Protein AF-A0A1J8QBR2-F1 (afdb_monomer)

InterPro domains:
  IPR029069 HotDog domain superfamily [SSF54637] (73-112)
  IPR029069 HotDog domain superfamily [SSF54637] (295-327)
  IPR039298 Acyl-coenzyme A thioesterase 13 [PTHR21660] (35-111)

Radius of gyration: 22.15 Å; Cα contacts (8 Å, |Δi|>4): 489; chains: 1; bounding box: 52×57×55 Å

pLDDT: mean 73.15, std 17.95, range [28.06, 96.5]

Foldseek 3Di:
DPPPPPPPLVQAAEDDDPVLSCLLVVLLVCQLPVQQDDDPPDRDDDPSNVFSVQWDWRYWYFAQDPVHNVHTDTDTDIDGDDDPSQADPVRHGDPVSVVSVVVSVVVSDDQDDQDPDDLVQEAEDDDPVLSSVLVSLLVCQLPVQVPDDPPPPPSVPSNLFSVQKDWRYWYFAQDPVGNVDTATDTDIDGDDDPVQADPVRHGDPVSVVVVVLSVLVSRPDFDDQDPDDLVQEAEDDDPSLSSSLCCRQLVSLQVVPPPDPPNDDPQDLSSVFSNQKDWRYWYWAQDPVHSQKTKTKIKIKGQAAPSQDDPVQFGDPVSVVSVVSSVVVSSVSDPDPQKADDWDWDWDWDTGHHRDMTITMIMIMIHGD

Nearest PDB structures (foldseek):
  2cy9-assembly1_B  TM=5.108E-01  e=7.670E-04  Mus musculus
  1psu-assembly1_A  TM=5.191E-01  e=5.523E-02  Escherichia coli
  3fz2-assembly3_E  TM=3.568E-01  e=1.765E-02  Lambdavirus lambda
  3fzb-assembly1_H  TM=3.438E-01  e=1.328E-02  Lambdavirus lambda
  2pim-assembly1_A  TM=3.613E-01  e=5.523E-02  Cupriavidus pinatubonensis JMP134

Mean predicted aligned error: 16.35 Å

Structure (mmCIF, N/CA/C/O backbone):
data_AF-A0A1J8QBR2-F1
#
_entry.id   AF-A0A1J8QBR2-F1
#
loop_
_atom_site.group_PDB
_atom_site.id
_atom_site.type_symbol
_atom_site.label_atom_id
_atom_site.label_alt_id
_atom_site.label_comp_id
_atom_site.label_asym_id
_atom_site.label_entity_id
_atom_site.label_seq_id
_atom_site.pdbx_PDB_ins_code
_atom_site.Cartn_x
_atom_site.Cartn_y
_atom_site.Cartn_z
_atom_site.occupancy
_atom_site.B_iso_or_equiv
_atom_site.auth_seq_id
_atom_site.auth_comp_id
_atom_site.auth_asym_id
_atom_site.auth_atom_id
_atom_site.pdbx_PDB_model_num
ATOM 1 N N . MET A 1 1 ? 3.826 -29.461 7.092 1.00 32.88 1 MET A N 1
ATOM 2 C CA . MET A 1 1 ? 4.451 -28.179 7.469 1.00 32.88 1 MET A CA 1
ATOM 3 C C . MET A 1 1 ? 5.950 -28.396 7.431 1.00 32.88 1 MET A C 1
ATOM 5 O O . MET A 1 1 ? 6.353 -29.436 7.942 1.00 32.88 1 MET A O 1
ATOM 9 N N . PRO A 1 2 ? 6.755 -27.530 6.790 1.00 39.00 2 PRO A N 1
ATOM 10 C CA . PRO A 1 2 ? 8.196 -27.577 7.015 1.00 39.00 2 PRO A CA 1
ATOM 11 C C . PRO A 1 2 ? 8.417 -27.474 8.527 1.00 39.00 2 PRO A C 1
ATOM 13 O O . PRO A 1 2 ? 7.737 -26.680 9.179 1.00 39.00 2 PRO A O 1
ATOM 16 N N . GLU A 1 3 ? 9.270 -28.331 9.087 1.00 41.94 3 GLU A N 1
ATOM 17 C CA . GLU A 1 3 ? 9.716 -28.191 10.472 1.00 41.94 3 GLU A CA 1
ATOM 18 C C . GLU A 1 3 ? 10.309 -26.789 10.573 1.00 41.94 3 GLU A C 1
ATOM 20 O O . GLU A 1 3 ? 11.353 -26.511 9.982 1.00 41.94 3 GLU A O 1
ATOM 25 N N . GLY A 1 4 ? 9.549 -25.866 11.168 1.00 49.81 4 GLY A N 1
ATOM 26 C CA . GLY A 1 4 ? 9.952 -24.477 11.289 1.00 49.81 4 GLY A CA 1
ATOM 27 C C . GLY A 1 4 ? 11.261 -24.484 12.043 1.00 49.81 4 GLY A C 1
ATOM 28 O O . GLY A 1 4 ? 11.266 -24.826 13.222 1.00 49.81 4 GLY A O 1
ATOM 29 N N . GLY A 1 5 ? 12.359 -24.197 11.340 1.00 59.16 5 GLY A N 1
ATOM 30 C CA . GLY A 1 5 ? 13.654 -24.025 11.971 1.00 59.16 5 GLY A CA 1
ATOM 31 C C . GLY A 1 5 ? 13.453 -22.975 13.044 1.00 59.16 5 GLY A C 1
ATOM 32 O O . GLY A 1 5 ? 13.165 -21.824 12.707 1.00 59.16 5 GLY A O 1
ATOM 33 N N . ASP A 1 6 ? 13.479 -23.418 14.301 1.00 69.50 6 ASP A N 1
ATOM 34 C CA . ASP A 1 6 ? 13.233 -22.589 15.470 1.00 69.50 6 ASP A CA 1
ATOM 35 C C . ASP A 1 6 ? 14.294 -21.499 15.427 1.00 69.50 6 ASP A C 1
ATOM 37 O O . ASP A 1 6 ? 15.473 -21.729 15.706 1.00 69.50 6 ASP A O 1
ATOM 41 N N . THR A 1 7 ? 13.916 -20.358 14.855 1.00 79.50 7 THR A N 1
ATOM 42 C CA . THR A 1 7 ? 14.866 -19.296 14.582 1.00 79.50 7 THR A CA 1
ATOM 43 C C . THR A 1 7 ? 15.175 -18.718 15.939 1.00 79.50 7 THR A C 1
ATOM 45 O O . THR A 1 7 ? 14.329 -18.074 16.559 1.00 79.50 7 THR A O 1
ATOM 48 N N . ASP A 1 8 ? 16.367 -19.050 16.416 1.00 90.00 8 ASP A N 1
ATOM 49 C CA . ASP A 1 8 ? 16.813 -18.748 17.757 1.00 90.00 8 ASP A CA 1
ATOM 50 C C . ASP A 1 8 ? 16.782 -17.233 17.984 1.00 90.00 8 ASP A C 1
ATOM 52 O O . ASP A 1 8 ? 17.648 -16.487 17.527 1.00 90.00 8 ASP A O 1
ATOM 56 N N . ILE A 1 9 ? 15.758 -16.773 18.705 1.00 93.25 9 ILE A N 1
ATOM 57 C CA . ILE A 1 9 ? 15.576 -15.361 19.049 1.00 93.25 9 ILE A CA 1
ATOM 58 C C . ILE A 1 9 ? 16.726 -14.808 19.894 1.00 93.25 9 ILE A C 1
ATOM 60 O O . ILE A 1 9 ? 16.825 -13.590 20.035 1.00 93.25 9 ILE A O 1
ATOM 64 N N . SER A 1 10 ? 17.592 -15.665 20.452 1.00 93.44 10 SER A N 1
ATOM 65 C CA . SER A 1 10 ? 18.806 -15.219 21.136 1.00 93.44 10 SER A CA 1
ATOM 66 C C . SER A 1 10 ? 19.810 -14.564 20.180 1.00 93.44 10 SER A C 1
ATOM 68 O O . SER A 1 10 ? 20.647 -13.788 20.631 1.00 93.44 10 SER A O 1
ATOM 70 N N . GLN A 1 11 ? 19.676 -14.803 18.869 1.00 94.38 11 GLN A N 1
ATOM 71 C CA . GLN A 1 11 ? 20.466 -14.158 17.815 1.00 94.38 11 GLN A CA 1
ATOM 72 C C . GLN A 1 11 ? 19.926 -12.777 17.408 1.00 94.38 11 GLN A C 1
ATOM 74 O O . GLN A 1 11 ? 20.578 -12.073 16.642 1.00 94.38 11 GLN A O 1
ATOM 79 N N . VAL A 1 12 ? 18.734 -12.388 17.879 1.00 94.94 12 VAL A N 1
ATOM 80 C CA . VAL A 1 12 ? 18.154 -11.066 17.615 1.00 94.94 12 VAL A CA 1
ATOM 81 C C . VAL A 1 12 ? 18.583 -10.124 18.734 1.00 94.94 12 VAL A C 1
ATOM 83 O O . VAL A 1 12 ? 18.154 -10.267 19.884 1.00 94.94 12 VAL A O 1
ATOM 86 N N . GLU A 1 13 ? 19.415 -9.143 18.406 1.00 95.75 13 GLU A N 1
ATOM 87 C CA . GLU A 1 13 ? 19.892 -8.127 19.339 1.00 95.75 13 GLU A CA 1
ATOM 88 C C . GLU A 1 13 ? 18.762 -7.188 19.798 1.00 95.75 13 GLU A C 1
ATOM 90 O O . GLU A 1 13 ? 17.600 -7.284 19.387 1.00 95.75 13 GLU A O 1
ATOM 95 N N . GLY A 1 14 ? 19.099 -6.281 20.710 1.00 95.75 14 GLY A N 1
ATOM 96 C CA . GLY A 1 14 ? 18.196 -5.253 21.211 1.00 95.75 14 GLY A CA 1
ATOM 97 C C . GLY A 1 14 ? 17.541 -5.585 22.547 1.00 95.75 14 GLY A C 1
ATOM 98 O O . GLY A 1 14 ? 17.548 -6.724 23.024 1.00 95.75 14 GLY A O 1
ATOM 99 N N . ASN A 1 15 ? 17.005 -4.548 23.181 1.00 95.06 15 ASN A N 1
ATOM 100 C CA . ASN A 1 15 ? 16.540 -4.562 24.571 1.00 95.06 15 ASN A CA 1
ATOM 101 C C . ASN A 1 15 ? 15.042 -4.889 24.734 1.00 95.06 15 ASN A C 1
ATOM 103 O O . ASN A 1 15 ? 14.514 -4.781 25.841 1.00 95.06 15 ASN A O 1
ATOM 107 N N . THR A 1 16 ? 14.347 -5.278 23.662 1.00 93.94 16 THR A N 1
ATOM 108 C CA . THR A 1 16 ? 12.939 -5.697 23.751 1.00 93.94 16 THR A CA 1
ATOM 109 C C . THR A 1 16 ? 12.768 -7.087 24.344 1.00 93.94 16 THR A C 1
ATOM 111 O O . THR A 1 16 ? 13.697 -7.900 24.372 1.00 93.94 16 THR A O 1
ATOM 114 N N . SER A 1 17 ? 11.551 -7.372 24.819 1.00 95.00 17 SER A N 1
ATOM 115 C CA . SER A 1 17 ? 11.234 -8.687 25.361 1.00 95.00 17 SER A CA 1
ATOM 116 C C . SER A 1 17 ? 11.287 -9.775 24.275 1.00 95.00 17 SER A C 1
ATOM 118 O O . SER A 1 17 ? 11.009 -9.507 23.099 1.00 95.00 17 SER A O 1
ATOM 120 N N . PRO A 1 18 ? 11.586 -11.030 24.655 1.00 94.38 18 PRO A N 1
ATOM 121 C CA . PRO A 1 18 ? 11.501 -12.181 23.759 1.00 94.38 18 PRO A CA 1
ATOM 122 C C . PRO A 1 18 ? 10.166 -12.285 23.009 1.00 94.38 18 PRO A C 1
ATOM 124 O O . PRO A 1 18 ? 10.138 -12.693 21.853 1.00 94.38 18 PRO A O 1
ATOM 127 N N . GLU A 1 19 ? 9.053 -11.908 23.638 1.00 90.62 19 GLU A N 1
ATOM 128 C CA . GLU A 1 19 ? 7.712 -11.952 23.045 1.00 90.62 19 GLU A CA 1
ATOM 129 C C . GLU A 1 19 ? 7.585 -10.987 21.863 1.00 90.62 19 GLU A C 1
ATOM 131 O O . GLU A 1 19 ? 7.072 -11.377 20.815 1.00 90.62 19 GLU A O 1
ATOM 136 N N . ILE A 1 20 ? 8.104 -9.761 21.999 1.00 88.12 20 ILE A N 1
ATOM 137 C CA . ILE A 1 20 ? 8.111 -8.764 20.921 1.00 88.12 20 ILE A CA 1
ATOM 138 C C . ILE A 1 20 ? 9.011 -9.243 19.778 1.00 88.12 20 ILE A C 1
ATOM 140 O O . ILE A 1 20 ? 8.590 -9.228 18.621 1.00 88.12 20 ILE A O 1
ATOM 144 N N . LYS A 1 21 ? 10.209 -9.757 20.093 1.00 93.56 21 LYS A N 1
ATOM 145 C CA . LYS A 1 21 ? 11.124 -10.334 19.092 1.00 93.56 21 LYS A CA 1
ATOM 146 C C . LYS A 1 21 ? 10.460 -11.466 18.306 1.00 93.56 21 LYS A C 1
ATOM 148 O O . LYS A 1 21 ? 10.504 -11.459 17.079 1.00 93.56 21 LYS A O 1
ATOM 153 N N . ARG A 1 22 ? 9.776 -12.393 18.991 1.00 90.50 22 ARG A N 1
ATOM 154 C CA . ARG A 1 22 ? 9.012 -13.484 18.353 1.00 90.50 22 ARG A CA 1
ATOM 155 C C . ARG A 1 22 ? 7.870 -12.965 17.487 1.00 90.50 22 ARG A C 1
ATOM 157 O O . ARG A 1 22 ? 7.631 -13.531 16.428 1.00 90.50 22 ARG A O 1
ATOM 164 N N . ALA A 1 23 ? 7.167 -11.915 17.908 1.00 85.94 23 ALA A N 1
ATOM 165 C CA . ALA A 1 23 ? 6.072 -11.344 17.127 1.00 85.94 23 ALA A CA 1
ATOM 166 C C . ALA A 1 23 ? 6.569 -10.737 15.802 1.00 85.94 23 ALA A C 1
ATOM 168 O O . ALA A 1 23 ? 6.000 -11.022 14.747 1.00 85.94 23 ALA A O 1
ATOM 169 N N . VAL A 1 24 ? 7.657 -9.958 15.844 1.00 86.50 24 VAL A N 1
ATOM 170 C CA . VAL A 1 24 ? 8.281 -9.374 14.643 1.00 86.50 24 VAL A CA 1
ATOM 171 C C . VAL A 1 24 ? 8.834 -10.477 13.738 1.00 86.50 24 VAL A C 1
ATOM 173 O O . VAL A 1 24 ? 8.546 -10.510 12.541 1.00 86.50 24 VAL A O 1
ATOM 176 N N . LEU A 1 25 ? 9.567 -11.431 14.315 1.00 89.44 25 LEU A N 1
ATOM 177 C CA . LEU A 1 25 ? 10.156 -12.547 13.582 1.00 89.44 25 LEU A CA 1
ATOM 178 C C . LEU A 1 25 ? 9.098 -13.448 12.939 1.00 89.44 25 LEU A C 1
ATOM 180 O O . LEU A 1 25 ? 9.218 -13.808 11.770 1.00 89.44 25 LEU A O 1
ATOM 184 N N . GLY A 1 26 ? 8.029 -13.761 13.672 1.00 87.06 26 GLY A N 1
ATOM 185 C CA . GLY A 1 26 ? 6.912 -14.558 13.179 1.00 87.06 26 GLY A CA 1
ATOM 186 C C . GLY A 1 26 ? 6.223 -13.911 11.980 1.00 87.06 26 GLY A C 1
ATOM 187 O O . GLY A 1 26 ? 5.746 -14.620 11.098 1.00 87.06 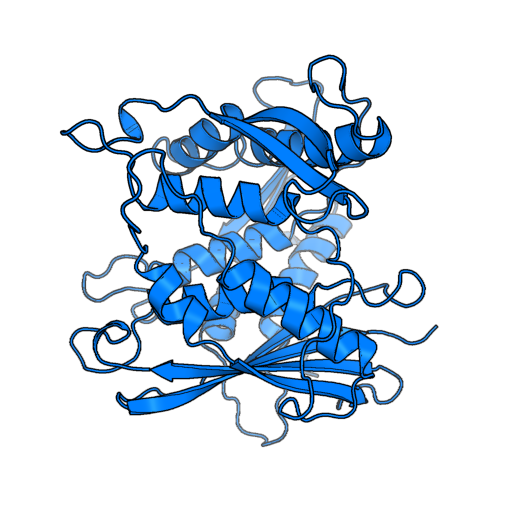26 GLY A O 1
ATOM 188 N N . ARG A 1 27 ? 6.224 -12.575 11.885 1.00 82.81 27 ARG A N 1
ATOM 189 C CA . ARG A 1 27 ? 5.696 -11.867 10.715 1.00 82.81 27 ARG A CA 1
ATOM 190 C C . ARG A 1 27 ? 6.592 -12.027 9.488 1.00 82.81 27 ARG A C 1
ATOM 192 O O . ARG A 1 27 ? 6.078 -12.322 8.416 1.00 82.81 27 ARG A O 1
ATOM 199 N N . VAL A 1 28 ? 7.909 -11.924 9.647 1.00 83.06 28 VAL A N 1
ATOM 200 C CA . VAL A 1 28 ? 8.873 -12.145 8.550 1.00 83.06 28 VAL A CA 1
ATOM 201 C C . VAL A 1 28 ? 8.853 -13.592 8.071 1.00 83.06 28 VAL A C 1
ATOM 203 O O . VAL A 1 28 ? 8.801 -13.856 6.872 1.00 83.06 28 VAL A O 1
ATOM 206 N N . GLN A 1 29 ? 8.803 -14.543 9.002 1.00 85.50 29 GLN A N 1
ATOM 207 C CA . GLN A 1 29 ? 8.654 -15.961 8.677 1.00 85.50 29 GLN A CA 1
ATOM 208 C C . GLN A 1 29 ? 7.323 -16.248 7.986 1.00 85.50 29 GLN A C 1
ATOM 210 O O . GLN A 1 29 ? 7.285 -17.021 7.032 1.00 85.50 29 GLN A O 1
ATOM 215 N N . TYR A 1 30 ? 6.238 -15.616 8.439 1.00 80.81 30 TYR A N 1
ATOM 216 C CA . TYR A 1 30 ? 4.942 -15.718 7.783 1.00 80.81 30 TYR A CA 1
ATOM 217 C C . TYR A 1 30 ? 5.033 -15.253 6.330 1.00 80.81 30 TYR A C 1
ATOM 219 O O . TYR A 1 30 ? 4.592 -15.987 5.455 1.00 80.81 30 TYR A O 1
ATOM 227 N N . LEU A 1 31 ? 5.661 -14.105 6.060 1.00 75.00 31 LEU A N 1
ATOM 228 C CA . LEU A 1 31 ? 5.858 -13.581 4.705 1.00 75.00 31 LEU A CA 1
ATOM 229 C C . LEU A 1 31 ? 6.682 -14.537 3.834 1.00 75.00 31 LEU A C 1
ATOM 231 O O . LEU A 1 31 ? 6.249 -14.896 2.741 1.00 75.00 31 LEU A O 1
ATOM 235 N N . ALA A 1 32 ? 7.802 -15.043 4.354 1.00 80.00 32 ALA A N 1
ATOM 236 C CA . ALA A 1 32 ? 8.630 -16.023 3.653 1.00 80.00 32 ALA A CA 1
ATOM 237 C C . ALA A 1 32 ? 7.885 -17.348 3.373 1.00 80.00 32 ALA A C 1
ATOM 239 O O . ALA A 1 32 ? 8.098 -17.981 2.338 1.00 80.00 32 ALA A O 1
ATOM 240 N N . ALA A 1 33 ? 6.996 -17.773 4.277 1.00 77.88 33 ALA A N 1
ATOM 241 C CA . ALA A 1 33 ? 6.244 -19.021 4.162 1.00 77.88 33 ALA A CA 1
ATOM 242 C C . ALA A 1 33 ? 4.973 -18.907 3.302 1.00 77.88 33 ALA A C 1
ATOM 244 O O . ALA A 1 33 ? 4.510 -19.918 2.763 1.00 77.88 33 ALA A O 1
ATOM 245 N N . ARG A 1 34 ? 4.408 -17.700 3.155 1.00 68.50 34 ARG A N 1
ATOM 246 C CA . ARG A 1 34 ? 3.064 -17.441 2.604 1.00 68.50 34 ARG A CA 1
ATOM 247 C C . ARG A 1 34 ? 2.846 -17.921 1.168 1.00 68.50 34 ARG A C 1
ATOM 249 O O . ARG A 1 34 ? 1.709 -18.023 0.723 1.00 68.50 34 ARG A O 1
ATOM 256 N N . HIS A 1 35 ? 3.910 -18.251 0.449 1.00 59.31 35 HIS A N 1
ATOM 257 C CA . HIS A 1 35 ? 3.844 -18.553 -0.979 1.00 59.31 35 HIS A CA 1
ATOM 258 C C . HIS A 1 35 ? 4.582 -19.841 -1.377 1.00 59.31 35 HIS A C 1
ATOM 260 O O . HIS A 1 35 ? 4.728 -20.120 -2.563 1.00 59.31 35 HIS A O 1
ATOM 266 N N . VAL A 1 36 ? 5.017 -20.656 -0.407 1.00 53.38 36 VAL A N 1
ATOM 267 C CA . VAL A 1 36 ? 5.579 -22.000 -0.668 1.00 53.38 36 VAL A CA 1
ATOM 268 C C . VAL A 1 36 ? 4.470 -23.041 -0.906 1.00 53.38 36 VAL A C 1
ATOM 270 O O . VAL A 1 36 ? 4.734 -24.159 -1.338 1.00 53.38 36 VAL A O 1
ATOM 273 N N . THR A 1 37 ? 3.206 -22.686 -0.676 1.00 44.75 37 THR A N 1
ATOM 274 C CA . THR A 1 37 ? 2.057 -23.588 -0.822 1.00 44.75 37 THR A CA 1
ATOM 275 C C . THR A 1 37 ? 1.153 -23.145 -1.973 1.00 44.75 37 THR A C 1
ATOM 277 O O . THR A 1 37 ? 0.156 -22.464 -1.778 1.00 44.75 37 THR A O 1
ATOM 280 N N . GLN A 1 38 ? 1.499 -23.544 -3.202 1.00 45.38 38 GLN A N 1
ATOM 281 C CA . GLN A 1 38 ? 0.542 -23.642 -4.311 1.00 45.38 38 GLN A CA 1
ATOM 282 C C . GLN A 1 38 ? 0.425 -25.100 -4.783 1.00 45.38 38 GLN A C 1
ATOM 284 O O . GLN A 1 38 ? 1.361 -25.894 -4.696 1.00 45.38 38 GLN A O 1
ATOM 289 N N . SER A 1 39 ? -0.779 -25.449 -5.230 1.00 41.72 39 SER A N 1
ATOM 290 C CA . SER A 1 39 ? -1.382 -26.785 -5.347 1.00 41.72 39 SER A CA 1
ATOM 291 C C . SER A 1 39 ? -0.824 -27.730 -6.422 1.00 41.72 39 SER A C 1
ATOM 293 O O . SER A 1 39 ? -1.393 -28.799 -6.632 1.00 41.72 39 SER A O 1
ATOM 295 N N . THR A 1 40 ? 0.275 -27.394 -7.096 1.00 50.59 40 THR A N 1
ATOM 296 C CA . THR A 1 40 ? 0.848 -28.236 -8.165 1.00 50.59 40 THR A CA 1
ATOM 297 C C . THR A 1 40 ? 2.014 -29.113 -7.710 1.00 50.59 40 THR A C 1
ATOM 299 O O . THR A 1 40 ? 2.503 -29.921 -8.493 1.00 50.59 40 THR A O 1
ATOM 302 N N . GLY A 1 41 ? 2.471 -28.989 -6.458 1.00 54.53 41 GLY A N 1
ATOM 303 C CA . GLY A 1 41 ? 3.641 -29.725 -5.959 1.00 54.53 41 GLY A CA 1
ATOM 304 C C . GLY A 1 41 ? 4.984 -29.222 -6.509 1.00 54.53 41 GLY A C 1
ATOM 305 O O . GLY A 1 41 ? 6.029 -29.705 -6.078 1.00 54.53 41 GLY A O 1
ATOM 306 N N . GLU A 1 42 ? 4.976 -28.226 -7.399 1.00 52.50 42 GLU A N 1
ATOM 307 C CA . GLU A 1 42 ? 6.175 -27.529 -7.866 1.00 52.50 42 GLU A CA 1
ATOM 308 C C . GLU A 1 42 ? 6.386 -26.245 -7.053 1.00 52.50 42 GLU A C 1
ATOM 310 O O . GLU A 1 42 ? 5.530 -25.361 -7.002 1.00 52.50 42 GLU A O 1
ATOM 315 N N . GLN A 1 43 ? 7.545 -26.138 -6.398 1.00 52.41 43 GLN A N 1
ATOM 316 C CA . GLN A 1 43 ? 7.951 -24.946 -5.653 1.00 52.41 43 GLN A CA 1
ATOM 317 C C . GLN A 1 43 ? 8.349 -23.818 -6.619 1.00 52.41 43 GLN A C 1
ATOM 319 O O . GLN A 1 43 ? 9.528 -23.627 -6.911 1.00 52.41 43 GLN A O 1
ATOM 324 N N . PHE A 1 44 ? 7.385 -23.027 -7.089 1.00 48.75 44 PHE A N 1
ATOM 325 C CA . PHE A 1 44 ? 7.682 -21.730 -7.700 1.00 48.75 44 PHE A CA 1
ATOM 326 C C . PHE A 1 44 ? 7.672 -20.644 -6.624 1.00 48.75 44 PHE A C 1
ATOM 328 O O . PHE A 1 44 ? 6.636 -20.066 -6.304 1.00 48.75 44 PHE A O 1
ATOM 335 N N . GLY A 1 45 ? 8.841 -20.362 -6.045 1.00 62.94 45 GLY A N 1
ATOM 336 C CA . GLY A 1 45 ? 9.008 -19.170 -5.217 1.00 62.94 45 GLY A CA 1
ATOM 337 C C . GLY A 1 45 ? 8.901 -17.912 -6.083 1.00 62.94 45 GLY A C 1
ATOM 338 O O . GLY A 1 45 ? 9.618 -17.796 -7.079 1.00 62.94 45 GLY A O 1
ATOM 339 N N . THR A 1 46 ? 8.028 -16.970 -5.717 1.00 77.06 46 THR A N 1
ATOM 340 C CA . THR A 1 46 ? 8.014 -15.635 -6.329 1.00 77.06 46 THR A CA 1
ATOM 341 C C . THR A 1 46 ? 9.333 -14.915 -6.030 1.00 77.06 46 THR A C 1
ATOM 343 O O . THR A 1 46 ? 10.080 -15.287 -5.118 1.00 77.06 46 THR A O 1
ATOM 346 N N . PHE A 1 47 ? 9.637 -13.874 -6.808 1.00 77.62 47 PHE A N 1
ATOM 347 C CA . PHE A 1 47 ? 10.788 -13.004 -6.549 1.00 77.62 47 PHE A CA 1
ATOM 348 C C . PHE A 1 47 ? 10.765 -12.448 -5.115 1.00 77.62 47 PHE A C 1
ATOM 350 O O . PHE A 1 47 ? 11.782 -12.465 -4.425 1.00 77.62 47 PHE A O 1
ATOM 357 N N . GLU A 1 48 ? 9.578 -12.070 -4.643 1.00 76.81 48 GLU A N 1
ATOM 358 C CA . GLU A 1 48 ? 9.337 -11.582 -3.285 1.00 76.81 48 GLU A CA 1
ATOM 359 C C . GLU A 1 48 ? 9.710 -12.630 -2.233 1.00 76.81 48 GLU A C 1
ATOM 361 O O . GLU A 1 48 ? 10.453 -12.320 -1.309 1.00 76.81 48 GLU A O 1
ATOM 366 N N . ASN A 1 49 ? 9.329 -13.900 -2.414 1.00 79.44 49 ASN A N 1
ATOM 367 C CA . ASN A 1 49 ? 9.688 -14.969 -1.471 1.00 79.44 49 ASN A CA 1
ATOM 368 C C . ASN A 1 49 ? 11.187 -15.172 -1.367 1.00 79.44 49 ASN A C 1
ATOM 370 O O . ASN A 1 49 ? 11.717 -15.390 -0.280 1.00 79.44 49 ASN A O 1
ATOM 374 N N . LYS A 1 50 ? 11.871 -15.144 -2.515 1.00 82.38 50 LYS A N 1
ATOM 375 C CA . LYS A 1 50 ? 13.321 -15.295 -2.542 1.00 82.38 50 LYS A CA 1
ATOM 376 C C . LYS A 1 50 ? 13.969 -14.187 -1.723 1.00 82.38 50 LYS A C 1
ATOM 378 O O . LYS A 1 50 ? 14.887 -14.477 -0.966 1.00 82.38 50 LYS A O 1
ATOM 383 N N . ILE A 1 51 ? 13.465 -12.958 -1.805 1.00 84.31 51 ILE A N 1
ATOM 384 C CA . ILE A 1 51 ? 13.996 -11.842 -1.022 1.00 84.31 51 ILE A CA 1
ATOM 385 C C . ILE A 1 51 ? 13.576 -11.939 0.450 1.00 84.31 51 ILE A C 1
ATOM 387 O O . ILE A 1 51 ? 14.433 -11.835 1.321 1.00 84.31 51 ILE A O 1
ATOM 391 N N . ALA A 1 52 ? 12.303 -12.205 0.745 1.00 84.56 52 ALA A N 1
ATOM 392 C CA . ALA A 1 52 ? 11.794 -12.354 2.108 1.00 84.56 52 ALA A CA 1
ATOM 393 C C . ALA A 1 52 ? 12.514 -13.479 2.869 1.00 84.56 52 ALA A C 1
ATOM 395 O O . ALA A 1 52 ? 12.875 -13.311 4.028 1.00 84.56 52 ALA A O 1
ATOM 396 N N . SER A 1 53 ? 12.826 -14.595 2.202 1.00 86.19 53 SER A N 1
ATOM 397 C CA . SER A 1 53 ? 13.615 -15.695 2.778 1.00 86.19 53 SER A CA 1
ATOM 398 C C . SER A 1 53 ? 15.072 -15.328 3.093 1.00 86.19 53 SER A C 1
ATOM 400 O O . SER A 1 53 ? 15.743 -16.059 3.819 1.00 86.19 53 SER A O 1
ATOM 402 N N . ARG A 1 54 ? 15.568 -14.211 2.546 1.00 88.94 54 ARG A N 1
ATOM 403 C CA . ARG A 1 54 ? 16.915 -13.675 2.791 1.00 88.94 54 ARG A CA 1
ATOM 404 C C . ARG A 1 54 ? 16.918 -12.562 3.836 1.00 88.94 54 ARG A C 1
ATOM 406 O O . ARG A 1 54 ? 18.002 -12.126 4.219 1.00 88.94 54 ARG A O 1
ATOM 413 N N . LEU A 1 55 ? 15.747 -12.099 4.284 1.00 89.56 55 LEU A N 1
ATOM 414 C CA . LEU A 1 55 ? 15.647 -11.138 5.375 1.00 89.56 55 LEU A CA 1
ATOM 415 C C . LEU A 1 55 ? 16.027 -11.822 6.686 1.00 89.56 55 LEU A C 1
ATOM 417 O O . LEU A 1 55 ? 15.417 -12.807 7.100 1.00 89.56 55 LEU A O 1
ATOM 421 N N . ARG A 1 56 ? 17.014 -11.257 7.373 1.00 90.69 56 ARG A N 1
ATOM 422 C CA . ARG A 1 56 ? 17.405 -11.651 8.720 1.00 90.69 56 ARG A CA 1
ATOM 423 C C . ARG A 1 56 ? 17.066 -10.524 9.677 1.00 90.69 56 ARG A C 1
ATOM 425 O O . ARG A 1 56 ? 17.642 -9.448 9.582 1.00 90.69 56 ARG A O 1
ATOM 432 N N . LEU A 1 57 ? 16.154 -10.773 10.612 1.00 92.50 57 LEU A N 1
ATOM 433 C CA . LEU A 1 57 ? 15.926 -9.858 11.727 1.00 92.50 57 LEU A CA 1
ATOM 434 C C . LEU A 1 57 ? 17.157 -9.889 12.639 1.00 92.50 57 LEU A C 1
ATOM 436 O O . LEU A 1 57 ? 17.451 -10.938 13.208 1.00 92.50 57 LEU A O 1
ATOM 440 N N . THR A 1 58 ? 17.879 -8.778 12.757 1.00 94.50 58 THR A N 1
ATOM 441 C CA . THR A 1 58 ? 19.108 -8.706 13.563 1.00 94.50 58 THR A CA 1
ATOM 442 C C . THR A 1 58 ? 18.953 -7.891 14.831 1.00 94.50 58 THR A C 1
ATOM 444 O O . THR A 1 58 ? 19.651 -8.170 15.797 1.00 94.50 58 THR A O 1
ATOM 447 N N . GLU A 1 59 ? 18.012 -6.950 14.887 1.00 92.31 59 GLU A N 1
ATOM 448 C CA . GLU A 1 59 ? 17.794 -6.126 16.077 1.00 92.31 59 GLU A CA 1
ATOM 449 C C . GLU A 1 59 ? 16.310 -5.797 16.259 1.00 92.31 59 GLU A C 1
ATOM 451 O O . GLU A 1 59 ? 15.624 -5.431 15.303 1.00 92.31 59 GLU A O 1
ATOM 456 N N . VAL A 1 60 ? 15.833 -5.876 17.505 1.00 91.25 60 VAL A N 1
ATOM 457 C CA . VAL A 1 60 ? 14.583 -5.239 17.941 1.00 91.25 60 VAL A CA 1
ATOM 458 C C . VAL A 1 60 ? 14.821 -4.544 19.280 1.00 91.25 60 VAL A C 1
ATOM 460 O O . VAL A 1 60 ? 14.965 -5.195 20.322 1.00 91.25 60 VAL A O 1
ATOM 463 N N . SER A 1 61 ? 14.817 -3.216 19.263 1.00 90.38 61 SER A N 1
ATOM 464 C CA . SER A 1 61 ? 15.097 -2.355 20.415 1.00 90.38 61 SER A CA 1
ATOM 465 C C . SER A 1 61 ? 13.962 -1.355 20.655 1.00 90.38 61 SER A C 1
ATOM 467 O O . SER A 1 61 ? 13.317 -0.909 19.715 1.00 90.38 61 SER A O 1
ATOM 469 N N . MET A 1 62 ? 13.736 -0.977 21.912 1.00 89.69 62 MET A N 1
ATOM 470 C CA . MET A 1 62 ? 13.032 0.243 22.309 1.00 89.69 62 MET A CA 1
ATOM 471 C C . MET A 1 62 ? 14.079 1.217 22.849 1.00 89.69 62 MET A C 1
ATOM 473 O O . MET A 1 62 ? 14.663 0.985 23.910 1.00 89.69 62 MET A O 1
ATOM 477 N N . LEU A 1 63 ? 14.358 2.279 22.108 1.00 86.81 63 LEU A N 1
ATOM 478 C CA . LEU A 1 63 ? 15.379 3.271 22.442 1.00 86.81 63 LEU A CA 1
ATOM 479 C C . LEU A 1 63 ? 14.707 4.576 22.882 1.00 86.81 63 LEU A C 1
ATOM 481 O O . LEU A 1 63 ? 13.606 4.853 22.424 1.00 86.81 63 LEU A O 1
ATOM 485 N N . PRO A 1 64 ? 15.306 5.394 23.760 1.00 85.38 64 PRO A N 1
ATOM 486 C CA . PRO A 1 64 ? 14.850 6.768 23.955 1.00 85.38 64 PRO A CA 1
ATOM 487 C C . PRO A 1 64 ? 14.955 7.560 22.647 1.00 85.38 64 PRO A C 1
ATOM 489 O O . PRO A 1 64 ? 15.980 7.464 21.967 1.00 85.38 64 PRO A O 1
ATOM 492 N N . LYS A 1 65 ? 13.938 8.358 22.303 1.00 80.12 65 LYS A N 1
ATOM 493 C CA . LYS A 1 65 ? 14.009 9.241 21.128 1.00 80.12 65 LYS A CA 1
ATOM 494 C C . LYS A 1 65 ? 15.107 10.281 21.343 1.00 80.12 65 LYS A C 1
ATOM 496 O O . LYS A 1 65 ? 15.177 10.894 22.406 1.00 80.12 65 LYS A O 1
ATOM 501 N N . ALA A 1 66 ? 15.934 10.521 20.324 1.00 81.00 66 ALA A N 1
ATOM 502 C CA . ALA A 1 66 ? 17.069 11.445 20.433 1.00 81.00 66 ALA A CA 1
ATOM 503 C C . ALA A 1 66 ? 16.651 12.885 20.797 1.00 81.00 66 ALA A C 1
ATOM 505 O O . ALA A 1 66 ? 17.351 13.557 21.551 1.00 81.00 66 ALA A O 1
ATOM 506 N N . GLU A 1 67 ? 15.507 13.342 20.280 1.00 76.62 67 GLU A N 1
ATOM 507 C CA . GLU A 1 67 ? 14.978 14.696 20.512 1.00 76.62 67 GLU A CA 1
ATOM 508 C C . GLU A 1 67 ? 14.014 14.781 21.710 1.00 76.62 67 GLU A C 1
ATOM 510 O O . GLU A 1 67 ? 13.818 15.861 22.261 1.00 76.62 67 GLU A O 1
ATOM 515 N N . GLU A 1 68 ? 13.437 13.652 22.136 1.00 81.38 68 GLU A N 1
ATOM 516 C CA . GLU A 1 68 ? 12.417 13.560 23.196 1.00 81.38 68 GLU A CA 1
ATOM 517 C C . GLU A 1 68 ? 12.726 12.354 24.112 1.00 81.38 68 GLU A C 1
ATOM 519 O O . GLU A 1 68 ? 12.060 11.319 24.005 1.00 81.38 68 GLU A O 1
ATOM 524 N N . PRO A 1 69 ? 13.759 12.419 24.979 1.00 88.06 69 PRO A N 1
ATOM 525 C CA . PRO A 1 69 ? 14.281 11.249 25.699 1.00 88.06 69 PRO A CA 1
ATOM 526 C C . PRO A 1 69 ? 13.281 10.552 26.633 1.00 88.06 69 PRO A C 1
ATOM 528 O O . PRO A 1 69 ? 13.487 9.405 27.025 1.00 88.06 69 PRO A O 1
ATOM 531 N N . GLU A 1 70 ? 12.201 11.232 27.013 1.00 87.81 70 GLU A N 1
ATOM 532 C CA . GLU A 1 70 ? 11.080 10.676 27.770 1.00 87.81 70 GLU A CA 1
ATOM 533 C C . GLU A 1 70 ? 10.161 9.763 26.940 1.00 87.81 70 GLU A C 1
ATOM 535 O O . GLU A 1 70 ? 9.352 9.025 27.504 1.00 87.81 70 GLU A O 1
ATOM 540 N N . LYS A 1 71 ? 10.285 9.788 25.609 1.00 81.00 71 LYS A N 1
ATOM 541 C CA . LYS A 1 71 ? 9.562 8.919 24.678 1.00 81.00 71 LYS A CA 1
ATOM 542 C C . LYS A 1 71 ? 10.468 7.790 24.200 1.00 81.00 71 LYS A C 1
ATOM 544 O O . LYS A 1 71 ? 11.673 7.964 24.041 1.00 81.00 71 LYS A O 1
ATOM 549 N N . LEU A 1 72 ? 9.871 6.631 23.925 1.00 83.44 72 LEU A N 1
ATOM 550 C CA . LEU A 1 72 ? 10.573 5.489 23.344 1.00 83.44 72 LEU A CA 1
ATOM 551 C C . LEU A 1 72 ? 10.254 5.359 21.846 1.00 83.44 72 LEU A C 1
ATOM 553 O O . LEU A 1 72 ? 9.107 5.527 21.435 1.00 83.44 72 LEU A O 1
ATOM 557 N N . GLU A 1 73 ? 11.253 5.014 21.042 1.00 80.56 73 GLU A N 1
ATOM 558 C CA . GLU A 1 73 ? 11.149 4.610 19.642 1.00 80.56 73 GLU A CA 1
ATOM 559 C C . GLU A 1 73 ? 11.470 3.124 19.487 1.00 80.56 73 GLU A C 1
ATOM 561 O O . GLU A 1 73 ? 12.450 2.614 20.031 1.00 80.56 73 GLU A O 1
ATOM 566 N N . GLY A 1 74 ? 10.635 2.421 18.724 1.00 83.38 74 GLY A N 1
ATOM 567 C CA . GLY A 1 74 ? 10.939 1.068 18.283 1.00 83.38 74 GLY A CA 1
ATOM 568 C C . GLY A 1 74 ? 11.942 1.109 17.135 1.00 83.38 74 GLY A C 1
ATOM 569 O O . GLY A 1 74 ? 11.679 1.725 16.104 1.00 83.38 74 GLY A O 1
ATOM 570 N N . ARG A 1 75 ? 13.073 0.428 17.292 1.00 87.00 75 ARG A N 1
ATOM 571 C CA . ARG A 1 75 ? 14.054 0.185 16.237 1.00 87.00 75 ARG A CA 1
ATOM 572 C C . ARG A 1 75 ? 14.015 -1.288 15.866 1.00 87.00 75 ARG A C 1
ATOM 574 O O . ARG A 1 75 ? 14.289 -2.148 16.697 1.00 87.00 75 ARG A O 1
ATOM 581 N N . VAL A 1 76 ? 13.696 -1.563 14.609 1.00 86.12 76 VAL A N 1
ATOM 582 C CA . VAL A 1 76 ? 13.748 -2.900 14.014 1.00 86.12 76 VAL A CA 1
ATOM 583 C C . VAL A 1 76 ? 14.799 -2.858 12.912 1.00 86.12 76 VAL A C 1
ATOM 585 O O . VAL A 1 76 ? 14.783 -1.937 12.095 1.00 86.12 76 VAL A O 1
ATOM 588 N N . VAL A 1 77 ? 15.730 -3.809 12.897 1.00 88.06 77 VAL A N 1
ATOM 589 C CA . VAL A 1 77 ? 16.773 -3.894 11.867 1.00 88.06 77 VAL A CA 1
ATOM 590 C C . VAL A 1 77 ? 16.673 -5.237 11.170 1.00 88.06 77 VAL A C 1
ATOM 592 O O . VAL A 1 77 ? 16.748 -6.290 11.806 1.00 88.06 77 VAL A O 1
ATOM 595 N N . PHE A 1 78 ? 16.521 -5.176 9.850 1.00 89.50 78 PHE A N 1
ATOM 596 C CA . PHE A 1 78 ? 16.669 -6.324 8.973 1.00 89.50 78 PHE A CA 1
ATOM 597 C C . PHE A 1 78 ? 17.967 -6.200 8.192 1.00 89.50 78 PHE A C 1
ATOM 599 O O . PHE A 1 78 ? 18.284 -5.147 7.641 1.00 89.50 78 PHE A O 1
ATOM 606 N N . GLU A 1 79 ? 18.691 -7.303 8.103 1.00 90.62 79 GLU A N 1
ATOM 607 C CA . GLU A 1 79 ? 19.790 -7.467 7.171 1.00 90.62 79 GLU A CA 1
ATOM 608 C C . GLU A 1 79 ? 19.344 -8.322 5.995 1.00 90.62 79 GLU A C 1
ATOM 610 O O . GLU A 1 79 ? 18.611 -9.2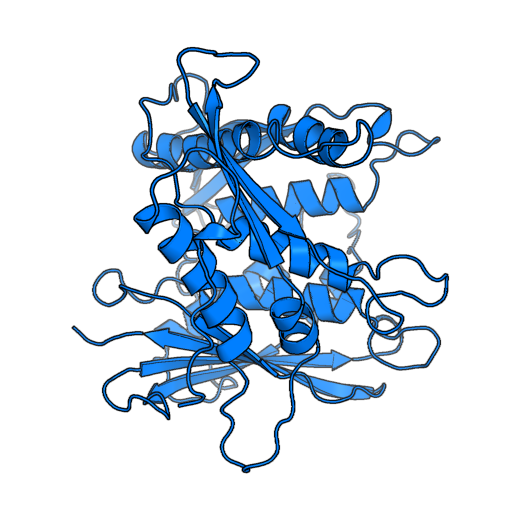98 6.152 1.00 90.62 79 GLU A O 1
ATOM 615 N N . VAL A 1 80 ? 19.820 -7.970 4.806 1.00 89.94 80 VAL A N 1
ATOM 616 C CA . VAL A 1 80 ? 19.588 -8.747 3.595 1.00 89.94 80 VAL A CA 1
ATOM 617 C C . VAL A 1 80 ? 20.867 -8.804 2.781 1.00 89.94 80 VAL A C 1
ATOM 619 O O . VAL A 1 80 ? 21.518 -7.788 2.539 1.00 89.94 80 VAL A O 1
ATOM 622 N N . ILE A 1 81 ? 21.240 -10.008 2.357 1.00 87.50 81 ILE A N 1
ATOM 623 C CA . ILE A 1 81 ? 22.354 -10.194 1.429 1.00 87.50 81 ILE A CA 1
ATOM 624 C C . ILE A 1 81 ? 21.793 -10.032 0.018 1.00 87.50 81 ILE A C 1
ATOM 626 O O . ILE A 1 81 ? 21.099 -10.914 -0.489 1.00 87.50 81 ILE A O 1
ATOM 630 N N . ALA A 1 82 ? 22.076 -8.884 -0.598 1.00 86.81 82 ALA A N 1
ATOM 631 C CA . ALA A 1 82 ? 21.725 -8.637 -1.988 1.00 86.81 82 ALA A CA 1
ATOM 632 C C . ALA A 1 82 ? 22.674 -9.400 -2.921 1.00 86.81 82 ALA A C 1
ATOM 634 O O . ALA A 1 82 ? 23.895 -9.312 -2.789 1.00 86.81 82 ALA A O 1
ATOM 635 N N . ASP A 1 83 ? 22.111 -10.129 -3.880 1.00 88.56 83 ASP A N 1
ATOM 636 C CA . ASP A 1 83 ? 22.853 -10.797 -4.947 1.00 88.56 83 ASP A CA 1
ATOM 637 C C . ASP A 1 83 ? 22.462 -10.244 -6.327 1.00 88.56 83 ASP A C 1
ATOM 639 O O . ASP A 1 83 ? 21.727 -9.259 -6.449 1.00 88.56 83 ASP A O 1
ATOM 643 N N . GLY A 1 84 ? 22.967 -10.878 -7.387 1.00 89.50 84 GLY A N 1
ATOM 644 C CA . GLY A 1 84 ? 22.699 -10.462 -8.762 1.00 89.50 84 GLY A CA 1
ATOM 645 C C . GLY A 1 84 ? 21.219 -10.493 -9.160 1.00 89.50 84 GLY A C 1
ATOM 646 O O . GLY A 1 84 ? 20.850 -9.767 -10.077 1.00 89.50 84 GLY A O 1
ATOM 647 N N . GLU A 1 85 ? 20.363 -11.271 -8.482 1.00 85.88 85 GLU A N 1
ATOM 648 C CA . GLU A 1 85 ? 18.915 -11.273 -8.751 1.00 85.88 85 GLU A CA 1
ATOM 649 C C . GLU A 1 85 ? 18.245 -10.001 -8.209 1.00 85.88 85 GLU A C 1
ATOM 651 O O . GLU A 1 85 ? 17.245 -9.538 -8.751 1.00 85.88 85 GLU A O 1
ATOM 656 N N . MET A 1 86 ? 18.808 -9.416 -7.150 1.00 86.19 86 MET A N 1
ATOM 657 C CA . MET A 1 86 ? 18.304 -8.200 -6.510 1.00 86.19 86 MET A CA 1
ATOM 658 C C . MET A 1 86 ? 18.864 -6.920 -7.141 1.00 86.19 86 MET A C 1
ATOM 660 O O . MET A 1 86 ? 18.360 -5.831 -6.852 1.00 86.19 86 MET A O 1
ATOM 664 N N . ALA A 1 87 ? 19.886 -7.037 -7.989 1.00 86.06 87 ALA A N 1
ATOM 665 C CA . ALA A 1 87 ? 20.532 -5.924 -8.664 1.00 86.06 87 ALA A CA 1
ATOM 666 C C . ALA A 1 87 ? 19.897 -5.615 -10.031 1.00 86.06 87 ALA A C 1
ATOM 668 O O . ALA A 1 87 ? 19.382 -6.479 -10.737 1.00 86.06 87 ALA A O 1
ATOM 669 N N . ASN A 1 88 ? 19.952 -4.352 -10.441 1.00 78.81 88 ASN A N 1
ATOM 670 C CA . ASN A 1 88 ? 19.649 -3.937 -11.803 1.00 78.81 88 ASN A CA 1
ATOM 671 C C . ASN A 1 88 ? 20.866 -4.160 -12.729 1.00 78.81 88 ASN A C 1
ATOM 673 O O . ASN A 1 88 ? 21.930 -4.623 -12.318 1.00 78.81 88 ASN A O 1
ATOM 677 N N . ARG A 1 89 ? 20.737 -3.771 -14.004 1.00 76.38 89 ARG A N 1
ATOM 678 C CA . ARG A 1 89 ? 21.803 -3.947 -15.010 1.00 76.38 89 ARG A CA 1
ATOM 679 C C . ARG A 1 89 ? 23.100 -3.184 -14.719 1.00 76.38 89 ARG A C 1
ATOM 681 O O . ARG A 1 89 ? 24.117 -3.523 -15.312 1.00 76.38 89 ARG A O 1
ATOM 688 N N . VAL A 1 90 ? 23.071 -2.167 -13.857 1.00 84.62 90 VAL A N 1
ATOM 689 C CA . VAL A 1 90 ? 24.270 -1.415 -13.446 1.00 84.62 90 VAL A CA 1
ATOM 690 C C . VAL A 1 90 ? 24.869 -1.942 -12.138 1.00 84.62 90 VAL A C 1
ATOM 692 O O . VAL A 1 90 ? 25.818 -1.360 -11.625 1.00 84.62 90 VAL A O 1
ATOM 695 N N . GLY A 1 91 ? 24.341 -3.050 -11.606 1.00 83.31 91 GLY A N 1
ATOM 696 C CA . GLY A 1 91 ? 24.845 -3.694 -10.395 1.00 83.31 91 GLY A CA 1
ATOM 697 C C . GLY A 1 91 ? 24.415 -3.017 -9.092 1.00 83.31 91 GLY A C 1
ATOM 698 O O . GLY A 1 91 ? 24.931 -3.374 -8.038 1.00 83.31 91 GLY A O 1
ATOM 699 N N . THR A 1 92 ? 23.486 -2.055 -9.132 1.00 83.06 92 THR A N 1
ATOM 700 C CA . THR A 1 92 ? 22.903 -1.453 -7.921 1.00 83.06 92 THR A CA 1
ATOM 701 C C . THR A 1 92 ? 21.582 -2.127 -7.571 1.00 83.06 92 THR A C 1
ATOM 703 O O . THR A 1 92 ? 20.982 -2.774 -8.426 1.00 83.06 92 THR A O 1
ATOM 706 N N . LEU A 1 93 ? 21.111 -1.997 -6.325 1.00 79.50 93 LEU A N 1
ATOM 707 C CA . LEU A 1 93 ? 19.839 -2.589 -5.904 1.00 79.50 93 LEU A CA 1
ATOM 708 C C . LEU A 1 93 ? 18.707 -2.126 -6.836 1.00 79.50 93 LEU A C 1
ATOM 710 O O . LEU A 1 93 ? 18.531 -0.931 -7.085 1.00 79.50 93 LEU A O 1
ATOM 714 N N . HIS A 1 94 ? 17.962 -3.074 -7.395 1.00 83.06 94 HIS A N 1
ATOM 715 C CA . HIS A 1 94 ? 16.835 -2.771 -8.263 1.00 83.06 94 HIS A CA 1
ATOM 716 C C . HIS A 1 94 ? 15.760 -2.010 -7.474 1.00 83.06 94 HIS A C 1
ATOM 718 O O . HIS A 1 94 ? 15.433 -2.382 -6.349 1.00 83.06 94 HIS A O 1
ATOM 724 N N . GLY A 1 95 ? 15.188 -0.954 -8.063 1.00 72.38 95 GLY A N 1
ATOM 725 C CA . GLY A 1 95 ? 14.228 -0.084 -7.370 1.00 72.38 95 GLY A CA 1
ATOM 726 C C . GLY A 1 95 ? 13.009 -0.834 -6.826 1.00 72.38 95 GLY A C 1
ATOM 727 O O . GLY A 1 95 ? 12.595 -0.573 -5.704 1.00 72.38 95 GLY A O 1
ATOM 728 N N . GLY A 1 96 ? 12.502 -1.834 -7.560 1.00 73.12 96 GLY A N 1
ATOM 729 C CA . GLY A 1 96 ? 11.413 -2.690 -7.071 1.00 73.12 96 GLY A CA 1
ATOM 730 C C . GLY A 1 96 ? 11.806 -3.527 -5.849 1.00 73.12 96 GLY A C 1
ATOM 731 O O . GLY A 1 96 ? 10.998 -3.720 -4.951 1.00 73.12 96 GLY A O 1
ATOM 732 N N . THR A 1 97 ? 13.067 -3.957 -5.768 1.00 77.94 97 THR A N 1
ATOM 733 C CA . THR A 1 97 ? 13.594 -4.666 -4.597 1.00 77.94 97 THR A CA 1
ATOM 734 C C . THR A 1 97 ? 13.687 -3.740 -3.390 1.00 77.94 97 THR A C 1
ATOM 736 O O . THR A 1 97 ? 13.310 -4.129 -2.292 1.00 77.94 97 THR A O 1
ATOM 739 N N . ALA A 1 98 ? 14.166 -2.508 -3.589 1.00 72.81 98 ALA A N 1
ATOM 740 C CA . ALA A 1 98 ? 14.231 -1.508 -2.527 1.00 72.81 98 ALA A CA 1
ATOM 741 C C . ALA A 1 98 ? 12.831 -1.160 -2.001 1.00 72.81 98 ALA A C 1
ATOM 743 O O . ALA A 1 98 ? 12.615 -1.188 -0.796 1.00 72.81 98 ALA A O 1
ATOM 744 N N . ALA A 1 99 ? 11.877 -0.906 -2.902 1.00 71.56 99 ALA A N 1
ATOM 745 C CA . ALA A 1 99 ? 10.494 -0.603 -2.547 1.00 71.56 99 ALA A CA 1
ATOM 746 C C . ALA A 1 99 ? 9.848 -1.741 -1.748 1.00 71.56 99 ALA A C 1
ATOM 748 O O . ALA A 1 99 ? 9.271 -1.494 -0.698 1.00 71.56 99 ALA A O 1
ATOM 749 N N . MET A 1 100 ? 10.025 -2.988 -2.189 1.00 78.12 100 MET A N 1
ATOM 750 C CA . MET A 1 100 ? 9.501 -4.159 -1.487 1.00 78.12 100 MET A CA 1
ATOM 751 C C . MET A 1 100 ? 10.135 -4.328 -0.096 1.00 78.12 100 MET A C 1
ATOM 753 O O . MET A 1 100 ? 9.432 -4.574 0.875 1.00 78.12 100 MET A O 1
ATOM 757 N N . LEU A 1 101 ? 11.455 -4.149 0.038 1.00 76.31 101 LEU A N 1
ATOM 758 C CA . LEU A 1 101 ? 12.127 -4.197 1.344 1.00 76.31 101 LEU A CA 1
ATOM 759 C C . LEU A 1 101 ? 11.623 -3.102 2.295 1.00 76.31 101 LEU A C 1
ATOM 761 O O . LEU A 1 101 ? 11.473 -3.351 3.490 1.00 76.31 101 LEU A O 1
ATOM 765 N N . ILE A 1 102 ? 11.354 -1.904 1.768 1.00 72.25 102 ILE A N 1
ATOM 766 C CA . ILE A 1 102 ? 10.769 -0.798 2.532 1.00 72.25 102 ILE A CA 1
ATOM 767 C C . ILE A 1 102 ? 9.342 -1.149 2.956 1.00 72.25 102 ILE A C 1
ATOM 769 O O . ILE A 1 102 ? 9.008 -0.987 4.126 1.00 72.25 102 ILE A O 1
ATOM 773 N N . ASP A 1 103 ? 8.518 -1.659 2.044 1.00 69.44 103 ASP A N 1
ATOM 774 C CA . ASP A 1 103 ? 7.117 -1.986 2.314 1.00 69.44 103 ASP A CA 1
ATOM 775 C C . ASP A 1 103 ? 6.965 -3.095 3.371 1.00 69.44 103 ASP A C 1
ATOM 777 O O . ASP A 1 103 ? 6.182 -2.973 4.319 1.00 69.44 103 ASP A O 1
ATOM 781 N N . GLU A 1 104 ? 7.802 -4.133 3.299 1.00 66.75 104 GLU A N 1
ATOM 782 C CA . GLU A 1 104 ? 7.815 -5.206 4.299 1.00 66.75 104 GLU A CA 1
ATOM 783 C C . GLU A 1 104 ? 8.257 -4.708 5.679 1.00 66.75 104 GLU A C 1
ATOM 785 O O . GLU A 1 104 ? 7.700 -5.086 6.718 1.00 66.75 104 GLU A O 1
ATOM 790 N N . HIS A 1 105 ? 9.223 -3.790 5.700 1.00 64.56 105 HIS A N 1
ATOM 791 C CA . HIS A 1 105 ? 9.664 -3.144 6.928 1.00 64.56 105 HIS A CA 1
ATOM 792 C C . HIS A 1 105 ? 8.547 -2.296 7.547 1.00 64.56 105 HIS A C 1
ATOM 794 O O . HIS A 1 105 ? 8.226 -2.421 8.732 1.00 64.56 105 HIS A O 1
ATOM 800 N N . VAL A 1 106 ? 7.884 -1.490 6.720 1.00 57.47 106 VAL A N 1
ATOM 801 C CA . VAL A 1 106 ? 6.756 -0.609 7.052 1.00 57.47 106 VAL A CA 1
ATOM 802 C C . VAL A 1 106 ? 5.578 -1.413 7.610 1.00 57.47 106 VAL A C 1
ATOM 804 O O . VAL A 1 106 ? 5.028 -1.047 8.654 1.00 57.47 106 VAL A O 1
ATOM 807 N N . SER A 1 107 ? 5.245 -2.543 6.990 1.00 57.84 107 SER A N 1
ATOM 808 C CA . SER A 1 107 ? 4.137 -3.422 7.378 1.00 57.84 107 SER A CA 1
ATOM 809 C C . SER A 1 107 ? 4.344 -4.147 8.713 1.00 57.84 107 SER A C 1
ATOM 811 O O . SER A 1 107 ? 3.374 -4.608 9.321 1.00 57.84 107 SER A O 1
ATOM 813 N N . SER A 1 108 ? 5.581 -4.251 9.207 1.00 54.88 108 SER A N 1
ATOM 814 C CA . SER A 1 108 ? 5.891 -4.932 10.473 1.00 54.88 108 SER A CA 1
ATOM 815 C C . SER A 1 108 ? 5.595 -4.106 11.740 1.00 54.88 108 SER A C 1
ATOM 817 O O . SER A 1 108 ? 5.607 -4.657 12.842 1.00 54.88 108 SER A O 1
ATOM 819 N N . HIS A 1 109 ? 5.265 -2.817 11.601 1.00 54.06 109 HIS A N 1
ATOM 820 C CA . HIS A 1 109 ? 5.045 -1.903 12.727 1.00 54.06 109 HIS A CA 1
ATOM 821 C C . HIS A 1 109 ? 3.584 -1.917 13.219 1.00 54.06 109 HIS A C 1
ATOM 823 O O . HIS A 1 109 ? 2.643 -1.896 12.426 1.00 54.06 109 HIS A O 1
ATOM 829 N N . MET A 1 110 ? 3.381 -1.925 14.542 1.00 44.50 110 MET A N 1
ATOM 830 C CA . MET A 1 110 ? 2.066 -1.689 15.157 1.00 44.50 110 MET A CA 1
ATOM 831 C C . MET A 1 110 ? 1.688 -0.202 15.035 1.00 44.50 110 MET A C 1
ATOM 833 O O . MET A 1 110 ? 2.534 0.665 15.255 1.00 44.50 110 MET A O 1
ATOM 837 N N . MET A 1 111 ? 0.435 0.097 14.670 1.00 40.44 111 MET A N 1
ATOM 838 C CA . MET A 1 111 ? -0.086 1.473 14.634 1.00 40.44 111 MET A CA 1
ATOM 839 C C . MET A 1 111 ? -0.065 2.079 16.050 1.00 40.44 111 MET A C 1
ATOM 841 O O . MET A 1 111 ? -0.483 1.391 16.985 1.00 40.44 111 MET A O 1
ATOM 845 N N . PRO A 1 112 ? 0.395 3.330 16.237 1.00 47.22 112 PRO A N 1
ATOM 846 C CA . PRO A 1 112 ? 0.299 3.998 17.529 1.00 47.22 112 PRO A CA 1
ATOM 847 C C . PRO A 1 112 ? -1.165 4.300 17.879 1.00 47.22 112 PRO A C 1
ATOM 849 O O . PRO A 1 112 ? -1.976 4.593 16.999 1.00 47.22 112 PRO A O 1
ATOM 852 N N . GLU A 1 113 ? -1.496 4.245 19.170 1.00 47.16 113 GLU A N 1
ATOM 853 C CA . GLU A 1 113 ? -2.782 4.731 19.677 1.00 47.16 113 GLU A CA 1
ATOM 854 C C . GLU A 1 113 ? -2.910 6.237 19.396 1.00 47.16 113 GLU A C 1
ATOM 856 O O . GLU A 1 113 ? -1.949 6.994 19.554 1.00 47.16 113 GLU A O 1
ATOM 861 N N . SER A 1 114 ? -4.090 6.673 18.946 1.00 48.69 114 SER A N 1
ATOM 862 C CA . SER A 1 114 ? -4.365 8.072 18.614 1.00 48.69 114 SER A CA 1
ATOM 863 C C . SER A 1 114 ? -4.207 8.955 19.856 1.00 48.69 114 SER A C 1
ATOM 865 O O . SER A 1 114 ? -5.040 8.903 20.763 1.00 48.69 114 SER A O 1
ATOM 867 N N . GLY A 1 115 ? -3.135 9.747 19.904 1.00 57.38 115 GLY A N 1
ATOM 868 C CA . GLY A 1 115 ? -2.923 10.754 20.941 1.00 57.38 115 GLY A CA 1
ATOM 869 C C . GLY A 1 115 ? -3.901 11.930 20.837 1.00 57.38 115 GLY A C 1
ATOM 870 O O . GLY A 1 115 ? -4.655 12.056 19.872 1.00 57.38 115 GLY A O 1
ATOM 871 N N . ASP A 1 116 ? -3.876 12.801 21.847 1.00 66.25 116 ASP A N 1
ATOM 872 C CA . ASP A 1 116 ? -4.701 14.013 21.938 1.00 66.25 116 ASP A CA 1
ATOM 873 C C . ASP A 1 116 ? -4.172 15.084 20.962 1.00 66.25 116 ASP A C 1
ATOM 875 O O . ASP A 1 116 ? -3.392 15.972 21.309 1.00 66.25 116 ASP A O 1
ATOM 879 N N . THR A 1 117 ? -4.489 14.912 19.681 1.00 80.81 117 THR A N 1
ATOM 880 C CA . THR A 1 117 ? -3.982 15.749 18.595 1.00 80.81 117 THR A CA 1
ATOM 881 C C . THR A 1 117 ? -4.779 17.056 18.485 1.00 80.81 117 THR A C 1
ATOM 883 O O . THR A 1 117 ? -5.992 17.036 18.265 1.00 80.81 117 THR A O 1
ATOM 886 N N . ASP A 1 118 ? -4.091 18.202 18.572 1.00 88.44 118 ASP A N 1
ATOM 887 C CA . ASP A 1 118 ? -4.699 19.527 18.391 1.00 88.44 118 ASP A CA 1
ATOM 888 C C . ASP A 1 118 ? -5.120 19.764 16.929 1.00 88.44 118 ASP A C 1
ATOM 890 O O . ASP A 1 118 ? -4.296 20.014 16.050 1.00 88.44 118 ASP A O 1
ATOM 894 N N . ILE A 1 119 ? -6.428 19.706 16.679 1.00 93.19 119 ILE A N 1
ATOM 895 C CA . ILE A 1 119 ? -7.043 19.973 15.370 1.00 93.19 119 ILE A CA 1
ATOM 896 C C . ILE A 1 119 ? -7.395 21.450 15.144 1.00 93.19 119 ILE A C 1
ATOM 898 O O . ILE A 1 119 ? -7.989 21.770 14.116 1.00 93.19 119 ILE A O 1
ATOM 902 N N . SER A 1 120 ? -7.078 22.356 16.078 1.00 94.06 120 SER A N 1
ATOM 903 C CA . SER A 1 120 ? -7.434 23.782 15.969 1.00 94.06 120 SER A CA 1
ATOM 904 C C . SER A 1 120 ? -6.816 24.472 14.751 1.00 94.06 120 SER A C 1
ATOM 906 O O . SER A 1 120 ? -7.351 25.470 14.276 1.00 94.06 120 SER A O 1
ATOM 908 N N . GLN A 1 121 ? -5.721 23.915 14.231 1.00 92.56 121 GLN A N 1
ATOM 909 C CA . GLN A 1 121 ? -5.003 24.403 13.052 1.00 92.56 121 GLN A CA 1
ATOM 910 C C . GLN A 1 121 ? -5.544 23.844 11.725 1.00 92.56 121 GLN A C 1
ATOM 912 O O . GLN A 1 121 ? -5.062 24.232 10.666 1.00 92.56 121 GLN A O 1
ATOM 917 N N . VAL A 1 122 ? -6.511 22.920 11.767 1.00 94.31 122 VAL A N 1
ATOM 918 C CA . VAL A 1 122 ? -7.114 22.320 10.571 1.00 94.31 122 VAL A CA 1
ATOM 919 C C . VAL A 1 122 ? -8.440 23.018 10.289 1.00 94.31 122 VAL A C 1
ATOM 921 O O . VAL A 1 122 ? -9.443 22.796 10.979 1.00 94.31 122 VAL A O 1
ATOM 924 N N . GLU A 1 123 ? -8.460 23.858 9.259 1.00 95.06 123 GLU A N 1
ATOM 925 C CA . GLU A 1 123 ? -9.650 24.564 8.794 1.00 95.06 123 GLU A CA 1
ATOM 926 C C . GLU A 1 123 ? -10.683 23.604 8.171 1.00 95.06 123 GLU A C 1
ATOM 928 O O . GLU A 1 123 ? -10.526 22.379 8.152 1.00 95.06 123 GLU A O 1
ATOM 933 N N . GLY A 1 124 ? -11.793 24.163 7.696 1.00 94.94 124 GLY A N 1
ATOM 934 C CA . GLY A 1 124 ? -12.862 23.420 7.039 1.00 94.94 124 GLY A CA 1
ATOM 935 C C . GLY A 1 124 ? -13.974 22.961 7.979 1.00 94.94 124 GLY A C 1
ATOM 936 O O . GLY A 1 124 ? -13.895 23.085 9.205 1.00 94.94 124 GLY A O 1
ATOM 937 N N . ASN A 1 125 ? -15.056 22.471 7.389 1.00 94.75 125 ASN A N 1
ATOM 938 C CA . ASN A 1 125 ? -16.304 22.137 8.081 1.00 94.75 125 ASN A CA 1
ATOM 939 C C . ASN A 1 125 ? -16.475 20.634 8.377 1.00 94.75 125 ASN A C 1
ATOM 941 O O . ASN A 1 125 ? -17.554 20.236 8.817 1.00 94.75 125 ASN A O 1
ATOM 945 N N . ALA A 1 126 ? -15.454 19.796 8.153 1.00 92.88 126 ALA A N 1
ATOM 946 C CA . ALA A 1 126 ? -15.511 18.386 8.539 1.00 92.88 126 ALA A CA 1
ATOM 947 C C . ALA A 1 126 ? -15.571 18.205 10.065 1.00 92.88 126 ALA A C 1
ATOM 949 O O . ALA A 1 126 ? -15.192 19.096 10.835 1.00 92.88 126 ALA A O 1
ATOM 950 N N . SER A 1 127 ? -16.035 17.032 10.510 1.00 93.50 127 SER A N 1
ATOM 951 C CA . SER A 1 127 ? -16.159 16.738 11.939 1.00 93.50 127 SER A CA 1
ATOM 952 C C . SER A 1 127 ? -14.794 16.731 12.646 1.00 93.50 127 SER A C 1
ATOM 954 O O . SER A 1 127 ? -13.778 16.369 12.040 1.00 93.50 127 SER A O 1
ATOM 956 N N . PRO A 1 128 ? -14.747 17.082 13.944 1.00 92.62 128 PRO A N 1
ATOM 957 C CA . PRO A 1 128 ? -13.537 16.967 14.754 1.00 92.62 128 PRO A CA 1
ATOM 958 C C . PRO A 1 128 ? -12.891 15.577 14.709 1.00 92.62 128 PRO A C 1
ATOM 960 O O . PRO A 1 128 ? -11.670 15.469 14.685 1.00 92.62 128 PRO A O 1
ATOM 963 N N . GLU A 1 129 ? -13.698 14.518 14.673 1.00 87.00 129 GLU A N 1
ATOM 964 C CA . GLU A 1 129 ? -13.241 13.127 14.613 1.00 87.00 129 GLU A CA 1
ATOM 965 C C . GLU A 1 129 ? -12.478 12.852 13.315 1.00 87.00 129 GLU A C 1
ATOM 967 O O . GLU A 1 129 ? -11.368 12.330 13.358 1.00 87.00 129 GLU A O 1
ATOM 972 N N . MET A 1 130 ? -13.028 13.280 12.175 1.00 85.62 130 MET A N 1
ATOM 973 C CA . MET A 1 130 ? -12.395 13.113 10.866 1.00 85.62 130 MET A CA 1
ATOM 974 C C . MET A 1 130 ? -11.104 13.927 10.756 1.00 85.62 130 MET A C 1
ATOM 976 O O . MET A 1 130 ? -10.096 13.435 10.251 1.00 85.62 130 MET A O 1
ATOM 980 N N . LYS A 1 131 ? -11.103 15.157 11.288 1.00 91.25 131 LYS A N 1
ATOM 981 C CA . LYS A 1 131 ? -9.889 15.980 11.377 1.00 91.25 131 LYS A CA 1
ATOM 982 C C . LYS A 1 131 ? -8.814 15.306 12.228 1.00 91.25 131 LYS A C 1
ATOM 984 O O . LYS A 1 131 ? -7.659 15.287 11.817 1.00 91.25 131 LYS A O 1
ATOM 989 N N . ARG A 1 132 ? -9.181 14.732 13.382 1.00 88.31 132 ARG A N 1
ATOM 990 C CA . ARG A 1 132 ? -8.249 14.015 14.272 1.00 88.31 132 ARG A CA 1
ATOM 991 C C . ARG A 1 132 ? -7.666 12.778 13.597 1.00 88.31 132 ARG A C 1
ATOM 993 O O . ARG A 1 132 ? -6.467 12.555 13.707 1.00 88.31 132 ARG A O 1
ATOM 1000 N N . GLU A 1 133 ? -8.483 12.007 12.885 1.00 81.38 133 GLU A N 1
ATOM 1001 C CA . GLU A 1 133 ? -8.033 10.805 12.173 1.00 81.38 133 GLU A CA 1
ATOM 1002 C C . GLU A 1 133 ? -7.015 11.149 11.075 1.00 81.38 133 GLU A C 1
ATOM 1004 O O . GLU A 1 133 ? -5.903 10.618 11.069 1.00 81.38 133 GLU A O 1
ATOM 1009 N N . LEU A 1 134 ? -7.347 12.104 10.200 1.00 81.69 134 LEU A N 1
ATOM 1010 C CA . LEU A 1 134 ? -6.455 12.533 9.118 1.00 81.69 134 LEU A CA 1
ATOM 1011 C C . LEU A 1 134 ? -5.182 13.199 9.648 1.00 81.69 134 LEU A C 1
ATOM 1013 O O . LEU A 1 134 ? -4.088 12.938 9.148 1.00 81.69 134 LEU A O 1
ATOM 1017 N N . LEU A 1 135 ? -5.297 14.030 10.686 1.00 86.62 135 LEU A N 1
ATOM 1018 C CA . LEU A 1 135 ? -4.137 14.679 11.288 1.00 86.62 135 LEU A CA 1
ATOM 1019 C C . LEU A 1 135 ? -3.242 13.671 12.016 1.00 86.62 135 LEU A C 1
ATOM 1021 O O . LEU A 1 135 ? -2.022 13.752 11.899 1.00 86.62 135 LEU A O 1
ATOM 1025 N N . GLY A 1 136 ? -3.829 12.689 12.703 1.00 85.06 136 GLY A N 1
ATOM 1026 C CA . GLY A 1 136 ? -3.100 11.579 13.311 1.00 85.06 136 GLY A CA 1
ATOM 1027 C C . GLY A 1 136 ? -2.316 10.779 12.273 1.00 85.06 136 GLY A C 1
ATOM 1028 O O . GLY A 1 136 ? -1.171 10.410 12.520 1.00 85.06 136 GLY A O 1
ATOM 1029 N N . TRP A 1 137 ? -2.875 10.592 11.076 1.00 82.12 137 TRP A N 1
ATOM 1030 C CA . TRP A 1 137 ? -2.183 9.949 9.962 1.00 82.12 137 TRP A CA 1
ATOM 1031 C C . TRP A 1 137 ? -1.004 10.781 9.425 1.00 82.12 137 TRP A C 1
ATOM 1033 O O . TRP A 1 137 ? 0.090 10.249 9.240 1.00 82.12 137 TRP A O 1
ATOM 1043 N N . VAL A 1 138 ? -1.159 12.100 9.265 1.00 82.19 138 VAL A N 1
ATOM 1044 C CA . VAL A 1 138 ? -0.038 12.989 8.887 1.00 82.19 138 VAL A CA 1
ATOM 1045 C C . VAL A 1 138 ? 1.059 12.997 9.941 1.00 82.19 138 VAL A C 1
ATOM 1047 O O . VAL A 1 138 ? 2.239 12.876 9.618 1.00 82.19 138 VAL A O 1
ATOM 1050 N N . GLN A 1 139 ? 0.680 13.114 11.212 1.00 83.38 139 GLN A N 1
ATOM 1051 C CA . GLN A 1 139 ? 1.623 13.088 12.326 1.00 83.38 139 GLN A CA 1
ATOM 1052 C C . GLN A 1 139 ? 2.340 11.749 12.407 1.00 83.38 139 GLN A C 1
ATOM 1054 O O . GLN A 1 139 ? 3.550 11.715 12.631 1.00 83.38 139 GLN A O 1
ATOM 1059 N N . TYR A 1 140 ? 1.621 10.654 12.169 1.00 78.62 140 TYR A N 1
ATOM 1060 C CA . TYR A 1 140 ? 2.212 9.337 12.043 1.00 78.62 140 TYR A CA 1
ATOM 1061 C C . TYR A 1 140 ? 3.284 9.339 10.956 1.00 78.62 140 TYR A C 1
ATOM 1063 O O . TYR A 1 140 ? 4.415 8.990 11.249 1.00 78.62 140 TYR A O 1
ATOM 1071 N N . LEU A 1 141 ? 3.013 9.824 9.746 1.00 74.25 141 LEU A N 1
ATOM 1072 C CA . LEU A 1 141 ? 4.020 9.877 8.679 1.00 74.25 141 LEU A CA 1
ATOM 1073 C C . LEU A 1 141 ? 5.229 10.749 9.017 1.00 74.25 141 LEU A C 1
ATOM 1075 O O . LEU A 1 141 ? 6.366 10.330 8.793 1.00 74.25 141 LEU A O 1
ATOM 1079 N N . ALA A 1 142 ? 4.987 11.936 9.576 1.00 74.00 142 ALA A N 1
ATOM 1080 C CA . ALA A 1 142 ? 6.030 12.878 9.961 1.00 74.00 142 ALA A CA 1
ATOM 1081 C C . ALA A 1 142 ? 6.946 12.309 11.056 1.00 74.00 142 ALA A C 1
ATOM 1083 O O . ALA A 1 142 ? 8.160 12.506 11.022 1.00 74.00 142 ALA A O 1
ATOM 1084 N N . THR A 1 143 ? 6.380 11.570 12.013 1.00 69.50 143 THR A N 1
ATOM 1085 C CA . THR A 1 143 ? 7.121 10.993 13.145 1.00 69.50 143 THR A CA 1
ATOM 1086 C C . THR A 1 143 ? 7.700 9.608 12.853 1.00 69.50 143 THR A C 1
ATOM 1088 O O . THR A 1 143 ? 8.704 9.235 13.454 1.00 69.50 143 THR A O 1
ATOM 1091 N N . ARG A 1 144 ? 7.119 8.858 11.909 1.00 62.66 144 ARG A N 1
ATOM 1092 C CA . ARG A 1 144 ? 7.483 7.472 11.572 1.00 62.66 144 ARG A CA 1
ATOM 1093 C C . ARG A 1 144 ? 8.854 7.334 10.923 1.00 62.66 144 ARG A C 1
ATOM 1095 O O . ARG A 1 144 ? 9.389 6.231 10.928 1.00 62.66 144 ARG A O 1
ATOM 1102 N N . ARG A 1 145 ? 9.413 8.399 10.342 1.00 58.78 145 ARG A N 1
ATOM 1103 C CA . ARG A 1 145 ? 10.601 8.248 9.491 1.00 58.78 145 ARG A CA 1
ATOM 1104 C C . ARG A 1 145 ? 11.867 8.960 9.983 1.00 58.78 145 ARG A C 1
ATOM 1106 O O . ARG A 1 145 ? 12.959 8.520 9.628 1.00 58.78 145 ARG A O 1
ATOM 1113 N N . VAL A 1 146 ? 11.766 9.927 10.910 1.00 47.41 146 VAL A N 1
ATOM 1114 C CA . VAL A 1 146 ? 12.928 10.566 11.591 1.00 47.41 146 VAL A CA 1
ATOM 1115 C C . VAL A 1 146 ? 13.872 9.535 12.236 1.00 47.41 146 VAL A C 1
ATOM 1117 O O . VAL A 1 146 ? 15.062 9.789 12.390 1.00 47.41 146 VAL A O 1
ATOM 1120 N N . THR A 1 147 ? 13.377 8.334 12.523 1.00 44.06 147 THR A N 1
ATOM 1121 C CA . THR A 1 147 ? 14.080 7.274 13.251 1.00 44.06 147 THR A CA 1
ATOM 1122 C C . THR A 1 147 ? 14.766 6.215 12.373 1.00 44.06 147 THR A C 1
ATOM 1124 O O . THR A 1 147 ? 15.346 5.270 12.906 1.00 44.06 147 THR A O 1
ATOM 1127 N N . GLN A 1 148 ? 14.763 6.347 11.035 1.00 47.06 148 GLN A N 1
ATOM 1128 C CA . GLN A 1 148 ? 15.394 5.375 10.121 1.00 47.06 148 GLN A CA 1
ATOM 1129 C C . GLN A 1 148 ? 16.289 6.013 9.043 1.00 47.06 148 GLN A C 1
ATOM 1131 O O . GLN A 1 148 ? 15.926 6.104 7.875 1.00 47.06 148 GLN A O 1
ATOM 1136 N N . SER A 1 149 ? 17.525 6.360 9.410 1.00 39.69 149 SER A N 1
ATOM 1137 C CA . SER A 1 149 ? 18.695 6.124 8.546 1.00 39.69 149 SER A CA 1
ATOM 1138 C C . SER A 1 149 ? 19.988 6.162 9.350 1.00 39.69 149 SER A C 1
ATOM 1140 O O . SER A 1 149 ? 20.427 7.227 9.775 1.00 39.69 149 SER A O 1
ATOM 1142 N N . ILE A 1 150 ? 20.636 5.006 9.504 1.00 40.03 150 ILE A N 1
ATOM 1143 C CA . ILE A 1 150 ? 22.069 4.961 9.807 1.00 40.03 150 ILE A CA 1
ATOM 1144 C C . ILE A 1 150 ? 22.779 5.130 8.466 1.00 40.03 150 ILE A C 1
ATOM 1146 O O . ILE A 1 150 ? 22.890 4.198 7.674 1.00 40.03 150 ILE A O 1
ATOM 1150 N N . GLY A 1 151 ? 23.160 6.373 8.198 1.00 45.41 151 GLY A N 1
ATOM 1151 C CA . GLY A 1 151 ? 23.733 6.839 6.944 1.00 45.41 151 GLY A CA 1
ATOM 1152 C C . GLY A 1 151 ? 23.030 8.123 6.533 1.00 45.41 151 GLY A C 1
ATOM 1153 O O . GLY A 1 151 ? 21.905 8.069 6.041 1.00 45.41 151 GLY A O 1
ATOM 1154 N N . ASP A 1 152 ? 23.704 9.258 6.724 1.00 46.84 152 ASP A N 1
ATOM 1155 C CA . ASP A 1 152 ? 23.193 10.637 6.604 1.00 46.84 152 ASP A CA 1
ATOM 1156 C C . ASP A 1 152 ? 22.527 11.011 5.258 1.00 46.84 152 ASP A C 1
ATOM 1158 O O . ASP A 1 152 ? 22.147 12.163 5.059 1.00 46.84 152 ASP A O 1
ATOM 1162 N N . GLN A 1 153 ? 22.392 10.088 4.299 1.00 45.56 153 GLN A N 1
ATOM 1163 C CA . GLN A 1 153 ? 22.099 10.419 2.903 1.00 45.56 153 GLN A CA 1
ATOM 1164 C C . GLN A 1 153 ? 20.763 9.908 2.341 1.00 45.56 153 GLN A C 1
ATOM 1166 O O . GLN A 1 153 ? 20.270 10.541 1.414 1.00 45.56 153 GLN A O 1
ATOM 1171 N N . PHE A 1 154 ? 20.145 8.834 2.860 1.00 41.06 154 PHE A N 1
ATOM 1172 C CA . PHE A 1 154 ? 18.942 8.254 2.215 1.00 41.06 154 PHE A CA 1
ATOM 1173 C C . PHE A 1 154 ? 17.624 8.421 2.992 1.00 41.06 154 PHE A C 1
ATOM 1175 O O . PHE A 1 154 ? 16.632 8.809 2.384 1.00 41.06 154 PHE A O 1
ATOM 1182 N N . GLY A 1 155 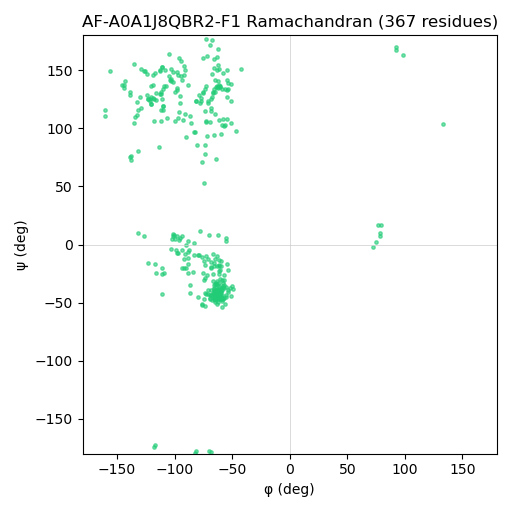? 17.589 8.230 4.318 1.00 52.22 155 GLY A N 1
ATOM 1183 C CA . GLY A 1 155 ? 16.353 8.455 5.098 1.00 52.22 155 GLY A CA 1
ATOM 1184 C C . GLY A 1 155 ? 16.033 9.934 5.315 1.00 52.22 155 GLY A C 1
ATOM 1185 O O . GLY A 1 155 ? 14.875 10.318 5.442 1.00 52.22 155 GLY A O 1
ATOM 1186 N N . ALA A 1 156 ? 17.046 10.803 5.260 1.00 61.25 156 ALA A N 1
ATOM 1187 C CA . ALA A 1 156 ? 16.876 12.237 5.468 1.00 61.25 156 ALA A CA 1
ATOM 1188 C C . ALA A 1 156 ? 15.895 12.880 4.474 1.00 61.25 156 ALA A C 1
ATOM 1190 O O . ALA A 1 156 ? 15.234 13.853 4.818 1.00 61.25 156 ALA A O 1
ATOM 1191 N N . PHE A 1 157 ? 15.786 12.365 3.250 1.00 64.69 157 PHE A N 1
ATOM 1192 C CA . PHE A 1 157 ? 15.014 13.030 2.206 1.00 64.69 157 PHE A CA 1
ATOM 1193 C C . PHE A 1 157 ? 13.503 12.865 2.387 1.00 64.69 157 PHE A C 1
ATOM 1195 O O . PHE A 1 157 ? 12.782 13.855 2.456 1.00 64.69 157 PHE A O 1
ATOM 1202 N N . GLU A 1 158 ? 13.020 11.635 2.552 1.00 65.19 158 GLU A N 1
ATOM 1203 C CA . GLU A 1 158 ? 11.593 11.366 2.764 1.00 65.19 158 GLU A CA 1
ATOM 1204 C C . GLU A 1 158 ? 11.093 11.936 4.093 1.00 65.19 158 GLU A C 1
ATOM 1206 O O . GLU A 1 158 ? 9.988 12.468 4.155 1.00 65.19 158 GLU A O 1
ATOM 1211 N N . ASN A 1 159 ? 11.936 11.928 5.130 1.00 71.44 159 ASN A N 1
ATOM 1212 C CA . ASN A 1 159 ? 11.646 12.558 6.422 1.00 71.44 159 ASN A CA 1
ATOM 1213 C C . ASN A 1 159 ? 11.426 14.042 6.282 1.00 71.44 159 ASN A C 1
ATOM 1215 O O . ASN A 1 159 ? 10.491 14.594 6.850 1.00 71.44 159 ASN A O 1
ATOM 1219 N N . LYS A 1 160 ? 12.313 14.691 5.528 1.00 75.00 160 LYS A N 1
ATOM 1220 C CA . LYS A 1 160 ? 12.204 16.115 5.272 1.00 75.00 160 LYS A CA 1
ATOM 1221 C C . LYS A 1 160 ? 10.930 16.435 4.502 1.00 75.00 160 LYS A C 1
ATOM 1223 O O . LYS A 1 160 ? 10.381 17.510 4.713 1.00 75.00 160 LYS A O 1
ATOM 1228 N N . ILE A 1 161 ? 10.453 15.526 3.657 1.00 75.75 161 ILE A N 1
ATOM 1229 C CA . ILE A 1 161 ? 9.185 15.701 2.954 1.00 75.75 161 ILE A CA 1
ATOM 1230 C C . ILE A 1 161 ? 8.013 15.498 3.931 1.00 75.75 161 ILE A C 1
ATOM 1232 O O . ILE A 1 161 ? 7.183 16.385 4.101 1.00 75.75 161 ILE A O 1
ATOM 1236 N N . ALA A 1 162 ? 7.969 14.379 4.653 1.00 77.50 162 ALA A N 1
ATOM 1237 C CA . ALA A 1 162 ? 6.872 14.069 5.570 1.00 77.50 162 ALA A CA 1
ATOM 1238 C C . ALA A 1 162 ? 6.735 15.094 6.711 1.00 77.50 162 ALA A C 1
ATOM 1240 O O . ALA A 1 162 ? 5.623 15.494 7.041 1.00 77.50 162 ALA A O 1
ATOM 1241 N N . SER A 1 163 ? 7.845 15.585 7.272 1.00 81.12 163 SER A N 1
ATOM 1242 C CA . SER A 1 163 ? 7.830 16.596 8.341 1.00 81.12 163 SER A CA 1
ATOM 1243 C C . SER A 1 163 ? 7.406 17.993 7.882 1.00 81.12 163 SER A C 1
ATOM 1245 O O . SER A 1 163 ? 7.132 18.855 8.715 1.00 81.12 163 SER A O 1
ATOM 1247 N N . ARG A 1 164 ? 7.343 18.224 6.567 1.00 83.50 164 ARG A N 1
ATOM 1248 C CA . ARG A 1 164 ? 6.895 19.483 5.952 1.00 83.50 164 ARG A CA 1
ATOM 1249 C C . ARG A 1 164 ? 5.486 19.398 5.385 1.00 83.50 164 ARG A C 1
ATOM 1251 O O . ARG A 1 164 ? 4.975 20.407 4.904 1.00 83.50 164 ARG A O 1
ATOM 1258 N N . LEU A 1 165 ? 4.865 18.221 5.437 1.00 83.56 165 LEU A N 1
ATOM 1259 C CA . LEU A 1 165 ? 3.472 18.045 5.068 1.00 83.56 165 LEU A CA 1
ATOM 1260 C C . LEU A 1 165 ? 2.588 18.539 6.217 1.00 83.56 165 LEU A C 1
ATOM 1262 O O . LEU A 1 165 ? 2.677 18.049 7.341 1.00 83.56 165 LEU A O 1
ATOM 1266 N N . ARG A 1 166 ? 1.725 19.514 5.939 1.00 87.00 166 ARG A N 1
ATOM 1267 C CA . ARG A 1 166 ? 0.779 20.071 6.911 1.00 87.00 166 ARG A CA 1
ATOM 1268 C C . ARG A 1 166 ? -0.633 19.877 6.398 1.00 87.00 166 ARG A C 1
ATOM 1270 O O . ARG A 1 166 ? -0.957 20.376 5.329 1.00 87.00 166 ARG A O 1
ATOM 1277 N N . LEU A 1 167 ? -1.475 19.181 7.155 1.00 89.88 167 LEU A N 1
ATOM 1278 C CA . LEU A 1 167 ? -2.913 19.165 6.893 1.00 89.88 167 LEU A CA 1
ATOM 1279 C C . LEU A 1 167 ? -3.494 20.516 7.321 1.00 89.88 167 LEU A C 1
ATOM 1281 O O . LEU A 1 167 ? -3.449 20.837 8.506 1.00 89.88 167 LEU A O 1
ATOM 1285 N N . THR A 1 168 ? -4.003 21.305 6.376 1.00 91.00 168 THR A N 1
ATOM 1286 C CA . THR A 1 168 ? -4.487 22.670 6.644 1.00 91.00 168 THR A CA 1
ATOM 1287 C C . THR A 1 168 ? -5.994 22.812 6.524 1.00 91.00 168 THR A C 1
ATOM 1289 O O . THR A 1 168 ? -6.568 23.664 7.191 1.00 91.00 168 THR A O 1
ATOM 1292 N N . GLU A 1 169 ? -6.662 21.958 5.749 1.00 90.25 169 GLU A N 1
ATOM 1293 C CA . GLU A 1 169 ? -8.117 22.002 5.592 1.00 90.25 169 GLU A CA 1
ATOM 1294 C C . GLU A 1 169 ? -8.690 20.588 5.466 1.00 90.25 169 GLU A C 1
ATOM 1296 O O . GLU A 1 169 ? -8.162 19.755 4.726 1.00 90.25 169 GLU A O 1
ATOM 1301 N N . VAL A 1 170 ? -9.805 20.335 6.153 1.00 89.81 170 VAL A N 1
ATOM 1302 C CA . VAL A 1 170 ? -10.689 19.196 5.880 1.00 89.81 170 VAL A CA 1
ATOM 1303 C C . VAL A 1 170 ? -12.121 19.717 5.838 1.00 89.81 170 VAL A C 1
ATOM 1305 O O . VAL A 1 170 ? -12.689 20.117 6.860 1.00 89.81 170 VAL A O 1
ATOM 1308 N N . SER A 1 171 ? -12.711 19.699 4.650 1.00 86.25 171 SER A N 1
ATOM 1309 C CA . SER A 1 171 ? -14.055 20.199 4.379 1.00 86.25 171 SER A CA 1
ATOM 1310 C C . SER A 1 171 ? -14.921 19.115 3.741 1.00 86.25 171 SER A C 1
ATOM 1312 O O . SER A 1 171 ? -14.440 18.290 2.973 1.00 86.25 171 SER A O 1
ATOM 1314 N N . ILE A 1 172 ? -16.213 19.139 4.042 1.00 86.94 172 ILE A N 1
ATOM 1315 C CA . ILE A 1 172 ? -17.267 18.413 3.340 1.00 86.94 172 ILE A CA 1
ATOM 1316 C C . ILE A 1 172 ? -18.120 19.472 2.641 1.00 86.94 172 ILE A C 1
ATOM 1318 O O . ILE A 1 172 ? -18.844 20.231 3.292 1.00 86.94 172 ILE A O 1
ATOM 1322 N N . LEU A 1 173 ? -17.984 19.582 1.325 1.00 84.44 173 LEU A N 1
ATOM 1323 C CA . LEU A 1 173 ? -18.587 20.645 0.521 1.00 84.44 173 LEU A CA 1
ATOM 1324 C C . LEU A 1 173 ? -19.666 20.067 -0.403 1.00 84.44 173 LEU A C 1
ATOM 1326 O O . LEU A 1 173 ? -19.543 18.920 -0.812 1.00 84.44 173 LEU A O 1
ATOM 1330 N N . PRO A 1 174 ? -20.717 20.818 -0.764 1.00 84.19 174 PRO A N 1
ATOM 1331 C CA . PRO A 1 174 ? -21.581 20.439 -1.877 1.00 84.19 174 PRO A CA 1
ATOM 1332 C C . PRO A 1 174 ? -20.781 20.368 -3.181 1.00 84.19 174 PRO A C 1
ATOM 1334 O O . PRO A 1 174 ? -20.001 21.278 -3.470 1.00 84.19 174 PRO A O 1
ATOM 1337 N N . LYS A 1 175 ? -20.996 19.327 -3.987 1.00 79.50 175 LYS A N 1
ATOM 1338 C CA . LYS A 1 175 ? -20.342 19.186 -5.290 1.00 79.50 175 LYS A CA 1
ATOM 1339 C C . LYS A 1 175 ? -20.834 20.288 -6.233 1.00 79.50 175 LYS A C 1
ATOM 1341 O O . LYS A 1 175 ? -22.037 20.495 -6.373 1.00 79.50 175 LYS A O 1
ATOM 1346 N N . ALA A 1 176 ? -19.918 20.986 -6.908 1.00 80.81 176 ALA A N 1
ATOM 1347 C CA . ALA A 1 176 ? -20.249 22.177 -7.707 1.00 80.81 176 ALA A CA 1
ATOM 1348 C C . ALA A 1 176 ? -21.290 21.924 -8.818 1.00 80.81 176 ALA A C 1
ATOM 1350 O O . ALA A 1 176 ? -22.092 22.805 -9.127 1.00 80.81 176 ALA A O 1
ATOM 1351 N N . GLU A 1 177 ? -21.276 20.727 -9.407 1.00 80.00 177 GLU A N 1
ATOM 1352 C CA . GLU A 1 177 ? -22.182 20.321 -10.492 1.00 80.00 177 GLU A CA 1
ATOM 1353 C C . GLU A 1 177 ? -23.446 19.600 -9.992 1.00 80.00 177 GLU A C 1
ATOM 1355 O O . GLU A 1 177 ? -24.447 19.565 -10.703 1.00 80.00 177 GLU A O 1
ATOM 1360 N N . GLU A 1 178 ? -23.416 19.050 -8.773 1.00 80.81 178 GLU A N 1
ATOM 1361 C CA . GLU A 1 178 ? -24.488 18.242 -8.167 1.00 80.81 178 GLU A CA 1
ATOM 1362 C C . GLU A 1 178 ? -24.645 18.649 -6.685 1.00 80.81 178 GLU A C 1
ATOM 1364 O O . GLU A 1 178 ? -24.157 17.939 -5.804 1.00 80.81 178 GLU A O 1
ATOM 1369 N N . PRO A 1 179 ? -25.257 19.813 -6.374 1.00 87.19 179 PRO A N 1
ATOM 1370 C CA . PRO A 1 179 ? -25.254 20.399 -5.025 1.00 87.19 179 PRO A CA 1
ATOM 1371 C C . PRO A 1 179 ? -25.921 19.546 -3.937 1.00 87.19 179 PRO A C 1
ATOM 1373 O O . PRO A 1 179 ? -25.735 19.792 -2.747 1.00 87.19 179 PRO A O 1
ATOM 1376 N N . GLU A 1 180 ? -26.730 18.567 -4.330 1.00 85.75 180 GLU A N 1
ATOM 1377 C CA . GLU A 1 180 ? -27.313 17.559 -3.451 1.00 85.75 180 GLU A CA 1
ATOM 1378 C C . GLU A 1 180 ? -26.305 16.501 -2.976 1.00 85.75 180 GLU A C 1
ATOM 1380 O O . GLU A 1 180 ? -26.571 15.820 -1.986 1.00 85.75 180 GLU A O 1
ATOM 1385 N N . LYS A 1 181 ? -25.153 16.378 -3.646 1.00 75.25 181 LYS A N 1
ATOM 1386 C CA . LYS A 1 181 ? -24.055 15.480 -3.279 1.00 75.25 181 LYS A CA 1
ATOM 1387 C C . LYS A 1 181 ? -22.979 16.231 -2.512 1.00 75.25 181 LYS A C 1
ATOM 1389 O O . LYS A 1 181 ? -22.719 17.406 -2.763 1.00 75.25 181 LYS A O 1
ATOM 1394 N N . LEU A 1 182 ? -22.316 15.527 -1.602 1.00 77.06 182 LEU A N 1
ATOM 1395 C CA . LEU A 1 182 ? -21.191 16.055 -0.836 1.00 77.06 182 LEU A CA 1
ATOM 1396 C C . LEU A 1 182 ? -19.866 15.501 -1.377 1.00 77.06 182 LEU A C 1
ATOM 1398 O O . LEU A 1 182 ? -19.772 14.328 -1.728 1.00 77.06 182 LEU A O 1
ATOM 1402 N N . GLU A 1 183 ? -18.834 16.335 -1.404 1.00 75.25 183 GLU A N 1
ATOM 1403 C CA . GLU A 1 183 ? -17.454 15.977 -1.715 1.00 75.25 183 GLU A CA 1
ATOM 1404 C C . GLU A 1 183 ? -16.537 16.308 -0.532 1.00 75.25 183 GLU A C 1
ATOM 1406 O O . GLU A 1 183 ? -16.655 17.353 0.114 1.00 75.25 183 GLU A O 1
ATOM 1411 N N . GLY A 1 184 ? -15.625 15.387 -0.222 1.00 79.31 184 GLY A N 1
ATOM 1412 C CA . GLY A 1 184 ? -14.568 15.624 0.752 1.00 79.31 184 GLY A CA 1
ATOM 1413 C C . GLY A 1 184 ? -13.425 16.397 0.105 1.00 79.31 184 GLY A C 1
ATOM 1414 O O . GLY A 1 184 ? -12.844 15.940 -0.875 1.00 79.31 184 GLY A O 1
ATOM 1415 N N . ARG A 1 185 ? -13.073 17.548 0.670 1.00 83.00 185 ARG A N 1
ATOM 1416 C CA . ARG A 1 185 ? -11.895 18.328 0.300 1.00 83.00 185 ARG A CA 1
ATOM 1417 C C . ARG A 1 185 ? -10.885 18.249 1.432 1.00 83.00 185 ARG A C 1
ATOM 1419 O O . ARG A 1 185 ? -11.136 18.741 2.527 1.00 83.00 185 ARG A O 1
ATOM 1426 N N . VAL A 1 186 ? -9.736 17.654 1.150 1.00 81.00 186 VAL A N 1
ATOM 1427 C CA . VAL A 1 186 ? -8.593 17.616 2.063 1.00 81.00 186 VAL A CA 1
ATOM 1428 C C . VAL A 1 186 ? -7.499 18.474 1.440 1.00 81.00 186 VAL A C 1
ATOM 1430 O O . VAL A 1 186 ? -7.204 18.314 0.259 1.00 81.00 186 VAL A O 1
ATOM 1433 N N . VAL A 1 187 ? -6.918 19.410 2.184 1.00 83.19 187 VAL A N 1
ATOM 1434 C CA . VAL A 1 187 ? -5.826 20.260 1.692 1.00 83.19 187 VAL A CA 1
ATOM 1435 C C . VAL A 1 187 ? -4.596 20.008 2.539 1.00 83.19 187 VAL A C 1
ATOM 1437 O O . VAL A 1 187 ? -4.630 20.136 3.764 1.00 83.19 187 VAL A O 1
ATOM 1440 N N . PHE A 1 188 ? -3.506 19.662 1.861 1.00 85.81 188 PHE A N 1
ATOM 1441 C CA . PHE A 1 188 ? -2.190 19.600 2.468 1.00 85.81 188 PHE A CA 1
ATOM 1442 C C . PHE A 1 188 ? -1.337 20.714 1.888 1.00 85.81 188 PHE A C 1
ATOM 1444 O O . PHE A 1 188 ? -1.254 20.883 0.671 1.00 85.81 188 PHE A O 1
ATOM 1451 N N . GLU A 1 189 ? -0.678 21.452 2.763 1.00 85.88 189 GLU A N 1
ATOM 1452 C CA . GLU A 1 189 ? 0.409 22.332 2.386 1.00 85.88 189 GLU A CA 1
ATOM 1453 C C . GLU A 1 189 ? 1.736 21.604 2.498 1.00 85.88 189 GLU A C 1
ATOM 1455 O O . GLU A 1 189 ? 1.953 20.779 3.389 1.00 85.88 189 GLU A O 1
ATOM 1460 N N . TYR A 1 190 ? 2.639 21.953 1.592 1.00 86.38 190 TYR A N 1
ATOM 1461 C CA . TYR A 1 190 ? 3.964 21.381 1.539 1.00 86.38 190 TYR A CA 1
ATOM 1462 C C . TYR A 1 190 ? 5.009 22.454 1.244 1.00 86.38 190 TYR A C 1
ATOM 1464 O O . TYR A 1 190 ? 4.887 23.204 0.275 1.00 86.38 190 TYR A O 1
ATOM 1472 N N . GLU A 1 191 ? 6.060 22.506 2.060 1.00 87.31 191 GLU A N 1
ATOM 1473 C CA . GLU A 1 191 ? 7.207 23.383 1.829 1.00 87.31 191 GLU A CA 1
ATOM 1474 C C . GLU A 1 191 ? 8.297 22.643 1.035 1.00 87.31 191 GLU A C 1
ATOM 1476 O O . GLU A 1 191 ? 8.999 21.776 1.558 1.00 87.31 191 GLU A O 1
ATOM 1481 N N . ALA A 1 192 ? 8.455 22.989 -0.245 1.00 81.38 192 ALA A N 1
ATOM 1482 C CA . ALA A 1 192 ? 9.486 22.410 -1.102 1.00 81.38 192 ALA A CA 1
ATOM 1483 C C . ALA A 1 192 ? 10.870 23.028 -0.844 1.00 81.38 192 ALA A C 1
ATOM 1485 O O . ALA A 1 192 ? 11.044 24.243 -0.917 1.00 81.38 192 ALA A O 1
ATOM 1486 N N . LEU A 1 193 ? 11.879 22.182 -0.617 1.00 83.56 193 LEU A N 1
ATOM 1487 C CA . LEU A 1 193 ? 13.280 22.593 -0.512 1.00 83.56 193 LEU A CA 1
ATOM 1488 C C . LEU A 1 193 ? 14.018 22.466 -1.847 1.00 83.56 193 LEU A C 1
ATOM 1490 O O . LEU A 1 193 ? 13.669 21.647 -2.695 1.00 83.56 193 LEU A O 1
ATOM 1494 N N . LEU A 1 194 ? 15.114 23.217 -1.993 1.00 81.44 194 LEU A N 1
ATOM 1495 C CA . LEU A 1 194 ? 15.961 23.179 -3.190 1.00 81.44 194 LEU A CA 1
ATOM 1496 C C . LEU A 1 194 ? 16.489 21.767 -3.497 1.00 81.44 194 LEU A C 1
ATOM 1498 O O . LEU A 1 194 ? 16.580 21.391 -4.657 1.00 81.44 194 LEU A O 1
ATOM 1502 N N . GLU A 1 195 ? 16.784 20.962 -2.473 1.00 82.62 195 GLU A N 1
ATOM 1503 C CA . GLU A 1 195 ? 17.246 19.573 -2.637 1.00 82.62 195 GLU A CA 1
ATOM 1504 C C . GLU A 1 195 ? 16.169 18.626 -3.194 1.00 82.62 195 GLU A C 1
ATOM 1506 O O . GLU A 1 195 ? 16.488 17.534 -3.653 1.00 82.62 195 GLU A O 1
ATOM 1511 N N . MET A 1 196 ? 14.900 19.041 -3.174 1.00 78.94 196 MET A N 1
ATOM 1512 C CA . MET A 1 196 ? 13.771 18.292 -3.733 1.00 78.94 196 MET A CA 1
ATOM 1513 C C . MET A 1 196 ? 13.459 18.693 -5.170 1.00 78.94 196 MET A C 1
ATOM 1515 O O . MET A 1 196 ? 12.599 18.077 -5.800 1.00 78.94 196 MET A O 1
ATOM 1519 N N . ALA A 1 197 ? 14.157 19.704 -5.684 1.00 75.19 197 ALA A N 1
ATOM 1520 C CA . ALA A 1 197 ? 14.064 20.167 -7.049 1.00 75.19 197 ALA A CA 1
ATOM 1521 C C . ALA A 1 197 ? 15.349 19.854 -7.826 1.00 75.19 197 ALA A C 1
ATOM 1523 O O . ALA A 1 197 ? 16.450 19.758 -7.284 1.00 75.19 197 ALA A O 1
ATOM 1524 N 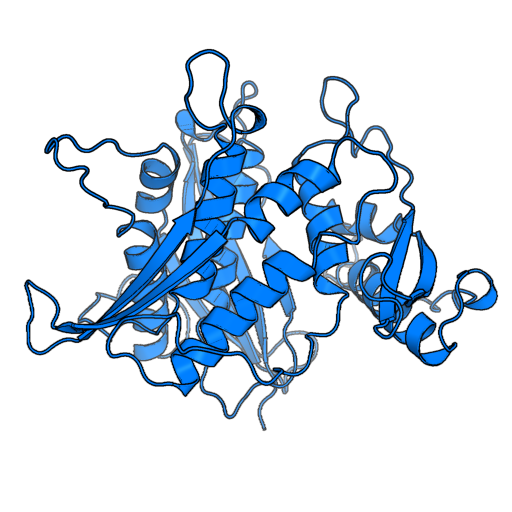N . ASN A 1 198 ? 15.210 19.695 -9.134 1.00 69.75 198 ASN A N 1
ATOM 1525 C CA . ASN A 1 198 ? 16.334 19.641 -10.050 1.00 69.75 198 ASN A CA 1
ATOM 1526 C C . ASN A 1 198 ? 16.957 21.043 -10.233 1.00 69.75 198 ASN A C 1
ATOM 1528 O O . ASN A 1 198 ? 16.463 22.055 -9.735 1.00 69.75 198 ASN A O 1
ATOM 1532 N N . HIS A 1 199 ? 18.038 21.118 -11.007 1.00 75.81 199 HIS A N 1
ATOM 1533 C CA . HIS A 1 199 ? 18.790 22.357 -11.242 1.00 75.81 199 HIS A CA 1
ATOM 1534 C C . HIS A 1 199 ? 18.004 23.481 -11.952 1.00 75.81 199 HIS A C 1
ATOM 1536 O O . HIS A 1 199 ? 18.496 24.604 -12.006 1.00 75.81 199 HIS A O 1
ATOM 1542 N N . ILE A 1 200 ? 16.804 23.209 -12.483 1.00 82.12 200 ILE A N 1
ATOM 1543 C CA . ILE A 1 200 ? 15.903 24.222 -13.064 1.00 82.12 200 ILE A CA 1
ATOM 1544 C C . ILE A 1 200 ? 14.754 24.607 -12.115 1.00 82.12 200 ILE A C 1
ATOM 1546 O O . ILE A 1 200 ? 13.826 25.297 -12.527 1.00 82.12 200 ILE A O 1
ATOM 1550 N N . GLY A 1 201 ? 14.789 24.160 -10.854 1.00 74.94 201 GLY A N 1
ATOM 1551 C CA . GLY A 1 201 ? 13.781 24.492 -9.844 1.00 74.94 201 GLY A CA 1
ATOM 1552 C C . GLY A 1 201 ? 12.482 23.687 -9.949 1.00 74.94 201 GLY A C 1
ATOM 1553 O O . GLY A 1 201 ? 11.475 24.083 -9.374 1.00 74.94 201 GLY A O 1
ATOM 1554 N N . THR A 1 202 ? 12.477 22.562 -10.673 1.00 69.25 202 THR A N 1
ATOM 1555 C CA . THR A 1 202 ? 11.313 21.661 -10.774 1.00 69.25 202 THR A CA 1
ATOM 1556 C C . THR A 1 202 ? 11.460 20.487 -9.814 1.00 69.25 202 THR A C 1
ATOM 1558 O O . THR A 1 202 ? 12.522 19.871 -9.787 1.00 69.25 202 THR A O 1
ATOM 1561 N N . LEU A 1 203 ? 10.408 20.133 -9.066 1.00 60.94 203 LEU A N 1
ATOM 1562 C CA . LEU A 1 203 ? 10.422 18.979 -8.156 1.00 60.94 203 LEU A CA 1
ATOM 1563 C C . LEU A 1 203 ? 10.836 17.676 -8.863 1.00 60.94 203 LEU A C 1
ATOM 1565 O O . LEU A 1 203 ? 10.426 17.412 -9.995 1.00 60.94 203 LEU A O 1
ATOM 1569 N N . TYR A 1 204 ? 11.618 16.834 -8.185 1.00 61.47 204 TYR A N 1
ATOM 1570 C CA . TYR A 1 204 ? 11.900 15.480 -8.663 1.00 61.47 204 TYR A CA 1
ATOM 1571 C C . TYR A 1 204 ? 10.609 14.658 -8.738 1.00 61.47 204 TYR A C 1
ATOM 1573 O O . TYR A 1 204 ? 9.781 14.700 -7.827 1.00 61.47 204 TYR A O 1
ATOM 1581 N N . GLY A 1 205 ? 10.471 13.843 -9.788 1.00 54.72 205 GLY A N 1
ATOM 1582 C CA . GLY A 1 205 ? 9.277 13.016 -10.001 1.00 54.72 205 GLY A CA 1
ATOM 1583 C C . GLY A 1 205 ? 8.946 12.097 -8.819 1.00 54.72 205 GLY A C 1
ATOM 1584 O O . GLY A 1 205 ? 7.781 11.971 -8.469 1.00 54.72 205 GLY A O 1
ATOM 1585 N N . GLY A 1 206 ? 9.957 11.540 -8.140 1.00 62.19 206 GLY A N 1
ATOM 1586 C CA . GLY A 1 206 ? 9.752 10.716 -6.940 1.00 62.19 206 GLY A CA 1
ATOM 1587 C C . GLY A 1 206 ? 9.167 11.483 -5.746 1.00 62.19 206 GLY A C 1
ATOM 1588 O O . GLY A 1 206 ? 8.355 10.934 -5.013 1.00 62.19 206 GLY A O 1
ATOM 1589 N N . VAL A 1 207 ? 9.510 12.768 -5.583 1.00 64.62 207 VAL A N 1
ATOM 1590 C CA . VAL A 1 207 ? 8.946 13.631 -4.525 1.00 64.62 207 VAL A CA 1
ATOM 1591 C C . VAL A 1 207 ? 7.479 13.913 -4.802 1.00 64.62 207 VAL A C 1
ATOM 1593 O O . VAL A 1 207 ? 6.647 13.789 -3.910 1.00 64.62 207 VAL A O 1
ATOM 1596 N N . ALA A 1 208 ? 7.163 14.274 -6.047 1.00 57.62 208 ALA A N 1
ATOM 1597 C CA . ALA A 1 208 ? 5.792 14.528 -6.464 1.00 57.62 208 ALA A CA 1
ATOM 1598 C C . ALA A 1 208 ? 4.931 13.263 -6.331 1.00 57.62 208 ALA A C 1
ATOM 1600 O O . ALA A 1 208 ? 3.851 13.331 -5.755 1.00 57.62 208 ALA A O 1
ATOM 1601 N N . ALA A 1 209 ? 5.434 12.112 -6.789 1.00 60.91 209 ALA A N 1
ATOM 1602 C CA . ALA A 1 209 ? 4.743 10.831 -6.672 1.00 60.91 209 ALA A CA 1
ATOM 1603 C C . ALA A 1 209 ? 4.462 10.468 -5.209 1.00 60.91 209 ALA A C 1
ATOM 1605 O O . ALA A 1 209 ? 3.331 10.132 -4.883 1.00 60.91 209 ALA A O 1
ATOM 1606 N N . MET A 1 210 ? 5.448 10.622 -4.319 1.00 70.38 210 MET A N 1
ATOM 1607 C CA . MET A 1 210 ? 5.254 10.359 -2.895 1.00 70.38 210 MET A CA 1
ATOM 1608 C C . MET A 1 210 ? 4.231 11.314 -2.265 1.00 70.38 210 MET A C 1
ATOM 1610 O O . MET A 1 210 ? 3.353 10.864 -1.542 1.00 70.38 210 MET A O 1
ATOM 1614 N N . LEU A 1 211 ? 4.292 12.621 -2.544 1.00 65.56 211 LEU A N 1
ATOM 1615 C CA . LEU A 1 211 ? 3.306 13.583 -2.026 1.00 65.56 211 LEU A CA 1
ATOM 1616 C C . LEU A 1 211 ? 1.880 13.261 -2.498 1.00 65.56 211 LEU A C 1
ATOM 1618 O O . LEU A 1 211 ? 0.931 13.389 -1.726 1.00 65.56 211 LEU A O 1
ATOM 1622 N N . ILE A 1 212 ? 1.736 12.820 -3.749 1.00 59.53 212 ILE A N 1
ATOM 1623 C CA . ILE A 1 212 ? 0.452 12.415 -4.326 1.00 59.53 212 ILE A CA 1
ATOM 1624 C C . ILE A 1 212 ? -0.045 11.113 -3.693 1.00 59.53 212 ILE A C 1
ATOM 1626 O O . ILE A 1 212 ? -1.204 11.048 -3.298 1.00 59.53 212 ILE A O 1
ATOM 1630 N N . ASP A 1 213 ? 0.815 10.105 -3.557 1.00 64.94 213 ASP A N 1
ATOM 1631 C CA . ASP A 1 213 ? 0.506 8.840 -2.882 1.00 64.94 213 ASP A CA 1
ATOM 1632 C C . ASP A 1 213 ? -0.001 9.077 -1.449 1.00 64.94 213 ASP A C 1
ATOM 1634 O O . ASP A 1 213 ? -1.045 8.557 -1.035 1.00 64.94 213 ASP A O 1
ATOM 1638 N N . GLN A 1 214 ? 0.664 9.982 -0.721 1.00 63.81 214 GLN A N 1
ATOM 1639 C CA . GLN A 1 214 ? 0.221 10.345 0.617 1.00 63.81 214 GLN A CA 1
ATOM 1640 C C . GLN A 1 214 ? -1.144 11.063 0.603 1.00 63.81 214 GLN A C 1
ATOM 1642 O O . GLN A 1 214 ? -2.031 10.771 1.404 1.00 63.81 214 GLN A O 1
ATOM 1647 N N . HIS A 1 215 ? -1.360 11.982 -0.336 1.00 55.81 215 HIS A N 1
ATOM 1648 C CA . HIS A 1 215 ? -2.643 12.670 -0.474 1.00 55.81 215 HIS A CA 1
ATOM 1649 C C . HIS A 1 215 ? -3.798 11.700 -0.772 1.00 55.81 215 HIS A C 1
ATOM 1651 O O . HIS A 1 215 ? -4.884 11.785 -0.193 1.00 55.81 215 HIS A O 1
ATOM 1657 N N . VAL A 1 216 ? -3.550 10.732 -1.646 1.00 52.50 216 VAL A N 1
ATOM 1658 C CA . VAL A 1 216 ? -4.527 9.738 -2.083 1.00 52.50 216 VAL A CA 1
ATOM 1659 C C . VAL A 1 216 ? -4.946 8.806 -0.951 1.00 52.50 216 VAL A C 1
ATOM 1661 O O . VAL A 1 216 ? -6.140 8.583 -0.754 1.00 52.50 216 VAL A O 1
ATOM 1664 N N . SER A 1 217 ? -3.982 8.295 -0.183 1.00 57.06 217 SER A N 1
ATOM 1665 C CA . SER A 1 217 ? -4.255 7.382 0.934 1.00 57.06 217 SER A CA 1
ATOM 1666 C C . SER A 1 217 ? -5.209 7.993 1.971 1.00 57.06 217 SER A C 1
ATOM 1668 O O . SER A 1 217 ? -5.942 7.278 2.650 1.00 57.06 217 SER A O 1
ATOM 1670 N N . SER A 1 218 ? -5.238 9.326 2.057 1.00 50.50 218 SER A N 1
ATOM 1671 C CA . SER A 1 218 ? -6.060 10.090 2.997 1.00 50.50 218 SER A CA 1
ATOM 1672 C C . SER A 1 218 ? -7.479 10.428 2.503 1.00 50.50 218 SER A C 1
ATOM 1674 O O . SER A 1 218 ? -8.339 10.778 3.307 1.00 50.50 218 SER A O 1
ATOM 1676 N N . THR A 1 219 ? -7.760 10.325 1.199 1.00 46.69 219 THR A N 1
ATOM 1677 C CA . THR A 1 219 ? -9.021 10.808 0.588 1.00 46.69 219 THR A CA 1
ATOM 1678 C C . THR A 1 219 ? -10.030 9.699 0.277 1.00 46.69 219 THR A C 1
ATOM 1680 O O . THR A 1 219 ? -11.097 9.970 -0.273 1.00 46.69 219 THR A O 1
ATOM 1683 N N . HIS A 1 220 ? -9.746 8.450 0.659 1.00 51.06 220 HIS A N 1
ATOM 1684 C CA . HIS A 1 220 ? -10.605 7.295 0.382 1.00 51.06 220 HIS A CA 1
ATOM 1685 C C . HIS A 1 220 ? -11.846 7.242 1.303 1.00 51.06 220 HIS A C 1
ATOM 1687 O O . HIS A 1 220 ? -11.972 6.391 2.183 1.00 51.06 220 HIS A O 1
ATOM 1693 N N . MET A 1 221 ? -12.791 8.160 1.088 1.00 45.38 221 MET A N 1
ATOM 1694 C CA . MET A 1 221 ? -14.180 8.005 1.523 1.00 45.38 221 MET A CA 1
ATOM 1695 C C . MET A 1 221 ? -15.023 7.498 0.347 1.00 45.38 221 MET A C 1
ATOM 1697 O O . MET A 1 221 ? -14.890 7.980 -0.773 1.00 45.38 221 MET A O 1
ATOM 1701 N N . MET A 1 222 ? -15.842 6.475 0.607 1.00 45.16 222 MET A N 1
ATOM 1702 C CA . MET A 1 222 ? -16.619 5.728 -0.393 1.00 45.16 222 MET A CA 1
ATOM 1703 C C . MET A 1 222 ? -17.426 6.665 -1.311 1.00 45.16 222 MET A C 1
ATOM 1705 O O . MET A 1 222 ? -18.236 7.433 -0.789 1.00 45.16 222 MET A O 1
ATOM 1709 N N . PRO A 1 223 ? -17.265 6.606 -2.648 1.00 51.28 223 PRO A N 1
ATOM 1710 C CA . PRO A 1 223 ? -18.135 7.351 -3.550 1.00 51.28 223 PRO A CA 1
ATOM 1711 C C . PRO A 1 223 ? -19.572 6.827 -3.447 1.00 51.28 223 PRO A C 1
ATOM 1713 O O . PRO A 1 223 ? -19.798 5.618 -3.343 1.00 51.28 223 PRO A O 1
ATOM 1716 N N . GLU A 1 224 ? -20.553 7.731 -3.504 1.00 53.12 224 GLU A N 1
ATOM 1717 C CA . GLU A 1 224 ? -21.953 7.335 -3.661 1.00 53.12 224 GLU A CA 1
ATOM 1718 C C . GLU A 1 224 ? -22.116 6.538 -4.960 1.00 53.12 224 GLU A C 1
ATOM 1720 O O . GLU A 1 224 ? -21.602 6.920 -6.016 1.00 53.12 224 GLU A O 1
ATOM 1725 N N . SER A 1 225 ? -22.821 5.408 -4.886 1.00 53.97 225 SER A N 1
ATOM 1726 C CA . SER A 1 225 ? -22.990 4.492 -6.011 1.00 53.97 225 SER A CA 1
ATOM 1727 C C . SER A 1 225 ? -23.805 5.147 -7.133 1.00 53.97 225 SER A C 1
ATOM 1729 O O . SER A 1 225 ? -25.036 5.114 -7.117 1.00 53.97 225 SER A O 1
ATOM 1731 N N . GLY A 1 226 ? -23.126 5.739 -8.115 1.00 67.00 226 GLY A N 1
ATOM 1732 C CA . GLY A 1 226 ? -23.738 6.118 -9.388 1.00 67.00 226 GLY A CA 1
ATOM 1733 C C . GLY A 1 226 ? -24.265 4.896 -10.152 1.00 67.00 226 GLY A C 1
ATOM 1734 O O . GLY A 1 226 ? -23.950 3.750 -9.817 1.00 67.00 226 GLY A O 1
ATOM 1735 N N . ASP A 1 227 ? -25.057 5.138 -11.202 1.00 80.00 227 ASP A N 1
ATOM 1736 C CA . ASP A 1 227 ? -25.586 4.104 -12.109 1.00 80.00 227 ASP A CA 1
ATOM 1737 C C . ASP A 1 227 ? -24.496 3.572 -13.061 1.00 80.00 227 ASP A C 1
ATOM 1739 O O . ASP A 1 227 ? -24.603 3.620 -14.285 1.00 80.00 227 ASP A O 1
ATOM 1743 N N . THR A 1 228 ? -23.373 3.137 -12.491 1.00 85.88 228 THR A N 1
ATOM 1744 C CA . THR A 1 228 ? -22.263 2.564 -13.245 1.00 85.88 228 THR A CA 1
ATOM 1745 C C . THR A 1 228 ? -22.699 1.223 -13.821 1.00 85.88 228 THR A C 1
ATOM 1747 O O . THR A 1 228 ? -23.125 0.332 -13.077 1.00 85.88 228 THR A O 1
ATOM 1750 N N . ASP A 1 229 ? -22.568 1.068 -15.140 1.00 90.00 229 ASP A N 1
ATOM 1751 C CA . ASP A 1 229 ? -22.849 -0.194 -15.816 1.00 90.00 229 ASP A CA 1
ATOM 1752 C C . ASP A 1 229 ? -21.857 -1.273 -15.357 1.00 90.00 229 ASP A C 1
ATOM 1754 O O . ASP A 1 229 ? -20.660 -1.218 -15.634 1.00 90.00 229 ASP A O 1
ATOM 1758 N N . ILE A 1 230 ? -22.376 -2.266 -14.638 1.00 94.50 230 ILE A N 1
ATOM 1759 C CA . ILE A 1 230 ? -21.614 -3.415 -14.137 1.00 94.50 230 ILE A CA 1
ATOM 1760 C C . ILE A 1 230 ? -21.797 -4.664 -15.004 1.00 94.50 230 ILE A C 1
ATOM 1762 O O . ILE A 1 230 ? -21.327 -5.735 -14.623 1.00 94.50 230 ILE A O 1
ATOM 1766 N N . SER A 1 231 ? -22.508 -4.567 -16.134 1.00 95.19 231 SER A N 1
ATOM 1767 C CA . SER A 1 231 ? -22.829 -5.717 -16.992 1.00 95.19 231 SER A CA 1
ATOM 1768 C C . SER A 1 231 ? -21.588 -6.412 -17.555 1.00 95.19 231 SER A C 1
ATOM 1770 O O . SER A 1 231 ? -21.635 -7.606 -17.839 1.00 95.19 231 SER A O 1
ATOM 1772 N N . GLN A 1 232 ? -20.480 -5.676 -17.672 1.00 93.94 232 GLN A N 1
ATOM 1773 C CA . GLN A 1 232 ? -19.191 -6.174 -18.155 1.00 93.94 232 GLN A CA 1
ATOM 1774 C C . GLN A 1 232 ? -18.300 -6.750 -17.042 1.00 93.94 232 GLN A C 1
ATOM 1776 O O . GLN A 1 232 ? -17.235 -7.283 -17.337 1.00 93.94 232 GLN A O 1
ATOM 1781 N N . VAL A 1 233 ? -18.706 -6.633 -15.770 1.00 94.62 233 VAL A N 1
ATOM 1782 C CA . VAL A 1 233 ? -17.934 -7.137 -14.628 1.00 94.62 233 VAL A CA 1
ATOM 1783 C C . VAL A 1 233 ? -18.461 -8.503 -14.225 1.00 94.62 233 VAL A C 1
ATOM 1785 O O . VAL A 1 233 ? -19.545 -8.639 -13.648 1.00 94.62 233 VAL A O 1
ATOM 1788 N N . GLU A 1 234 ? -17.664 -9.527 -14.494 1.00 96.50 234 GLU A N 1
ATOM 1789 C CA . GLU A 1 234 ? -17.934 -10.903 -14.107 1.00 96.50 234 GLU A CA 1
ATOM 1790 C C . GLU A 1 234 ? -17.802 -11.107 -12.587 1.00 96.50 234 GLU A C 1
ATOM 1792 O O . GLU A 1 234 ? -17.592 -10.176 -11.802 1.00 96.50 234 GLU A O 1
ATOM 1797 N N . GLY A 1 235 ? -17.982 -12.350 -12.150 1.00 96.12 235 GLY A N 1
ATOM 1798 C CA . GLY A 1 235 ? -17.860 -12.746 -10.753 1.00 96.12 235 GLY A CA 1
ATOM 1799 C C . GLY A 1 235 ? -19.173 -12.700 -9.977 1.00 96.12 235 GLY A C 1
ATOM 1800 O O . GLY A 1 235 ? -20.199 -12.195 -10.444 1.00 96.12 235 GLY A O 1
ATOM 1801 N N . ASN A 1 236 ? -19.153 -13.288 -8.787 1.00 96.44 236 ASN A N 1
ATOM 1802 C CA . ASN A 1 236 ? -20.335 -13.517 -7.952 1.00 96.44 236 ASN A CA 1
ATOM 1803 C C . ASN A 1 236 ? -20.534 -12.460 -6.850 1.00 96.44 236 ASN A C 1
ATOM 1805 O O . ASN A 1 236 ? -21.411 -12.632 -6.004 1.00 96.44 236 ASN A O 1
ATOM 1809 N N . ALA A 1 237 ? -19.742 -11.383 -6.836 1.00 94.81 237 ALA A N 1
ATOM 1810 C CA . ALA A 1 237 ? -19.960 -10.274 -5.914 1.00 94.81 237 ALA A CA 1
ATOM 1811 C C . ALA A 1 237 ? -21.314 -9.588 -6.152 1.00 94.81 237 ALA A C 1
ATOM 1813 O O . ALA A 1 237 ? -21.854 -9.597 -7.264 1.00 94.81 237 ALA A O 1
ATOM 1814 N N . SER A 1 238 ? -21.848 -8.951 -5.105 1.00 94.88 238 SER A N 1
ATOM 1815 C CA . SER A 1 238 ? -23.101 -8.205 -5.207 1.00 94.88 238 SER A CA 1
ATOM 1816 C C . SER A 1 238 ? -22.977 -7.042 -6.207 1.00 94.88 238 SER A C 1
ATOM 1818 O O . SER A 1 238 ? -21.895 -6.467 -6.363 1.00 94.88 238 SER A O 1
ATOM 1820 N N . PRO A 1 239 ? -24.080 -6.639 -6.868 1.00 93.56 239 PRO A N 1
ATOM 1821 C CA . PRO A 1 239 ? -24.090 -5.470 -7.745 1.00 93.56 239 PRO A CA 1
ATOM 1822 C C . PRO A 1 239 ? -23.568 -4.193 -7.082 1.00 93.56 239 PRO A C 1
ATOM 1824 O O . PRO A 1 239 ? -22.865 -3.411 -7.711 1.00 93.56 239 PRO A O 1
ATOM 1827 N N . GLU A 1 240 ? -23.901 -3.985 -5.809 1.00 90.19 240 GLU A N 1
ATOM 1828 C CA . GLU A 1 240 ? -23.435 -2.844 -5.020 1.00 90.19 240 GLU A CA 1
ATOM 1829 C C . GLU A 1 240 ? -21.914 -2.860 -4.850 1.00 90.19 240 GLU A C 1
ATOM 1831 O O . GLU A 1 240 ? -21.264 -1.858 -5.132 1.00 90.19 240 GLU A O 1
ATOM 1836 N N . LEU A 1 241 ? -21.329 -4.014 -4.509 1.00 89.25 241 LEU A N 1
ATOM 1837 C CA . LEU A 1 241 ? -19.880 -4.153 -4.389 1.00 89.25 241 LEU A CA 1
ATOM 1838 C C . LEU A 1 241 ? -19.177 -3.962 -5.738 1.00 89.25 241 LEU A C 1
ATOM 1840 O O . LEU A 1 241 ? -18.164 -3.275 -5.806 1.00 89.25 241 LEU A O 1
ATOM 1844 N N . LYS A 1 242 ? -19.730 -4.505 -6.830 1.00 92.38 242 LYS A N 1
ATOM 1845 C CA . LYS A 1 242 ? -19.205 -4.269 -8.185 1.00 92.38 242 LYS A CA 1
ATOM 1846 C C . LYS A 1 242 ? -19.205 -2.782 -8.541 1.00 92.38 242 LYS A C 1
ATOM 1848 O O . LYS A 1 242 ? -18.209 -2.290 -9.063 1.00 92.38 242 LYS A O 1
ATOM 1853 N N . ARG A 1 243 ? -20.285 -2.057 -8.221 1.00 89.38 243 ARG A N 1
ATOM 1854 C CA . ARG A 1 243 ? -20.371 -0.602 -8.432 1.00 89.38 243 ARG A CA 1
ATOM 1855 C C . ARG A 1 243 ? -19.399 0.165 -7.552 1.00 89.38 243 ARG A C 1
ATOM 1857 O O . ARG A 1 243 ? -18.771 1.084 -8.055 1.00 89.38 243 ARG A O 1
ATOM 1864 N N . ALA A 1 244 ? -19.243 -0.215 -6.287 1.00 84.62 244 ALA A N 1
ATOM 1865 C CA . ALA A 1 244 ? -18.271 0.404 -5.391 1.00 84.62 244 ALA A CA 1
ATOM 1866 C C . ALA A 1 244 ? -16.835 0.193 -5.894 1.00 84.62 244 ALA A C 1
ATOM 1868 O O . ALA A 1 244 ? -16.042 1.126 -5.884 1.00 84.62 244 ALA A O 1
ATOM 1869 N N . MET A 1 245 ? -16.520 -0.997 -6.411 1.00 85.94 245 MET A N 1
ATOM 1870 C CA . MET A 1 245 ? -15.210 -1.305 -6.992 1.00 85.94 245 MET A CA 1
ATOM 1871 C C . MET A 1 245 ? -14.967 -0.555 -8.301 1.00 85.94 245 MET A C 1
ATOM 1873 O O . MET A 1 245 ? -13.892 0.004 -8.488 1.00 85.94 245 MET A O 1
ATOM 1877 N N . LEU A 1 246 ? -15.950 -0.493 -9.199 1.00 84.75 246 LEU A N 1
ATOM 1878 C CA . LEU A 1 246 ? -15.843 0.273 -10.443 1.00 84.75 246 LEU A CA 1
ATOM 1879 C C . LEU A 1 246 ? -15.789 1.780 -10.183 1.00 84.75 246 LEU A C 1
ATOM 1881 O O . LEU A 1 246 ? -14.923 2.453 -10.723 1.00 84.75 246 LEU A O 1
ATOM 1885 N N . GLY A 1 247 ? -16.685 2.304 -9.348 1.00 78.56 247 GLY A N 1
ATOM 1886 C CA . GLY A 1 247 ? -16.725 3.711 -8.959 1.00 78.56 247 GLY A CA 1
ATOM 1887 C C . GLY A 1 247 ? -15.452 4.105 -8.225 1.00 78.56 247 GLY A C 1
ATOM 1888 O O . GLY A 1 247 ? -14.777 5.031 -8.636 1.00 78.56 247 GLY A O 1
ATOM 1889 N N . GLY A 1 248 ? -15.037 3.339 -7.218 1.00 69.88 248 GLY A N 1
ATOM 1890 C CA . GLY A 1 248 ? -13.787 3.565 -6.500 1.00 69.88 248 GLY A CA 1
ATOM 1891 C C . GLY A 1 248 ? -12.575 3.512 -7.422 1.00 69.88 248 GLY A C 1
ATOM 1892 O O . GLY A 1 248 ? -11.830 4.475 -7.473 1.00 69.88 248 GLY A O 1
ATOM 1893 N N . THR A 1 249 ? -12.401 2.443 -8.201 1.00 66.06 249 THR A N 1
ATOM 1894 C CA . THR A 1 249 ? -11.186 2.216 -9.008 1.00 66.06 249 THR A CA 1
ATOM 1895 C C . THR A 1 249 ? -11.145 3.088 -10.259 1.00 66.06 249 THR A C 1
ATOM 1897 O O . THR A 1 249 ? -10.165 3.783 -10.487 1.00 66.06 249 THR A O 1
ATOM 1900 N N . VAL A 1 250 ? -12.201 3.098 -11.078 1.00 61.19 250 VAL A N 1
ATOM 1901 C CA . VAL A 1 250 ? -12.220 3.846 -12.348 1.00 61.19 250 VAL A CA 1
ATOM 1902 C C . VAL A 1 250 ? -12.285 5.346 -12.090 1.00 61.19 250 VAL A C 1
ATOM 1904 O O . VAL A 1 250 ? -11.608 6.108 -12.776 1.00 61.19 250 VAL A O 1
ATOM 1907 N N . GLN A 1 251 ? -13.048 5.787 -11.086 1.00 61.91 251 GLN A N 1
ATOM 1908 C CA . GLN A 1 251 ? -13.126 7.205 -10.750 1.00 61.91 251 GLN A CA 1
ATOM 1909 C C . GLN A 1 251 ? -11.835 7.665 -10.071 1.00 61.91 251 GLN A C 1
ATOM 1911 O O . GLN A 1 251 ? -11.302 8.663 -10.523 1.00 61.91 251 GLN A O 1
ATOM 1916 N N . TYR A 1 252 ? -11.23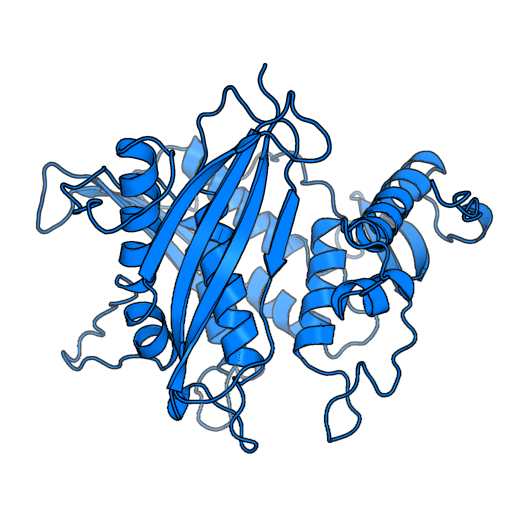8 6.905 -9.139 1.00 61.16 252 TYR A N 1
ATOM 1917 C CA . TYR A 1 252 ? -9.891 7.184 -8.597 1.00 61.16 252 TYR A CA 1
ATOM 1918 C C . TYR A 1 252 ? -8.837 7.395 -9.697 1.00 61.16 252 TYR A C 1
ATOM 1920 O O . TYR A 1 252 ? -8.047 8.339 -9.651 1.00 61.16 252 TYR A O 1
ATOM 1928 N N . LEU A 1 253 ? -8.865 6.538 -10.717 1.00 59.84 253 LEU A N 1
ATOM 1929 C CA . LEU A 1 253 ? -7.943 6.568 -11.849 1.00 59.84 253 LEU A CA 1
ATOM 1930 C C . LEU A 1 253 ? -8.237 7.703 -12.842 1.00 59.84 253 LEU A C 1
ATOM 1932 O O . LEU A 1 253 ? -7.312 8.231 -13.462 1.00 59.84 253 LEU A O 1
ATOM 1936 N N . ALA A 1 254 ? -9.505 8.100 -12.981 1.00 52.94 254 ALA A N 1
ATOM 1937 C CA . ALA A 1 254 ? -9.940 9.166 -13.879 1.00 52.94 254 ALA A CA 1
ATOM 1938 C C . ALA A 1 254 ? -9.864 10.566 -13.240 1.00 52.94 254 ALA A C 1
ATOM 1940 O O . ALA A 1 254 ? -9.404 11.500 -13.885 1.00 52.94 254 ALA A O 1
ATOM 1941 N N . THR A 1 255 ? -10.247 10.759 -11.973 1.00 53.66 255 THR A N 1
ATOM 1942 C CA . THR A 1 255 ? -10.353 12.085 -11.326 1.00 53.66 255 THR A CA 1
ATOM 1943 C C . THR A 1 255 ? -9.026 12.708 -10.888 1.00 53.66 255 THR A C 1
ATOM 1945 O O . THR A 1 255 ? -9.035 13.782 -10.295 1.00 53.66 255 THR A O 1
ATOM 1948 N N . ARG A 1 256 ? -7.866 12.172 -11.301 1.00 52.47 256 ARG A N 1
ATOM 1949 C CA . ARG A 1 256 ? -6.592 12.932 -11.328 1.00 52.47 256 ARG A CA 1
ATOM 1950 C C . ARG A 1 256 ? -6.614 14.151 -12.274 1.00 52.47 256 ARG A C 1
ATOM 1952 O O . ARG A 1 256 ? -5.588 14.798 -12.486 1.00 52.47 256 ARG A O 1
ATOM 1959 N N . HIS A 1 257 ? -7.776 14.500 -12.821 1.00 44.88 257 HIS A N 1
ATOM 1960 C CA . HIS A 1 257 ? -8.083 15.781 -13.443 1.00 44.88 257 HIS A CA 1
ATOM 1961 C C . HIS A 1 257 ? -8.016 16.942 -12.436 1.00 44.88 257 HIS A C 1
ATOM 1963 O O . HIS A 1 257 ? -9.026 17.544 -12.088 1.00 44.88 257 HIS A O 1
ATOM 1969 N N . VAL A 1 258 ? -6.807 17.337 -12.036 1.00 44.16 258 VAL A N 1
ATOM 1970 C CA . VAL A 1 258 ? -6.575 18.753 -11.749 1.00 44.16 258 VAL A CA 1
ATOM 1971 C C . VAL A 1 258 ? -6.289 19.414 -13.086 1.00 44.16 258 VAL A C 1
ATOM 1973 O O . VAL A 1 258 ? -5.173 19.386 -13.603 1.00 44.16 258 VAL A O 1
ATOM 1976 N N . THR A 1 259 ? -7.329 20.003 -13.664 1.00 41.12 259 THR A N 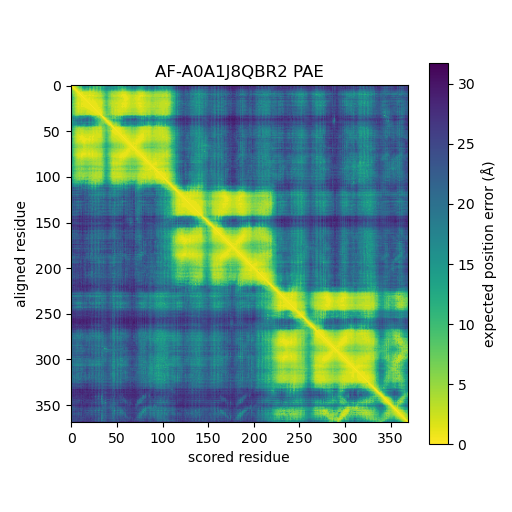1
ATOM 1977 C CA . THR A 1 259 ? -7.176 21.083 -14.631 1.00 41.12 259 THR A CA 1
ATOM 1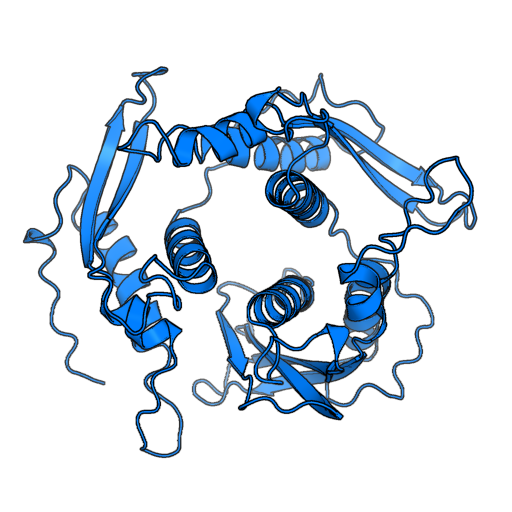978 C C . THR A 1 259 ? -6.376 22.174 -13.916 1.00 41.12 259 THR A C 1
ATOM 1980 O O . THR A 1 259 ? -6.917 22.888 -13.072 1.00 41.12 259 THR A O 1
ATOM 1983 N N . GLN A 1 260 ? -5.072 22.299 -14.188 1.00 41.03 260 GLN A N 1
ATOM 1984 C CA . GLN A 1 260 ? -4.404 23.564 -13.885 1.00 41.03 260 GLN A CA 1
ATOM 1985 C C . GLN A 1 260 ? -5.147 24.665 -14.654 1.00 41.03 260 GLN A C 1
ATOM 1987 O O . GLN A 1 260 ? -5.680 24.433 -15.741 1.00 41.03 260 GLN A O 1
ATOM 1992 N N . SER A 1 261 ? -5.194 25.863 -14.076 1.00 40.94 261 SER A N 1
ATOM 1993 C CA . SER A 1 261 ? -5.918 27.060 -14.536 1.00 40.94 261 SER A CA 1
ATOM 1994 C C . SER A 1 261 ? -5.604 27.538 -15.968 1.00 40.94 261 SER A C 1
ATOM 1996 O O . SER A 1 261 ? -6.093 28.585 -16.386 1.00 40.94 261 SER A O 1
ATOM 1998 N N . THR A 1 262 ? -4.806 26.793 -16.731 1.00 50.69 262 THR A N 1
ATOM 1999 C CA . THR A 1 262 ? -4.403 27.073 -18.110 1.00 50.69 262 THR A CA 1
ATOM 2000 C C . THR A 1 262 ? -5.313 26.437 -19.165 1.00 50.69 262 THR A C 1
ATOM 2002 O O . THR A 1 262 ? -5.220 26.813 -20.328 1.00 50.69 262 THR A O 1
ATOM 2005 N N . GLY A 1 263 ? -6.203 25.505 -18.799 1.00 47.50 263 GLY A N 1
ATOM 2006 C CA . GLY A 1 263 ? -7.150 24.884 -19.740 1.00 47.50 263 GLY A CA 1
ATOM 2007 C C . GLY A 1 263 ? -6.541 23.848 -20.698 1.00 47.50 263 GLY A C 1
ATOM 2008 O O . GLY A 1 263 ? -7.269 23.283 -21.512 1.00 47.50 263 GLY A O 1
ATOM 2009 N N . GLU A 1 264 ? -5.243 23.548 -20.589 1.00 47.59 264 GLU A N 1
ATOM 2010 C CA . GLU A 1 264 ? -4.603 22.450 -21.321 1.00 47.59 264 GLU A CA 1
ATOM 2011 C C . GLU A 1 264 ? -4.544 21.179 -20.459 1.00 47.59 264 GLU A C 1
ATOM 2013 O O . GLU A 1 264 ? -4.059 21.186 -19.327 1.00 47.59 264 GLU A O 1
ATOM 2018 N N . GLN A 1 265 ? -5.033 20.060 -21.002 1.00 51.06 265 GLN A N 1
ATOM 2019 C CA . GLN A 1 265 ? -4.943 18.750 -20.358 1.00 51.06 265 GLN A CA 1
ATOM 2020 C C . GLN A 1 265 ? -3.497 18.235 -20.403 1.00 51.06 265 GLN A C 1
ATOM 2022 O O . GLN A 1 265 ? -3.091 17.566 -21.353 1.00 51.06 265 GLN A O 1
ATOM 2027 N N . PHE A 1 266 ? -2.715 18.490 -19.355 1.00 43.50 266 PHE A N 1
ATOM 2028 C CA . PHE A 1 266 ? -1.444 17.796 -19.155 1.00 43.50 266 PHE A CA 1
ATOM 2029 C C . PHE A 1 266 ? -1.715 16.416 -18.536 1.00 43.50 266 PHE A C 1
ATOM 2031 O O . PHE A 1 266 ? -1.729 16.235 -17.321 1.00 43.50 266 PHE A O 1
ATOM 2038 N N . GLY A 1 267 ? -2.004 15.423 -19.378 1.00 56.31 267 GLY A N 1
ATOM 2039 C CA . GLY A 1 267 ? -2.165 14.042 -18.926 1.00 56.31 267 GLY A CA 1
ATOM 2040 C C . GLY A 1 267 ? -0.810 13.440 -18.555 1.00 56.31 267 GLY A C 1
ATOM 2041 O O . GLY A 1 267 ? -0.027 13.115 -19.448 1.00 56.31 267 GLY A O 1
ATOM 2042 N N . ALA A 1 268 ? -0.531 13.276 -17.259 1.00 71.38 268 ALA A N 1
ATOM 2043 C CA . ALA A 1 268 ? 0.629 12.515 -16.799 1.00 71.38 268 ALA A CA 1
ATOM 2044 C C . ALA A 1 268 ? 0.616 11.099 -17.410 1.00 71.38 268 ALA A C 1
ATOM 2046 O O . ALA A 1 268 ? -0.450 10.545 -17.682 1.00 71.38 268 ALA A O 1
ATOM 2047 N N . PHE A 1 269 ? 1.793 10.505 -17.629 1.00 75.56 269 PHE A N 1
ATOM 2048 C CA . PHE A 1 269 ? 1.944 9.147 -18.178 1.00 75.56 269 PHE A CA 1
ATOM 2049 C C . PHE A 1 269 ? 1.063 8.114 -17.454 1.00 75.56 269 PHE A C 1
ATOM 2051 O O . PHE A 1 269 ? 0.425 7.273 -18.084 1.00 75.56 269 PHE A O 1
ATOM 2058 N N . GLU A 1 270 ? 0.946 8.259 -16.137 1.00 74.75 270 GLU A N 1
ATOM 2059 C CA . GLU A 1 270 ? 0.114 7.428 -15.269 1.00 74.75 270 GLU A CA 1
ATOM 2060 C C . GLU A 1 270 ? -1.368 7.499 -15.661 1.00 74.75 270 GLU A C 1
ATOM 2062 O O . GLU A 1 270 ? -2.019 6.466 -15.739 1.00 74.75 270 GLU A O 1
ATOM 2067 N N . ASN A 1 271 ? -1.883 8.673 -16.043 1.00 76.56 271 ASN A N 1
ATOM 2068 C CA . ASN A 1 271 ? -3.285 8.854 -16.441 1.00 76.56 271 ASN A CA 1
ATOM 2069 C C . ASN A 1 271 ? -3.610 8.097 -17.739 1.00 76.56 271 ASN A C 1
ATOM 2071 O O . ASN A 1 271 ? -4.685 7.509 -17.891 1.00 76.56 271 ASN A O 1
ATOM 2075 N N . LYS A 1 272 ? -2.665 8.082 -18.689 1.00 82.38 272 LYS A N 1
ATOM 2076 C CA . LYS A 1 272 ? -2.822 7.324 -19.938 1.00 82.38 272 LYS A CA 1
ATOM 2077 C C . LYS A 1 272 ? -2.902 5.823 -19.685 1.00 82.38 272 LYS A C 1
ATOM 2079 O O . LYS A 1 272 ? -3.601 5.139 -20.420 1.00 82.38 272 LYS A O 1
ATOM 2084 N N . ILE A 1 273 ? -2.204 5.319 -18.671 1.00 84.81 273 ILE A N 1
ATOM 2085 C CA . ILE A 1 273 ? -2.253 3.904 -18.291 1.00 84.81 273 ILE A CA 1
ATOM 2086 C C . ILE A 1 273 ? -3.505 3.612 -17.461 1.00 84.81 273 ILE A C 1
ATOM 2088 O O . ILE A 1 273 ? -4.214 2.650 -17.738 1.00 84.81 273 ILE A O 1
ATOM 2092 N N . ALA A 1 274 ? -3.805 4.469 -16.489 1.00 83.19 274 ALA A N 1
ATOM 2093 C CA . ALA A 1 274 ? -4.946 4.381 -15.590 1.00 83.19 274 ALA A CA 1
ATOM 2094 C C . ALA A 1 274 ? -6.280 4.294 -16.352 1.00 83.19 274 ALA A C 1
ATOM 2096 O O . ALA A 1 274 ? -7.095 3.416 -16.093 1.00 83.19 274 ALA A O 1
ATOM 2097 N N . SER A 1 275 ? -6.454 5.130 -17.379 1.00 84.56 275 SER A N 1
ATOM 2098 C CA . SER A 1 275 ? -7.627 5.115 -18.273 1.00 84.56 275 SER A CA 1
ATOM 2099 C C . SER A 1 275 ? -7.784 3.845 -19.122 1.00 84.56 275 SER A C 1
ATOM 2101 O O . SER A 1 275 ? -8.835 3.641 -19.727 1.00 84.56 275 SER A O 1
ATOM 2103 N N . ARG A 1 276 ? -6.761 2.985 -19.183 1.00 88.50 276 ARG A N 1
ATOM 2104 C CA . ARG A 1 276 ? -6.806 1.693 -19.887 1.00 88.50 276 ARG A CA 1
ATOM 2105 C C . ARG A 1 276 ? -7.120 0.527 -18.951 1.00 88.50 276 ARG A C 1
ATOM 2107 O O . ARG A 1 276 ? -7.282 -0.589 -19.444 1.00 88.50 276 ARG A O 1
ATOM 2114 N N . LEU A 1 277 ? -7.174 0.762 -17.638 1.00 88.38 277 LEU A N 1
ATOM 2115 C CA . LEU A 1 277 ? -7.515 -0.266 -16.663 1.00 88.38 277 LEU A CA 1
ATOM 2116 C C . LEU A 1 277 ? -9.009 -0.572 -16.713 1.00 88.38 277 LEU A C 1
ATOM 2118 O O . LEU A 1 277 ? -9.847 0.328 -16.722 1.00 88.38 277 LEU A O 1
ATOM 2122 N N . GLN A 1 278 ? -9.340 -1.857 -16.727 1.00 89.25 278 GLN A N 1
ATOM 2123 C CA . GLN A 1 278 ? -10.712 -2.348 -16.735 1.00 89.25 278 GLN A CA 1
ATOM 2124 C C . GLN A 1 278 ? -10.876 -3.384 -15.632 1.00 89.25 278 GLN A C 1
ATOM 2126 O O . GLN A 1 278 ? -10.239 -4.432 -15.672 1.00 89.25 278 GLN A O 1
ATOM 2131 N N . VAL A 1 279 ? -11.738 -3.117 -14.651 1.00 91.25 279 VAL A N 1
ATOM 2132 C CA . VAL A 1 279 ? -12.175 -4.158 -13.711 1.00 91.25 279 VAL A CA 1
ATOM 2133 C C . VAL A 1 279 ? -13.029 -5.145 -14.505 1.00 91.25 279 VAL A C 1
ATOM 2135 O O . VAL A 1 279 ? -14.061 -4.749 -15.040 1.00 91.25 279 VAL A O 1
ATOM 2138 N N . THR A 1 280 ? -12.613 -6.404 -14.608 1.00 94.38 280 THR A N 1
ATOM 2139 C CA . THR A 1 280 ? -13.331 -7.427 -15.389 1.00 94.38 280 THR A CA 1
ATOM 2140 C C . THR A 1 280 ? -13.969 -8.506 -14.535 1.00 94.38 280 THR A C 1
ATOM 2142 O O . THR A 1 280 ? -14.923 -9.137 -14.977 1.00 94.38 280 THR A O 1
ATOM 2145 N N . GLU A 1 281 ? -13.523 -8.684 -13.293 1.00 93.94 281 GLU A N 1
ATOM 2146 C CA . GLU A 1 281 ? -14.114 -9.644 -12.361 1.00 93.94 281 GLU A CA 1
ATOM 2147 C C . GLU A 1 281 ? -14.093 -9.075 -10.940 1.00 93.94 281 GLU A C 1
ATOM 2149 O O . GLU A 1 281 ? -13.066 -8.572 -10.479 1.00 93.94 281 GLU A O 1
ATOM 2154 N N . VAL A 1 282 ? -15.213 -9.210 -10.227 1.00 93.81 282 VAL A N 1
ATOM 2155 C CA . VAL A 1 282 ? -15.272 -9.050 -8.769 1.00 93.81 282 VAL A CA 1
ATOM 2156 C C . VAL A 1 282 ? -16.031 -10.244 -8.199 1.00 93.81 282 VAL A C 1
ATOM 2158 O O . VAL A 1 282 ? -17.223 -10.433 -8.464 1.00 93.81 282 VAL A O 1
ATOM 2161 N N . SER A 1 283 ? -15.340 -11.049 -7.402 1.00 94.38 283 SER A N 1
ATOM 2162 C CA . SER A 1 283 ? -15.849 -12.300 -6.842 1.00 94.38 283 SER A CA 1
ATOM 2163 C C . SER A 1 283 ? -15.634 -12.356 -5.330 1.00 94.38 283 SER A C 1
ATOM 2165 O O . SER A 1 283 ? -14.683 -11.790 -4.804 1.00 94.38 283 SER A O 1
ATOM 2167 N N . ILE A 1 284 ? -16.513 -13.065 -4.630 1.00 93.62 284 ILE A N 1
ATOM 2168 C CA . ILE A 1 284 ? -16.356 -13.500 -3.243 1.00 93.62 284 ILE A CA 1
ATOM 2169 C C . ILE A 1 284 ? -16.359 -15.028 -3.271 1.00 93.62 284 ILE A C 1
ATOM 2171 O O . ILE A 1 284 ? -17.391 -15.654 -3.516 1.00 93.62 284 ILE A O 1
ATOM 2175 N N . LEU A 1 285 ? -15.201 -15.640 -3.073 1.00 91.56 285 LEU A N 1
ATOM 2176 C CA . LEU A 1 285 ? -15.000 -17.083 -3.199 1.00 91.56 285 LEU A CA 1
ATOM 2177 C C . LEU A 1 285 ? -14.725 -17.695 -1.820 1.00 91.56 285 LEU A C 1
ATOM 2179 O O . LEU A 1 285 ? -14.214 -17.003 -0.948 1.00 91.56 285 LEU A O 1
ATOM 2183 N N . PRO A 1 286 ? -15.036 -18.974 -1.568 1.00 90.56 286 PRO A N 1
ATOM 2184 C CA . PRO A 1 286 ? -14.485 -19.676 -0.414 1.00 90.56 286 PRO A CA 1
ATOM 2185 C C . PRO A 1 286 ? -12.960 -19.746 -0.530 1.00 90.56 286 PRO A C 1
ATOM 2187 O O . PRO A 1 286 ? -12.437 -20.070 -1.599 1.00 90.56 286 PRO A O 1
ATOM 2190 N N . LYS A 1 287 ? -12.246 -19.473 0.560 1.00 83.94 287 LYS A N 1
ATOM 2191 C CA . LYS A 1 287 ? -10.786 -19.572 0.579 1.00 83.94 287 LYS A CA 1
ATOM 2192 C C . LYS A 1 287 ? -10.368 -21.037 0.422 1.00 83.94 287 LYS A C 1
ATOM 2194 O O . LYS A 1 287 ? -10.856 -21.901 1.148 1.00 83.94 287 LYS A O 1
ATOM 2199 N N . ALA A 1 288 ? -9.450 -21.317 -0.503 1.00 85.12 288 ALA A N 1
ATOM 2200 C CA . ALA A 1 288 ? -9.096 -22.688 -0.884 1.00 85.12 288 ALA A CA 1
ATOM 2201 C C . ALA A 1 288 ? -8.570 -23.539 0.289 1.00 85.12 288 ALA A C 1
ATOM 2203 O O . ALA A 1 288 ? -8.885 -24.725 0.375 1.00 85.12 288 ALA A O 1
ATOM 2204 N N . GLU A 1 289 ? -7.788 -22.946 1.197 1.00 80.62 289 GLU A N 1
ATOM 2205 C CA . GLU A 1 289 ? -7.199 -23.652 2.342 1.00 80.62 289 GLU A CA 1
ATOM 2206 C C . GLU A 1 289 ? -8.082 -23.637 3.599 1.00 80.62 289 GLU A C 1
ATOM 2208 O O . GLU A 1 289 ? -7.893 -24.468 4.484 1.00 80.62 289 GLU A O 1
ATOM 2213 N N . GLU A 1 290 ? -9.026 -22.696 3.693 1.00 84.62 290 GLU A N 1
ATOM 2214 C CA . GLU A 1 290 ? -9.912 -22.496 4.851 1.00 84.62 290 GLU A CA 1
ATOM 2215 C C . GLU A 1 290 ? -11.339 -22.216 4.342 1.00 84.62 290 GLU A C 1
ATOM 2217 O O . GLU A 1 290 ? -11.752 -21.056 4.314 1.00 84.62 290 GLU A O 1
ATOM 2222 N N . PRO A 1 291 ? -12.093 -23.237 3.883 1.00 89.06 291 PRO A N 1
ATOM 2223 C CA . PRO A 1 291 ? -13.369 -23.050 3.180 1.00 89.06 291 PRO A CA 1
ATOM 2224 C C . PRO A 1 291 ? -14.458 -22.319 3.980 1.00 89.06 291 PRO A C 1
ATOM 2226 O O . PRO A 1 291 ? -15.420 -21.816 3.404 1.00 89.06 291 PRO A O 1
ATOM 2229 N N . GLU A 1 292 ? -14.324 -22.255 5.305 1.00 87.81 292 GLU A N 1
ATOM 2230 C CA . GLU A 1 292 ? -15.167 -21.461 6.202 1.00 87.81 292 GLU A CA 1
ATOM 2231 C C . GLU A 1 292 ? -14.902 -19.944 6.127 1.00 87.81 292 GLU A C 1
ATOM 2233 O O . GLU A 1 292 ? -15.654 -19.144 6.690 1.00 87.81 292 GLU A O 1
ATOM 2238 N N . LYS A 1 293 ? -13.831 -19.537 5.440 1.00 85.31 293 LYS A N 1
ATOM 2239 C CA . LYS A 1 293 ? -13.457 -18.148 5.170 1.00 85.31 293 LYS A CA 1
ATOM 2240 C C . LYS A 1 293 ? -13.791 -17.775 3.734 1.00 85.31 293 LYS A C 1
ATOM 2242 O O . LYS A 1 293 ? -13.769 -18.609 2.832 1.00 85.31 293 LYS A O 1
ATOM 2247 N N . LEU A 1 294 ? -14.064 -16.494 3.526 1.00 87.12 294 LEU A N 1
ATOM 2248 C CA . LEU A 1 294 ? -14.313 -15.936 2.203 1.00 87.12 294 LEU A CA 1
ATOM 2249 C C . LEU A 1 294 ? -13.090 -15.147 1.746 1.00 87.12 294 LEU A C 1
ATOM 2251 O O . LEU A 1 294 ? -12.424 -14.508 2.551 1.00 87.12 294 LEU A O 1
ATOM 2255 N N . GLU A 1 295 ? -12.798 -15.165 0.457 1.00 85.00 295 GLU A N 1
ATOM 2256 C CA . GLU A 1 295 ? -11.805 -14.326 -0.189 1.00 85.00 295 GLU A CA 1
ATOM 2257 C C . GLU A 1 295 ? -12.471 -13.440 -1.245 1.00 85.00 295 GLU A C 1
ATOM 2259 O O . GLU A 1 295 ? -13.196 -13.912 -2.119 1.00 85.00 295 GLU A O 1
ATOM 2264 N N . GLY A 1 296 ? -12.253 -12.132 -1.153 1.00 88.06 296 GLY A N 1
ATOM 2265 C CA . GLY A 1 296 ? -12.569 -11.203 -2.227 1.00 88.06 296 GLY A CA 1
ATOM 2266 C C . GLY A 1 296 ? -11.520 -11.337 -3.321 1.00 88.06 296 GLY A C 1
ATOM 2267 O O . GLY A 1 296 ? -10.330 -11.311 -3.031 1.00 88.06 296 GLY A O 1
ATOM 2268 N N . ARG A 1 297 ? -11.938 -11.475 -4.573 1.00 89.31 297 ARG A N 1
ATOM 2269 C CA . ARG A 1 297 ? -11.066 -11.500 -5.746 1.00 89.31 297 ARG A CA 1
ATOM 2270 C C . ARG A 1 297 ? -11.472 -10.374 -6.682 1.00 89.31 297 ARG A C 1
ATOM 2272 O O . ARG A 1 297 ? -12.623 -10.322 -7.102 1.00 89.31 297 ARG A O 1
ATOM 2279 N N . VAL A 1 298 ? -10.520 -9.518 -7.034 1.00 88.00 298 VAL A N 1
ATOM 2280 C CA . VAL A 1 298 ? -10.701 -8.463 -8.038 1.00 88.00 298 VAL A CA 1
ATOM 2281 C C . VAL A 1 298 ? -9.690 -8.680 -9.154 1.00 88.00 298 VAL A C 1
ATOM 2283 O O . VAL A 1 298 ? -8.488 -8.815 -8.896 1.00 88.00 298 VAL A O 1
ATOM 2286 N N . VAL A 1 299 ? -10.178 -8.729 -10.391 1.00 89.50 299 VAL A N 1
ATOM 2287 C CA . VAL A 1 299 ? -9.349 -8.812 -11.596 1.00 89.50 299 VAL A CA 1
ATOM 2288 C C . VAL A 1 299 ? -9.453 -7.490 -12.337 1.00 89.50 299 VAL A C 1
ATOM 2290 O O . VAL A 1 299 ? -10.541 -7.084 -12.745 1.00 89.50 299 VAL A O 1
ATOM 2293 N N . VAL A 1 300 ? -8.312 -6.825 -12.493 1.00 89.12 300 VAL A N 1
ATOM 2294 C CA . VAL A 1 300 ? -8.166 -5.624 -13.315 1.00 89.12 300 VAL A CA 1
ATOM 2295 C C . VAL A 1 300 ? -7.280 -5.959 -14.496 1.00 89.12 300 VAL A C 1
ATOM 2297 O O . VAL A 1 300 ? -6.193 -6.508 -14.340 1.00 89.12 300 VAL A O 1
ATOM 2300 N N . GLU A 1 301 ? -7.738 -5.621 -15.689 1.00 90.88 301 GLU A N 1
ATOM 2301 C CA . GLU A 1 301 ? -7.021 -5.876 -16.922 1.00 90.88 301 GLU A CA 1
ATOM 2302 C C . GLU A 1 301 ? -6.563 -4.593 -17.596 1.00 90.88 301 GLU A C 1
ATOM 2304 O O . GLU A 1 301 ? -7.208 -3.551 -17.508 1.00 90.88 301 GLU A O 1
ATOM 2309 N N . VAL A 1 302 ? -5.441 -4.686 -18.301 1.00 91.12 302 VAL A N 1
ATOM 2310 C CA . VAL A 1 302 ? -4.889 -3.602 -19.110 1.00 91.12 302 VAL A CA 1
ATOM 2311 C C . VAL A 1 302 ? -4.260 -4.164 -20.372 1.00 91.12 302 VAL A C 1
ATOM 2313 O O . VAL A 1 302 ? -3.617 -5.215 -20.361 1.00 91.12 302 VAL A O 1
ATOM 2316 N N . ILE A 1 303 ? -4.435 -3.468 -21.489 1.00 91.00 303 ILE A N 1
ATOM 2317 C CA . ILE A 1 303 ? -3.729 -3.797 -22.727 1.00 91.00 303 ILE A CA 1
ATOM 2318 C C . ILE A 1 303 ? -2.385 -3.072 -22.690 1.00 91.00 303 ILE A C 1
ATOM 2320 O O . ILE A 1 303 ? -2.336 -1.845 -22.773 1.00 91.00 303 ILE A O 1
ATOM 2324 N N . ALA A 1 304 ? -1.298 -3.833 -22.548 1.00 89.06 304 ALA A N 1
ATOM 2325 C CA . ALA A 1 304 ? 0.048 -3.276 -22.532 1.00 89.06 304 ALA A CA 1
ATOM 2326 C C . ALA A 1 304 ? 0.508 -2.926 -23.956 1.00 89.06 304 ALA A C 1
ATOM 2328 O O . ALA A 1 304 ? 0.517 -3.782 -24.848 1.00 89.06 304 ALA A O 1
ATOM 2329 N N . ASP A 1 305 ? 0.936 -1.682 -24.159 1.00 90.75 305 ASP A N 1
ATOM 2330 C CA . ASP A 1 305 ? 1.465 -1.189 -25.432 1.00 90.75 305 ASP A CA 1
ATOM 2331 C C . ASP A 1 305 ? 2.926 -0.723 -25.319 1.00 90.75 305 ASP A C 1
ATOM 2333 O O . ASP A 1 305 ? 3.588 -0.907 -24.294 1.00 90.75 305 ASP A O 1
ATOM 2337 N N . GLY A 1 306 ? 3.445 -0.146 -26.409 1.00 91.50 306 GLY A N 1
ATOM 2338 C CA . GLY A 1 306 ? 4.830 0.318 -26.511 1.00 91.50 306 GLY A CA 1
ATOM 2339 C C . GLY A 1 306 ? 5.230 1.333 -25.441 1.00 91.50 306 GLY A C 1
ATOM 2340 O O . GLY A 1 306 ? 6.384 1.335 -25.027 1.00 91.50 306 GLY A O 1
ATOM 2341 N N . GLU A 1 307 ? 4.291 2.155 -24.963 1.00 89.88 307 GLU A N 1
ATOM 2342 C CA . GLU A 1 307 ? 4.556 3.159 -23.926 1.00 89.88 307 GLU A CA 1
ATOM 2343 C C . GLU A 1 307 ? 4.776 2.506 -22.554 1.00 89.88 307 GLU A C 1
ATOM 2345 O O . GLU A 1 307 ? 5.479 3.051 -21.706 1.00 89.88 307 GLU A O 1
ATOM 2350 N N . MET A 1 308 ? 4.203 1.320 -22.339 1.00 89.88 308 MET A N 1
ATOM 2351 C CA . MET A 1 308 ? 4.300 0.570 -21.087 1.00 89.88 308 MET A CA 1
ATOM 2352 C C . MET A 1 308 ? 5.487 -0.402 -21.059 1.00 89.88 308 MET A C 1
ATOM 2354 O O . MET A 1 308 ? 5.762 -1.000 -20.016 1.00 89.88 308 MET A O 1
ATOM 2358 N N . ALA A 1 309 ? 6.187 -0.588 -22.181 1.00 89.50 309 ALA A N 1
ATOM 2359 C CA . ALA A 1 309 ? 7.297 -1.522 -22.292 1.00 89.50 309 ALA A CA 1
ATOM 2360 C C . ALA A 1 309 ? 8.662 -0.890 -21.985 1.00 89.50 309 ALA A C 1
ATOM 2362 O O . ALA A 1 309 ? 8.897 0.302 -22.154 1.00 89.50 309 ALA A O 1
ATOM 2363 N N . ASN A 1 310 ? 9.598 -1.722 -21.538 1.00 81.75 310 ASN A N 1
ATOM 2364 C CA . ASN A 1 310 ? 11.011 -1.381 -21.454 1.00 81.75 310 ASN A CA 1
ATOM 2365 C C . ASN A 1 310 ? 11.705 -1.560 -22.820 1.00 81.75 310 ASN A C 1
ATOM 2367 O O . ASN A 1 310 ? 11.116 -2.003 -23.807 1.00 81.75 310 ASN A O 1
ATOM 2371 N N . HIS A 1 311 ? 13.008 -1.285 -22.870 1.00 84.38 311 HIS A N 1
ATOM 2372 C CA . HIS A 1 311 ? 13.817 -1.392 -24.088 1.00 84.38 311 HIS A CA 1
ATOM 2373 C C . HIS A 1 311 ? 13.999 -2.820 -24.629 1.00 84.38 311 HIS A C 1
ATOM 2375 O O . HIS A 1 311 ? 14.549 -2.975 -25.716 1.00 84.38 311 HIS A O 1
ATOM 2381 N N . VAL A 1 312 ? 13.573 -3.860 -23.901 1.00 85.06 312 VAL A N 1
ATOM 2382 C CA . VAL A 1 312 ? 13.542 -5.251 -24.396 1.00 85.06 312 VAL A CA 1
ATOM 2383 C C . VAL A 1 312 ? 12.141 -5.707 -24.817 1.00 85.06 312 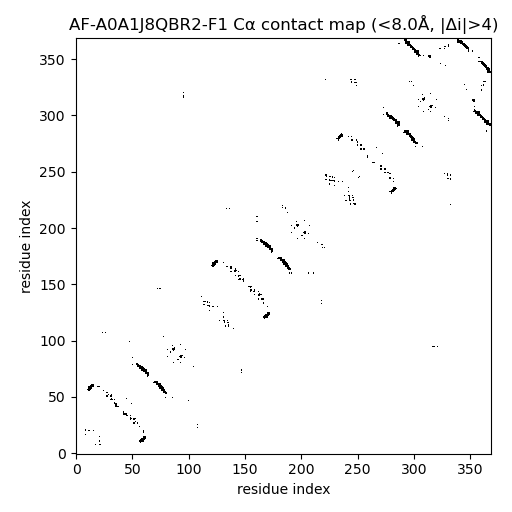VAL A C 1
ATOM 2385 O O . VAL A 1 312 ? 11.960 -6.875 -25.147 1.00 85.06 312 VAL A O 1
ATOM 2388 N N . GLY A 1 313 ? 11.156 -4.803 -24.838 1.00 84.12 313 GLY A N 1
ATOM 2389 C CA . GLY A 1 313 ? 9.800 -5.092 -25.310 1.00 84.12 313 GLY A CA 1
ATOM 2390 C C . GLY A 1 313 ? 8.931 -5.877 -24.322 1.00 84.12 313 GLY A C 1
ATOM 2391 O O . GLY A 1 313 ? 7.913 -6.437 -24.726 1.00 84.12 313 GLY A O 1
ATOM 2392 N N . THR A 1 314 ? 9.309 -5.931 -23.042 1.00 83.31 314 THR A N 1
ATOM 2393 C CA . THR A 1 314 ? 8.469 -6.471 -21.956 1.00 83.31 314 THR A CA 1
ATOM 2394 C C . THR A 1 314 ? 7.904 -5.322 -21.128 1.00 83.31 314 THR A C 1
ATOM 2396 O O . THR A 1 314 ? 8.446 -4.222 -21.189 1.00 83.31 314 THR A O 1
ATOM 2399 N N . LEU A 1 315 ? 6.875 -5.547 -20.303 1.00 83.31 315 LEU A N 1
ATOM 2400 C CA . LEU A 1 315 ? 6.359 -4.491 -19.419 1.00 83.31 315 LEU A CA 1
ATOM 2401 C C . LEU A 1 315 ? 7.481 -3.898 -18.560 1.00 83.31 315 LEU A C 1
ATOM 2403 O O . LEU A 1 315 ? 8.310 -4.619 -17.996 1.00 83.31 315 LEU A O 1
ATOM 2407 N N . HIS A 1 316 ? 7.519 -2.575 -18.487 1.00 85.88 316 HIS A N 1
ATOM 2408 C CA . HIS A 1 316 ? 8.466 -1.855 -17.660 1.00 85.88 316 HIS A CA 1
ATOM 2409 C C . HIS A 1 316 ? 8.180 -2.136 -16.179 1.00 85.88 316 HIS A C 1
ATOM 2411 O O . HIS A 1 316 ? 7.036 -2.047 -15.738 1.00 85.88 316 HIS A O 1
ATOM 2417 N N . GLY A 1 317 ? 9.217 -2.432 -15.388 1.00 76.56 317 GLY A N 1
ATOM 2418 C CA . GLY A 1 317 ? 9.053 -2.783 -13.970 1.00 76.56 317 GLY A CA 1
ATOM 2419 C C . GLY A 1 317 ? 8.356 -1.690 -13.154 1.00 76.56 317 GLY A C 1
ATOM 2420 O O . GLY A 1 317 ? 7.520 -1.997 -12.316 1.00 76.56 317 GLY A O 1
ATOM 2421 N N . GLY A 1 318 ? 8.617 -0.414 -13.463 1.00 76.81 318 GLY A N 1
ATOM 2422 C CA . GLY A 1 318 ? 7.906 0.712 -12.844 1.00 76.81 318 GLY A CA 1
ATOM 2423 C C . GLY A 1 318 ? 6.420 0.779 -13.215 1.00 76.81 318 GLY A C 1
ATOM 2424 O O . GLY A 1 318 ? 5.610 1.161 -12.384 1.00 76.81 318 GLY A O 1
ATOM 2425 N N . VAL A 1 319 ? 6.043 0.343 -14.423 1.00 81.75 319 VAL A N 1
ATOM 2426 C CA . VAL A 1 319 ? 4.629 0.255 -14.817 1.00 81.75 319 VAL A CA 1
ATOM 2427 C C . VAL A 1 319 ? 3.961 -0.918 -14.111 1.00 81.75 319 VAL A C 1
ATOM 2429 O O . VAL A 1 319 ? 2.855 -0.769 -13.617 1.00 81.75 319 VAL A O 1
ATOM 2432 N N . ALA A 1 320 ? 4.638 -2.064 -14.008 1.00 79.12 320 ALA A N 1
ATOM 2433 C CA . ALA A 1 320 ? 4.140 -3.202 -13.239 1.00 79.12 320 ALA A CA 1
ATOM 2434 C C . ALA A 1 320 ? 3.909 -2.833 -11.764 1.00 79.12 320 ALA A C 1
ATOM 2436 O O . ALA A 1 320 ? 2.844 -3.116 -11.228 1.00 79.12 320 ALA A O 1
ATOM 2437 N N . ALA A 1 321 ? 4.875 -2.151 -11.139 1.00 75.94 321 ALA A N 1
ATOM 2438 C CA . ALA A 1 321 ? 4.758 -1.665 -9.768 1.00 75.94 321 ALA A CA 1
ATOM 2439 C C . ALA A 1 321 ? 3.589 -0.684 -9.617 1.00 75.94 321 ALA A C 1
ATOM 2441 O O . ALA A 1 321 ? 2.759 -0.873 -8.740 1.00 75.94 321 ALA A O 1
ATOM 2442 N N . MET A 1 322 ? 3.464 0.291 -10.521 1.00 80.81 322 MET A N 1
ATOM 2443 C CA . MET A 1 322 ? 2.346 1.238 -10.532 1.00 80.81 322 MET A CA 1
ATOM 2444 C C . MET A 1 322 ? 0.989 0.532 -10.699 1.00 80.81 322 MET A C 1
ATOM 2446 O O . MET A 1 322 ? 0.022 0.897 -10.048 1.00 80.81 322 MET A O 1
ATOM 2450 N N . LEU A 1 323 ? 0.891 -0.491 -11.555 1.00 82.38 323 LEU A N 1
ATOM 2451 C CA . LEU A 1 323 ? -0.341 -1.270 -11.729 1.00 82.38 323 LEU A CA 1
ATOM 2452 C C . LEU A 1 323 ? -0.717 -2.053 -10.466 1.00 82.38 323 LEU A C 1
ATOM 2454 O O . LEU A 1 323 ? -1.897 -2.143 -10.145 1.00 82.38 323 LEU A O 1
ATOM 2458 N N . ILE A 1 324 ? 0.270 -2.611 -9.761 1.00 77.56 324 ILE A N 1
ATOM 2459 C CA . ILE A 1 324 ? 0.053 -3.275 -8.470 1.00 77.56 324 ILE A CA 1
ATOM 2460 C C . ILE A 1 324 ? -0.413 -2.244 -7.441 1.00 77.56 324 ILE A C 1
ATOM 2462 O O . ILE A 1 324 ? -1.442 -2.444 -6.803 1.00 77.56 324 ILE A O 1
ATOM 2466 N N . ASP A 1 325 ? 0.298 -1.126 -7.344 1.00 76.69 325 ASP A N 1
ATOM 2467 C CA . ASP A 1 325 ? 0.023 -0.046 -6.402 1.00 76.69 325 ASP A CA 1
ATOM 2468 C C . ASP A 1 325 ? -1.369 0.565 -6.604 1.00 76.6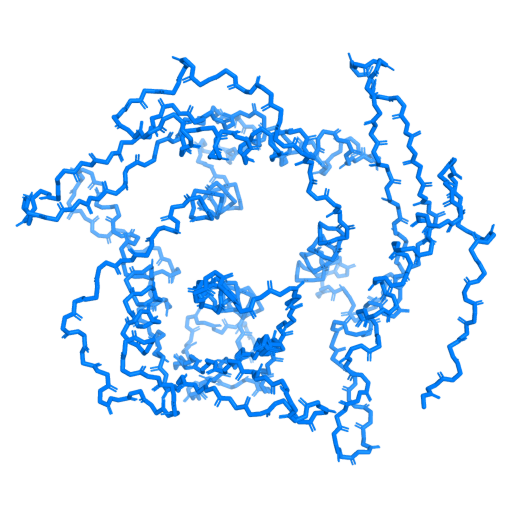9 325 ASP A C 1
ATOM 2470 O O . ASP A 1 325 ? -2.120 0.731 -5.655 1.00 76.69 325 ASP A O 1
ATOM 2474 N N . MET A 1 326 ? -1.798 0.781 -7.850 1.00 74.12 326 MET A N 1
ATOM 2475 C CA . MET A 1 326 ? -3.158 1.243 -8.153 1.00 74.12 326 MET A CA 1
ATOM 2476 C C . MET A 1 326 ? -4.240 0.205 -7.813 1.00 74.12 326 MET A C 1
ATOM 2478 O O . MET A 1 326 ? -5.389 0.570 -7.568 1.00 74.12 326 MET A O 1
ATOM 2482 N N . HIS A 1 327 ? -3.895 -1.085 -7.807 1.00 71.25 327 HIS A N 1
ATOM 2483 C CA . HIS A 1 327 ? -4.838 -2.178 -7.571 1.00 71.25 327 HIS A CA 1
ATOM 2484 C C . HIS A 1 327 ? -5.023 -2.486 -6.082 1.00 71.25 327 HIS A C 1
ATOM 2486 O O . HIS A 1 327 ? -6.130 -2.806 -5.652 1.00 71.25 327 HIS A O 1
ATOM 2492 N N . VAL A 1 328 ? -3.972 -2.356 -5.268 1.00 64.19 328 VAL A N 1
ATOM 2493 C CA . VAL A 1 328 ? -4.004 -2.696 -3.836 1.00 64.19 328 VAL A CA 1
ATOM 2494 C C . VAL A 1 328 ? -5.064 -1.892 -3.058 1.00 64.19 328 VAL A C 1
ATOM 2496 O O . VAL A 1 328 ? -5.868 -2.519 -2.365 1.00 64.19 328 VAL A O 1
ATOM 2499 N N . PRO A 1 329 ? -5.179 -0.555 -3.169 1.00 63.59 329 PRO A N 1
ATOM 2500 C CA . PRO A 1 329 ? -6.212 0.220 -2.479 1.00 63.59 329 PRO A CA 1
ATOM 2501 C C . PRO A 1 329 ? -7.636 -0.174 -2.884 1.00 63.59 329 PRO A C 1
ATOM 2503 O O . PRO A 1 329 ? -8.526 -0.189 -2.036 1.00 63.59 329 PRO A O 1
ATOM 2506 N N . SER A 1 330 ? -7.853 -0.581 -4.141 1.00 62.78 330 SER A N 1
ATOM 2507 C CA . SER A 1 330 ? -9.181 -1.001 -4.606 1.00 62.78 330 SER A CA 1
ATOM 2508 C C . SER A 1 330 ? -9.691 -2.244 -3.870 1.00 62.78 330 SER A C 1
ATOM 2510 O O . SER A 1 330 ? -10.865 -2.321 -3.522 1.00 62.78 330 SER A O 1
ATOM 2512 N N . THR A 1 331 ? -8.811 -3.179 -3.495 1.00 59.09 331 THR A N 1
ATOM 2513 C CA . THR A 1 331 ? -9.202 -4.333 -2.666 1.00 59.09 331 THR A CA 1
ATOM 2514 C C . THR A 1 331 ? -9.396 -3.997 -1.186 1.00 59.09 331 THR A C 1
ATOM 2516 O O . THR A 1 331 ? -9.931 -4.813 -0.435 1.00 59.09 331 THR A O 1
ATOM 2519 N N . HIS A 1 332 ? -8.991 -2.797 -0.757 1.00 57.34 332 HIS A N 1
ATOM 2520 C CA . HIS A 1 332 ? -9.207 -2.282 0.599 1.00 57.34 332 HIS A CA 1
ATOM 2521 C C . HIS A 1 332 ? -10.518 -1.503 0.755 1.00 57.34 332 HIS A C 1
ATOM 2523 O O . HIS A 1 332 ? -10.815 -1.066 1.869 1.00 57.34 332 HIS A O 1
ATOM 2529 N N . VAL A 1 333 ? -11.318 -1.347 -0.311 1.00 53.38 333 VAL A N 1
ATOM 2530 C CA . VAL A 1 333 ? -12.692 -0.827 -0.235 1.00 53.38 333 VAL A CA 1
ATOM 2531 C C . VAL A 1 333 ? -13.431 -1.626 0.846 1.00 53.38 333 VAL A C 1
ATOM 2533 O O . VAL A 1 333 ? -13.735 -2.803 0.659 1.00 53.38 333 VAL A O 1
ATOM 2536 N N . ARG A 1 334 ? -13.628 -0.993 2.018 1.00 49.44 334 ARG A N 1
ATOM 2537 C CA . ARG A 1 334 ? -14.209 -1.568 3.243 1.00 49.44 334 ARG A CA 1
ATOM 2538 C C . ARG A 1 334 ? -15.486 -2.354 2.915 1.00 49.44 334 ARG A C 1
ATOM 2540 O O . ARG A 1 334 ? -16.571 -1.779 2.847 1.00 49.44 334 ARG A O 1
ATOM 2547 N N . LEU A 1 335 ? -15.369 -3.675 2.777 1.00 47.28 335 LEU A N 1
ATOM 2548 C CA . LEU A 1 335 ? -16.479 -4.585 3.055 1.00 47.28 335 LEU A CA 1
ATOM 2549 C C . LEU A 1 335 ? -16.901 -4.298 4.505 1.00 47.28 335 LEU A C 1
ATOM 2551 O O . LEU A 1 335 ? -16.027 -4.082 5.343 1.00 47.28 335 LEU A O 1
ATOM 2555 N N . GLN A 1 336 ? -18.205 -4.173 4.764 1.00 38.16 336 GLN A N 1
ATOM 2556 C CA . GLN A 1 336 ? -18.764 -3.543 5.971 1.00 38.16 336 GLN A CA 1
ATOM 2557 C C . GLN A 1 336 ? -18.050 -3.892 7.306 1.00 38.16 336 GLN A C 1
ATOM 2559 O O . GLN A 1 336 ? -17.536 -5.002 7.456 1.00 38.16 336 GLN A O 1
ATOM 2564 N N . PRO A 1 337 ? -18.069 -2.983 8.311 1.00 35.25 337 PRO A N 1
ATOM 2565 C CA . PRO A 1 337 ? -17.294 -3.085 9.561 1.00 35.25 337 PRO A CA 1
ATOM 2566 C C . PRO A 1 337 ? -17.469 -4.375 10.379 1.00 35.25 337 PRO A C 1
ATOM 2568 O O . PRO A 1 337 ? -16.648 -4.665 11.244 1.00 35.25 337 PRO A O 1
ATOM 2571 N N . GLU A 1 338 ? -18.519 -5.154 10.128 1.00 36.06 338 GLU A N 1
ATOM 2572 C CA . GLU A 1 338 ? -18.895 -6.311 10.942 1.00 36.06 338 GLU A CA 1
ATOM 2573 C C . GLU A 1 338 ? -18.130 -7.607 10.598 1.00 36.06 338 GLU A C 1
ATOM 2575 O O . GLU A 1 338 ? -18.375 -8.630 11.223 1.00 36.06 338 GLU A O 1
ATOM 2580 N N . LEU A 1 339 ? -17.194 -7.609 9.637 1.00 38.06 339 LEU A N 1
ATOM 2581 C CA . LEU A 1 339 ? -16.668 -8.858 9.047 1.00 38.06 339 LEU A CA 1
ATOM 2582 C C . LEU A 1 339 ? -15.140 -9.055 9.052 1.00 38.06 339 LEU A C 1
ATOM 2584 O O . LEU A 1 339 ? -14.648 -10.003 8.437 1.00 38.06 339 LEU A O 1
ATOM 2588 N N . ILE A 1 340 ? -14.341 -8.195 9.699 1.00 38.03 340 ILE A N 1
ATOM 2589 C CA . ILE A 1 340 ? -12.884 -8.208 9.457 1.00 38.03 340 ILE A CA 1
ATOM 2590 C C . ILE A 1 340 ? -12.051 -8.190 10.742 1.00 38.03 340 ILE A C 1
ATOM 2592 O O . ILE A 1 340 ? -12.113 -7.252 11.529 1.00 38.03 340 ILE A O 1
ATOM 2596 N N . SER A 1 341 ? -11.184 -9.201 10.903 1.00 28.06 341 SER A N 1
ATOM 2597 C CA . SER A 1 341 ? -10.151 -9.225 11.952 1.00 28.06 341 SER A CA 1
ATOM 2598 C C . SER A 1 341 ? -8.707 -9.381 11.439 1.00 28.06 341 SER A C 1
ATOM 2600 O O . SER A 1 341 ? -7.790 -9.156 12.225 1.00 28.06 341 SER A O 1
ATOM 2602 N N . ARG A 1 342 ? -8.461 -9.804 10.178 1.00 31.44 342 ARG A N 1
ATOM 2603 C CA . ARG A 1 342 ? -7.117 -9.985 9.558 1.00 31.44 342 ARG A CA 1
ATOM 2604 C C . ARG A 1 342 ? -7.178 -9.902 8.019 1.00 31.44 342 ARG A C 1
ATOM 2606 O O . ARG A 1 342 ? -8.184 -10.315 7.458 1.00 31.44 342 ARG A O 1
ATOM 2613 N N . TYR A 1 343 ? -6.104 -9.426 7.371 1.00 31.16 343 TYR A N 1
ATOM 2614 C CA . TYR A 1 343 ? -6.000 -9.163 5.919 1.00 31.16 343 TYR A CA 1
ATOM 2615 C C . TYR A 1 343 ? -4.793 -9.868 5.267 1.00 31.16 343 TYR A C 1
ATOM 2617 O O . TYR A 1 343 ? -3.764 -10.054 5.920 1.00 31.16 343 TYR A O 1
ATOM 2625 N N . ALA A 1 344 ? -4.909 -10.252 3.986 1.00 31.42 344 ALA A N 1
ATOM 2626 C CA . ALA A 1 344 ? -3.840 -10.887 3.207 1.00 31.42 344 ALA A CA 1
ATOM 2627 C C . ALA A 1 344 ? -4.092 -10.773 1.677 1.00 31.42 344 ALA A C 1
ATOM 2629 O O . ALA A 1 344 ? -5.040 -11.393 1.213 1.00 31.42 344 ALA A O 1
ATOM 2630 N N . ALA A 1 345 ? -3.237 -10.066 0.906 1.00 30.59 345 ALA A N 1
ATOM 2631 C CA . ALA A 1 345 ? -3.299 -9.935 -0.571 1.00 30.59 345 ALA A CA 1
ATOM 2632 C C . ALA A 1 345 ? -2.411 -10.950 -1.335 1.00 30.59 345 ALA A C 1
ATOM 2634 O O . ALA A 1 345 ? -1.332 -11.268 -0.833 1.00 30.59 345 ALA A O 1
ATOM 2635 N N . VAL A 1 346 ? -2.813 -11.448 -2.514 1.00 34.03 346 VAL A N 1
ATOM 2636 C CA . VAL A 1 346 ? -1.970 -12.258 -3.432 1.00 34.03 346 VAL A CA 1
ATOM 2637 C C . VAL A 1 346 ? -2.051 -11.697 -4.852 1.00 34.03 346 VAL A C 1
ATOM 2639 O O . VAL A 1 346 ? -3.154 -11.575 -5.383 1.00 34.03 346 VAL A O 1
ATOM 2642 N N . HIS A 1 347 ? -0.898 -11.421 -5.476 1.00 35.88 347 HIS A N 1
ATOM 2643 C CA . HIS A 1 347 ? -0.801 -10.918 -6.850 1.00 35.88 347 HIS A CA 1
ATOM 2644 C C . HIS A 1 347 ? -0.238 -11.972 -7.809 1.00 35.88 347 HIS A C 1
ATOM 2646 O O . HIS A 1 347 ? 0.727 -12.669 -7.498 1.00 35.88 347 HIS A O 1
ATOM 2652 N N . ARG A 1 348 ? -0.836 -12.096 -8.999 1.00 40.16 348 ARG A N 1
ATOM 2653 C CA . ARG A 1 348 ? -0.320 -12.940 -10.090 1.00 40.16 348 ARG A CA 1
ATOM 2654 C C . ARG A 1 348 ? -0.113 -12.086 -11.334 1.00 40.16 348 ARG A C 1
ATOM 2656 O O . ARG A 1 348 ? -1.059 -11.455 -11.788 1.00 40.16 348 ARG A O 1
ATOM 2663 N N . CYS A 1 349 ? 1.101 -12.102 -11.881 1.00 39.03 349 CYS A N 1
ATOM 2664 C CA . CYS A 1 349 ? 1.445 -11.432 -13.134 1.00 39.03 349 CYS A CA 1
ATOM 2665 C C . CYS A 1 349 ? 2.296 -12.396 -13.994 1.00 39.03 349 CYS A C 1
ATOM 2667 O O . CYS A 1 349 ? 3.442 -12.669 -13.628 1.00 39.03 349 CYS A O 1
ATOM 2669 N N . PRO A 1 350 ? 1.748 -13.014 -15.059 1.00 36.97 350 PRO A N 1
ATOM 2670 C CA . PRO A 1 350 ? 2.514 -13.902 -15.939 1.00 36.97 350 PRO A CA 1
ATOM 2671 C C . PRO A 1 350 ? 3.512 -13.121 -16.820 1.00 36.97 350 PRO A C 1
ATOM 2673 O O . PRO A 1 350 ? 3.386 -11.913 -16.981 1.00 36.97 350 PRO A O 1
ATOM 2676 N N . PHE A 1 351 ? 4.511 -13.807 -17.399 1.00 37.16 351 PHE A N 1
ATOM 2677 C CA . PHE A 1 351 ? 5.517 -13.217 -18.303 1.00 37.16 351 PHE A CA 1
ATOM 2678 C C . PHE A 1 351 ? 4.886 -12.399 -19.448 1.00 37.16 351 PHE A C 1
ATOM 2680 O O . PHE A 1 351 ? 3.908 -12.825 -20.061 1.00 37.16 351 PHE A O 1
ATOM 2687 N N . ILE A 1 352 ? 5.473 -11.232 -19.747 1.00 51.66 352 ILE A N 1
ATOM 2688 C CA . ILE A 1 352 ? 4.761 -10.123 -20.397 1.00 51.66 352 ILE A CA 1
ATOM 2689 C C . ILE A 1 352 ? 5.326 -9.800 -21.784 1.00 51.66 352 ILE A C 1
ATOM 2691 O O . ILE A 1 352 ? 6.504 -9.465 -21.912 1.00 51.66 352 ILE A O 1
ATOM 2695 N N . PHE A 1 353 ? 4.460 -9.817 -22.801 1.00 56.88 353 PHE A N 1
ATOM 2696 C CA . PHE A 1 353 ? 4.775 -9.432 -24.180 1.00 56.88 353 PHE A CA 1
ATOM 2697 C C . PHE A 1 353 ? 3.924 -8.239 -24.633 1.00 56.88 353 PHE A C 1
ATOM 2699 O O . PHE A 1 353 ? 2.756 -8.118 -24.261 1.00 56.88 353 PHE A O 1
ATOM 2706 N N . LEU A 1 354 ? 4.489 -7.370 -25.470 1.00 52.00 354 LEU A N 1
ATOM 2707 C CA . LEU A 1 354 ? 3.761 -6.267 -26.104 1.00 52.00 354 LEU A CA 1
ATOM 2708 C C . LEU A 1 354 ? 2.505 -6.737 -26.855 1.00 52.00 354 LEU A C 1
ATOM 2710 O O . LEU A 1 354 ? 2.536 -7.751 -27.551 1.00 52.00 354 LEU A O 1
ATOM 2714 N N . GLY A 1 355 ? 1.412 -5.975 -26.738 1.00 55.78 355 GLY A N 1
ATOM 2715 C CA . GLY A 1 355 ? 0.153 -6.244 -27.443 1.00 55.78 355 GLY A CA 1
ATOM 2716 C C . GLY A 1 355 ? -0.703 -7.355 -26.831 1.00 55.78 355 GLY A C 1
ATOM 2717 O O . GLY A 1 355 ? -1.707 -7.745 -27.423 1.00 55.78 355 GLY A O 1
ATOM 2718 N N . SER A 1 356 ? -0.332 -7.866 -25.655 1.00 58.31 356 SER A N 1
ATOM 2719 C CA . SER A 1 356 ? -1.129 -8.854 -24.928 1.00 58.31 356 SER A CA 1
ATOM 2720 C C . SER A 1 356 ? -1.997 -8.200 -23.849 1.00 58.31 356 SER A C 1
ATOM 2722 O O . SER A 1 356 ? -1.615 -7.205 -23.226 1.00 58.31 356 SER A O 1
ATOM 2724 N N . ARG A 1 357 ? -3.187 -8.770 -23.634 1.00 70.56 357 ARG A N 1
ATOM 2725 C CA . ARG A 1 357 ? -4.075 -8.406 -22.526 1.00 70.56 357 ARG A CA 1
ATOM 2726 C C . ARG A 1 357 ? -3.454 -8.923 -21.231 1.00 70.56 357 ARG A C 1
ATOM 2728 O O . ARG A 1 357 ? -3.170 -10.114 -21.120 1.00 70.56 357 ARG A O 1
ATOM 2735 N N . GLN A 1 358 ? -3.201 -8.018 -20.296 1.00 74.50 358 GLN A N 1
ATOM 2736 C CA . GLN A 1 358 ? -2.632 -8.318 -18.989 1.00 74.50 358 GLN A CA 1
ATOM 2737 C C . GLN A 1 358 ? -3.743 -8.322 -17.951 1.00 74.50 358 GLN A C 1
ATOM 2739 O O . GLN A 1 358 ? -4.611 -7.458 -18.007 1.00 74.50 358 GLN A O 1
ATOM 2744 N N . ALA A 1 359 ? -3.692 -9.263 -17.011 1.00 65.81 359 ALA A N 1
ATOM 2745 C CA . ALA A 1 359 ? -4.610 -9.338 -15.883 1.00 65.81 359 ALA A CA 1
ATOM 2746 C C . ALA A 1 359 ? -3.817 -9.253 -14.580 1.00 65.81 359 ALA A C 1
ATOM 2748 O O . ALA A 1 359 ? -2.951 -10.088 -14.317 1.00 65.81 359 ALA A O 1
ATOM 2749 N N . VAL A 1 360 ? -4.130 -8.250 -13.767 1.00 62.16 360 VAL A N 1
ATOM 2750 C CA . VAL A 1 360 ? -3.683 -8.124 -12.385 1.00 62.16 360 VAL A CA 1
ATOM 2751 C C . VAL A 1 360 ? -4.797 -8.678 -11.509 1.00 62.16 360 VAL A C 1
ATOM 2753 O O . VAL A 1 360 ? -5.907 -8.151 -11.461 1.00 62.16 360 VAL A O 1
ATOM 2756 N N . VAL A 1 361 ? -4.505 -9.782 -10.830 1.00 61.34 361 VAL A N 1
ATOM 2757 C CA . VAL A 1 361 ? -5.427 -10.393 -9.870 1.00 61.34 361 VAL A CA 1
ATOM 2758 C C . VAL A 1 361 ? -4.993 -9.980 -8.473 1.00 61.34 361 VAL A C 1
ATOM 2760 O O . VAL A 1 361 ? -3.817 -10.119 -8.150 1.00 61.34 361 VAL A O 1
ATOM 2763 N N . ALA A 1 362 ? -5.927 -9.510 -7.650 1.00 60.38 362 ALA A N 1
ATOM 2764 C CA . ALA A 1 362 ? -5.738 -9.416 -6.206 1.00 60.38 362 ALA A CA 1
ATOM 2765 C C . ALA A 1 362 ? -6.781 -10.282 -5.504 1.00 60.38 362 ALA A C 1
ATOM 2767 O O . ALA A 1 362 ? -7.950 -10.295 -5.892 1.00 60.38 362 ALA A O 1
ATOM 2768 N N . GLN A 1 363 ? -6.337 -11.015 -4.487 1.00 49.22 363 GLN A N 1
ATOM 2769 C CA . GLN A 1 363 ? -7.187 -11.824 -3.615 1.00 49.22 363 GLN A CA 1
ATOM 2770 C C . GLN A 1 363 ? -6.980 -11.406 -2.164 1.00 49.22 363 GLN A C 1
ATOM 2772 O O . GLN A 1 363 ? -5.839 -11.403 -1.717 1.00 49.22 363 GLN A O 1
ATOM 2777 N N . SER A 1 364 ? -8.054 -11.111 -1.436 1.00 53.50 364 SER A N 1
ATOM 2778 C CA . SER A 1 364 ? -8.049 -10.680 -0.034 1.00 53.50 364 SER A CA 1
ATOM 2779 C C . SER A 1 364 ? -8.904 -11.622 0.809 1.00 53.50 364 SER A C 1
ATOM 2781 O O . SER A 1 364 ? -10.066 -11.819 0.489 1.00 53.50 364 SER A O 1
ATOM 2783 N N . ALA A 1 365 ? -8.370 -12.211 1.883 1.00 40.00 365 ALA A N 1
ATOM 2784 C CA . ALA A 1 365 ? -9.116 -13.155 2.731 1.00 40.00 365 ALA A CA 1
ATOM 2785 C C . ALA A 1 365 ? -9.795 -12.489 3.947 1.00 40.00 365 ALA A C 1
ATOM 2787 O O . ALA A 1 365 ? -9.185 -11.655 4.615 1.00 40.00 365 ALA A O 1
ATOM 2788 N N . TYR A 1 366 ? -11.007 -12.942 4.284 1.00 50.44 366 TYR A N 1
ATOM 2789 C CA . TYR A 1 366 ? -11.872 -12.465 5.370 1.00 50.44 366 TYR A CA 1
ATOM 2790 C C . TYR A 1 366 ? -12.490 -13.641 6.150 1.00 50.44 366 TYR A C 1
ATOM 2792 O O . TYR A 1 366 ? -12.637 -14.747 5.628 1.00 50.44 366 TYR A O 1
ATOM 2800 N N . ARG A 1 367 ? -12.865 -13.428 7.418 1.00 41.44 367 ARG A N 1
ATOM 2801 C CA . ARG A 1 367 ? -13.492 -14.453 8.272 1.00 41.44 367 ARG A CA 1
ATOM 2802 C C . ARG A 1 367 ? -14.948 -14.069 8.530 1.00 41.44 367 ARG A C 1
ATOM 2804 O O . ARG A 1 367 ? -15.179 -12.980 9.035 1.00 41.44 367 ARG A O 1
ATOM 2811 N N . ASN A 1 368 ? -15.896 -14.959 8.234 1.00 42.78 368 ASN A N 1
ATOM 2812 C CA . ASN A 1 368 ? -17.283 -14.768 8.668 1.00 42.78 368 ASN A CA 1
ATOM 2813 C C . ASN A 1 368 ? -17.354 -14.814 10.203 1.00 42.78 368 ASN A C 1
ATOM 2815 O O . ASN A 1 368 ? -16.765 -15.722 10.803 1.00 42.78 368 ASN A O 1
ATOM 2819 N N . LEU A 1 369 ? -18.024 -13.830 10.814 1.00 41.84 369 LEU A N 1
ATOM 2820 C CA . LEU A 1 369 ? -18.429 -13.888 12.223 1.00 41.84 369 LEU A CA 1
ATOM 2821 C C . LEU A 1 369 ? -19.677 -14.753 12.393 1.00 41.84 369 LEU A C 1
ATOM 2823 O O . LEU A 1 369 ? -20.566 -14.683 11.513 1.00 41.84 369 LEU A O 1
#

Sequence (369 aa):
MPEGGDTDISQVEGNTSPEIKRAVLGRVQYLAARHVTQSTGEQFGTFENKIASRLRLTEVSMLPKAEEPEKLEGRVVFEVIADGEMANRVGTLHGGTAAMLIDEHVSSHMMPESGDTDISQVEGNASPEMKRELLGWVQYLATRRVTQSIGDQFGAFENKIASRLRLTEVSILPKAEEPEKLEGRVVFEYEALLEMANHIGTLYGGVAAMLIDQHVSSTHMMPESGDTDISQVEGNASPELKRAMLGGTVQYLATRHVTQSTGEQFGAFENKIASRLQVTEVSILPKAEEPEKLEGRVVVEVIADGEMANHVGTLHGGVAAMLIDMHVPSTHVRLQPELISRYAAVHRCPFIFLGSRQAVVAQSAYRNL

Organism: NCBI:txid180088

Solvent-accessible surface area (backbone atoms only — not comparable to full-atom values): 21961 Å² total; per-residue (Å²): 128,79,81,71,73,79,72,62,65,86,68,37,41,59,79,48,55,71,68,57,50,47,54,52,49,51,50,50,52,45,58,32,52,69,54,70,76,58,97,78,84,62,83,67,68,50,74,65,34,60,51,42,64,44,53,38,71,44,31,37,28,68,40,62,30,94,92,45,66,94,40,74,39,82,45,75,40,72,46,66,83,80,51,78,87,44,28,40,99,88,70,44,78,22,66,70,53,53,52,50,57,49,49,56,57,61,69,68,58,81,81,78,80,87,68,96,63,85,49,87,71,41,42,64,75,44,54,71,67,60,47,38,54,56,46,49,50,47,49,46,53,28,62,69,34,76,82,52,56,98,52,93,75,66,31,56,56,61,26,58,50,34,62,36,53,38,69,44,31,35,26,64,38,61,30,94,92,45,67,93,41,75,38,81,45,75,41,71,47,70,74,86,54,74,90,51,25,47,100,86,72,46,68,38,68,70,58,54,50,50,55,47,53,57,54,53,73,72,63,80,65,84,69,80,76,63,94,61,86,52,89,74,40,43,62,76,42,54,71,66,57,47,29,44,46,46,51,48,42,53,42,63,38,57,63,72,67,73,72,54,98,79,81,59,87,80,74,51,74,64,44,67,53,40,71,48,54,39,71,43,31,33,28,63,41,64,28,91,92,46,67,82,22,40,19,42,35,42,32,37,29,35,71,40,43,79,88,43,31,40,97,84,48,28,66,23,68,69,51,54,50,50,55,50,57,66,46,55,60,50,76,59,62,75,70,64,91,83,38,73,90,64,82,52,80,49,80,53,77,78,92,56,54,65,76,39,82,41,58,46,38,41,34,37,44,38,49,76,121

Secondary structure (DSSP, 8-state):
--------GGGSBSSS-HHHHHHHHHHHHHHHHTTS--TTS-----HHHHHHTTEEEEEEEEEE-SS-TTSEEEEEEEEE---TTTB-TTSSBPHHHHHHHHHHHHHTSPPPP------TT-BSSS-HHHHHHHHHHHHHHHHHHTT--SSTTTHHHHHHHHTTEEEEEEEEEE-SS-TTSEEEEEEEEE---GGGB-TTSPBPHHHHHHHHHHHHHH--PPPP------TT-BSSS-HHHHHHHHIIIIIHHHTT----TT------HHHHHHTT-EEEEEEEEE-SS-TTEEEEEEEEEEE--GGGB-TTSSB-HHHHHHHHHHHHHHHTS---GGG-S---EEEE-----TTPEEEEEEEEEEE--